Protein AF-A0A1J5DR03-F1 (afdb_monomer_lite)

pLDDT: mean 80.73, std 19.33, range [25.86, 98.75]

Foldseek 3Di:
DDDDDDDDDDDDDDDDDDPPPDDDDDDPPDQLCQQQPNFFQAACLVLVLADPLLNVLLLVQQQPDAQSHDPRRVHGLNVQRVHRGHGLLSSLLSSQLSVCSSVVHDSVVSNVSSVQQSVCSNPFDDDDQPLFDKDADPPALKEKEKEAFLPDPVQLVLLVCVVVLQVQQVRNYMYTYFYAHDPVQPCRLVLQLLLSLVVVVVCNVVLSNLSSVDDDRCPPVNSLVSCVVVVHPSVSSVVSSPDVVSVCRNVSSNVVCVVVVPPDPTWMDMSRGTLPDPSDSVSVSSVVSSSCSSSVHHGPDPPPPPPPCVVVDDDDDDQDDQDPPPLQQVCRSVLSVADPVLNVVLCVLQQVAACLDPPGRHGLSVQRSDPVRHDPLSVVLSSQSSVCSVVVHDSVVSNVVSVVSSCLQPDQADADQVLFDKDAEDPVQAPKEKEWEDWLLDLLRLVLVVLVVVLSVVCNSYMYTYAYAHLDPPDLRLLLQLLLSLCVVVPCNVVSVNVSSVCSVQSHNVSSLVSCVVVPHDSVSSVCSSPDPVSSVRNVRSNVSCVVSVDNDDGWMDMSRRTDDDGSVVVSVVVVVVVD

Radius of gyration: 29.67 Å; chains: 1; bounding box: 90×80×73 Å

Sequence (580 aa):
MTRTTPQALWLLPLLALLTVTGACGASGPGIQAARSKGRVESVDLHLEVLSTEQRAVYDTLTQQAFCPCDGRYEETLATCVEAKDACGLAYVAADTMAFHLSKGRPLGFAADAMIKDLRASQRPHQFDTEARPSLGAEDAAVEVVVFEDFECPACKRTAAWMHDAIDDYDGRVRLVFKQFPLERHENARPAALASVAALRQGKFWELHDAFFAHEEPLDTKAILTIARGLGLDVDRLQRDMADASVEALVDADTQEGKEVDLPGTPTIYVNGVDLGDDLSEDRFRRRVDLELALAGVSTPKDSERVIDLSHARLVAQDGGAPAADSQYPMLTDLLALLDAKEQKRFERIVGAEICPCDGAFDSLDACLKKADGGCLLATRLAKLVMRGIKEGDPDATLVDMMTREVQAAKKVNTFTLDKTPHKGADPASAKLVIVEFADFHCHYCSEASLEMKKVLEDHPEVVLYYKHFPLNPNSDSPGAARGTLAAQQQGKFWEMHDMLFANQAAIGRDDVLLYAQQLGMNMEKFEAALDSSEVKKQVELDRSEGEAAGLQGTPAFFIDGVRFLGNVDELDQALNDRAK

Secondary structure (DSSP, 8-state):
-PPPP-----------------------SHHHHHHHH-EES-----GGGS-HHHHHHHHHHHHHSBP-STT-TTSBHHHHHHSTTEEHHHHHHHHHHHHHHHTT--HHHHHHHHHHHHHHHHS------TTS-EES-TT-SEEEEEEE-TT-HHHHHHHHHHHHHHHTTTTSEEEEEEE---TT-TTHHHHHHHHHHHHTTT-HHHHHHHHHH--S---HHHHHHHHHHTT--HHHHHHHHT-HHHHHHHHHHHHHHHHTT--SSSEEEETTEE--S---HHHHHHHHHHHHHHTTPPPP-SSS-----TT--S----PPPP-S--S-GGGHHHHTTS-HHHHHHHHHHHHHSBP-STT--SBHHHHHTSTT-S-HHHHHHHHHHHHHHHHT--HHHHHHHHHHHHHHHH-B-----TT--EEES-TTT-SEEEEEEE-TT-HHHHHHHHHHHHHHHH-TTEEEEEEE--S-TTSSHHHHHHHHHHHHTTT-HHHHHHHHHHTTT--SHHHHHHHHHHTT--HHHHHHHHH-HHHHHHHHHHHHHHHHTT--SSSEEEETTEEE-S-HHHHHHHHHHH--

Structure (mmCIF, N/CA/C/O backbone):
data_AF-A0A1J5DR03-F1
#
_entry.id   AF-A0A1J5DR03-F1
#
loop_
_atom_site.group_PDB
_atom_site.id
_atom_site.type_symbol
_atom_site.label_atom_id
_atom_site.label_alt_id
_atom_site.label_comp_id
_atom_site.label_asym_id
_atom_site.label_entity_id
_atom_site.label_seq_id
_atom_site.pdbx_PDB_ins_code
_atom_site.Cartn_x
_atom_site.Cartn_y
_atom_site.Cartn_z
_atom_site.occupancy
_atom_site.B_iso_or_equiv
_atom_site.auth_seq_id
_atom_site.auth_comp_id
_atom_site.auth_asym_id
_atom_site.auth_atom_id
_atom_site.pdbx_PDB_model_num
ATOM 1 N N . MET A 1 1 ? 46.006 -47.693 31.643 1.00 35.53 1 MET A N 1
ATOM 2 C CA . MET A 1 1 ? 45.347 -49.007 31.799 1.00 35.53 1 MET A CA 1
ATOM 3 C C . MET A 1 1 ? 43.982 -48.786 32.419 1.00 35.53 1 MET A C 1
ATOM 5 O O . MET A 1 1 ? 43.846 -48.016 33.359 1.00 35.53 1 MET A O 1
ATOM 9 N N . THR A 1 2 ? 42.992 -49.358 31.757 1.00 35.06 2 THR A N 1
ATOM 10 C CA . THR A 1 2 ? 41.557 -49.065 31.753 1.00 35.06 2 THR A CA 1
ATOM 11 C C . THR A 1 2 ? 40.845 -49.430 33.056 1.00 35.06 2 THR A C 1
ATOM 13 O O . THR A 1 2 ? 41.052 -50.519 33.584 1.00 35.06 2 THR A O 1
ATOM 16 N N . ARG A 1 3 ? 39.970 -48.537 33.543 1.00 32.78 3 ARG A N 1
ATOM 17 C CA . ARG A 1 3 ? 39.012 -48.820 34.622 1.00 32.78 3 ARG A CA 1
ATOM 18 C C . ARG A 1 3 ? 37.661 -49.209 34.027 1.00 32.78 3 ARG A C 1
ATOM 20 O O . ARG A 1 3 ? 37.123 -48.510 33.176 1.00 32.78 3 ARG A O 1
ATOM 27 N N . THR A 1 4 ? 37.174 -50.347 34.493 1.00 39.84 4 THR A N 1
ATOM 28 C CA . THR A 1 4 ? 35.888 -50.980 34.212 1.00 39.84 4 THR A CA 1
ATOM 29 C C . THR A 1 4 ? 34.722 -50.272 34.910 1.00 39.84 4 THR A C 1
ATOM 31 O O . THR A 1 4 ? 34.881 -49.710 35.993 1.00 39.84 4 THR A O 1
ATOM 34 N N . THR A 1 5 ? 33.556 -50.347 34.271 1.00 39.06 5 THR A N 1
ATOM 35 C CA . THR A 1 5 ? 32.203 -49.980 34.733 1.00 39.06 5 THR A CA 1
ATOM 36 C C . THR A 1 5 ? 31.760 -50.748 35.993 1.00 39.06 5 THR A C 1
ATOM 38 O O . THR A 1 5 ? 32.350 -51.783 36.318 1.00 39.06 5 THR A O 1
ATOM 41 N N . PRO A 1 6 ? 30.734 -50.252 36.723 1.00 45.16 6 PRO A N 1
ATOM 42 C CA . PRO A 1 6 ? 29.370 -50.781 36.543 1.00 45.16 6 PRO A CA 1
ATOM 43 C C . PRO A 1 6 ? 28.220 -49.749 36.687 1.00 45.16 6 PRO A C 1
ATOM 45 O O . PRO A 1 6 ? 28.419 -48.582 37.007 1.00 45.16 6 PRO A O 1
ATOM 48 N N . GLN A 1 7 ? 27.014 -50.242 36.392 1.00 41.50 7 GLN A N 1
ATOM 49 C CA . GLN A 1 7 ? 25.694 -49.601 36.297 1.00 41.50 7 GLN A CA 1
ATOM 50 C C . GLN A 1 7 ? 25.162 -48.951 37.592 1.00 41.50 7 GLN A C 1
ATOM 52 O O . GLN A 1 7 ? 25.372 -49.486 38.678 1.00 41.50 7 GLN A O 1
ATOM 57 N N . ALA A 1 8 ? 24.324 -47.912 37.445 1.00 32.03 8 ALA A N 1
ATOM 58 C CA . ALA A 1 8 ? 23.218 -47.594 38.362 1.00 32.03 8 ALA A CA 1
ATOM 59 C C . ALA A 1 8 ? 22.127 -46.746 37.665 1.00 32.03 8 ALA A C 1
ATOM 61 O O . ALA A 1 8 ? 22.426 -45.733 37.037 1.00 32.03 8 ALA A O 1
ATOM 62 N N . LEU A 1 9 ? 20.869 -47.190 37.791 1.00 36.81 9 LEU A N 1
ATOM 63 C CA . LEU A 1 9 ? 19.619 -46.503 37.429 1.00 36.81 9 LEU A CA 1
ATOM 64 C C . LEU A 1 9 ? 19.379 -45.260 38.298 1.00 36.81 9 LEU A C 1
ATOM 66 O O . LEU A 1 9 ? 19.546 -45.407 39.500 1.00 36.81 9 LEU A O 1
ATOM 70 N N . TRP A 1 10 ? 18.808 -44.173 37.747 1.00 29.58 10 TRP A N 1
ATOM 71 C CA . TRP A 1 10 ? 17.834 -43.287 38.427 1.00 29.58 10 TRP A CA 1
ATOM 72 C C . TRP A 1 10 ? 16.890 -42.577 37.416 1.00 29.58 10 TRP A C 1
ATOM 74 O O . TRP A 1 10 ? 17.343 -41.853 36.540 1.00 29.58 10 TRP A O 1
ATOM 84 N N . LEU A 1 11 ? 15.585 -42.855 37.573 1.00 30.62 11 LEU A N 1
ATOM 85 C CA . LEU A 1 11 ? 14.349 -42.056 37.387 1.00 30.62 11 LEU A CA 1
ATOM 86 C C . LEU A 1 11 ? 14.220 -40.972 36.282 1.00 30.62 11 LEU A C 1
ATOM 88 O O . LEU A 1 11 ? 14.839 -39.917 36.356 1.00 30.62 11 LEU A O 1
ATOM 92 N N . LEU A 1 12 ? 13.226 -41.152 35.396 1.00 29.12 12 LEU A N 1
ATOM 93 C CA . LEU A 1 12 ? 12.545 -40.083 34.639 1.00 29.12 12 LEU A CA 1
ATOM 94 C C . LEU A 1 12 ? 11.036 -40.103 34.970 1.00 29.12 12 LEU A C 1
ATOM 96 O O . LEU A 1 12 ? 10.454 -41.192 34.986 1.00 29.12 12 LEU A O 1
ATOM 100 N N . PRO A 1 13 ? 10.387 -38.953 35.240 1.00 32.53 13 PRO A N 1
ATOM 101 C CA . PRO A 1 13 ? 8.954 -38.899 35.501 1.00 32.53 13 PRO A CA 1
ATOM 102 C C . PRO A 1 13 ? 8.144 -38.867 34.197 1.00 32.53 13 PRO A C 1
ATOM 104 O O . PRO A 1 13 ? 8.537 -38.254 33.206 1.00 32.53 13 PRO A O 1
ATOM 107 N N . LEU A 1 14 ? 6.984 -39.527 34.240 1.00 35.97 14 LEU A N 1
ATOM 108 C CA . LEU A 1 14 ? 5.928 -39.448 33.237 1.00 35.97 14 LEU A CA 1
ATOM 109 C C . LEU A 1 14 ? 5.386 -38.015 33.121 1.00 35.97 14 LEU A C 1
ATOM 111 O O . LEU A 1 14 ? 4.950 -37.447 34.121 1.00 35.97 14 LEU A O 1
ATOM 115 N N . LEU A 1 15 ? 5.273 -37.506 31.891 1.00 29.61 15 LEU A N 1
ATOM 116 C CA . LEU A 1 15 ? 4.239 -36.538 31.529 1.00 29.61 15 LEU A CA 1
ATOM 117 C C . LEU A 1 15 ? 3.336 -37.175 30.471 1.00 29.61 15 LEU A C 1
ATOM 119 O O . LEU A 1 15 ? 3.781 -37.549 29.388 1.00 29.61 15 LEU A O 1
ATOM 123 N N . ALA A 1 16 ? 2.066 -37.335 30.830 1.00 30.22 16 ALA A N 1
ATOM 124 C CA . ALA A 1 16 ? 1.010 -37.792 29.948 1.00 30.22 16 ALA A CA 1
ATOM 125 C C . ALA A 1 16 ? 0.658 -36.683 28.944 1.00 30.22 16 ALA A C 1
ATOM 127 O O . ALA A 1 16 ? 0.252 -35.593 29.344 1.00 30.22 16 ALA A O 1
ATOM 128 N N . LEU A 1 17 ? 0.782 -36.973 27.647 1.00 28.70 17 LEU A N 1
ATOM 129 C CA . LEU A 1 17 ? 0.140 -36.190 26.595 1.00 28.70 17 LEU A CA 1
ATOM 130 C C . LEU A 1 17 ? -1.342 -36.577 26.538 1.00 28.70 17 LEU A C 1
ATOM 132 O O . LEU A 1 17 ? -1.700 -37.660 26.079 1.00 28.70 17 LEU A O 1
ATOM 136 N N . LEU A 1 18 ? -2.196 -35.677 27.021 1.00 27.81 18 LEU A N 1
ATOM 137 C CA . LEU A 1 18 ? -3.613 -35.634 26.678 1.00 27.81 18 LEU A CA 1
ATOM 138 C C . LEU A 1 18 ? -3.731 -35.242 25.202 1.00 27.81 18 LEU A C 1
ATOM 140 O O . LEU A 1 18 ? -3.455 -34.104 24.827 1.00 27.81 18 LEU A O 1
ATOM 144 N N . THR A 1 19 ? -4.144 -36.184 24.359 1.00 27.50 19 THR A N 1
ATOM 145 C CA . THR A 1 19 ? -4.597 -35.903 22.998 1.00 27.50 19 THR A CA 1
ATOM 146 C C . THR A 1 19 ? -5.971 -35.238 23.061 1.00 27.50 19 THR A C 1
ATOM 148 O O . THR A 1 19 ? -7.003 -35.906 23.112 1.00 27.50 19 THR A O 1
ATOM 151 N N . VAL A 1 20 ? -5.994 -33.904 23.048 1.00 29.34 20 VAL A N 1
ATOM 152 C CA . VAL A 1 20 ? -7.201 -33.149 22.696 1.00 29.34 20 VAL A CA 1
ATOM 153 C C . VAL A 1 20 ? -7.410 -33.334 21.196 1.00 29.34 20 VAL A C 1
ATOM 155 O O . VAL A 1 20 ? -6.796 -32.665 20.372 1.00 29.34 20 VAL A O 1
ATOM 158 N N . THR A 1 21 ? -8.260 -34.293 20.838 1.00 35.50 21 THR A N 1
ATOM 159 C CA . THR A 1 21 ? -8.883 -34.364 19.514 1.00 35.50 21 THR A CA 1
ATOM 160 C C . THR A 1 21 ? -10.006 -33.330 19.477 1.00 35.50 21 THR A C 1
ATOM 162 O O . THR A 1 21 ? -11.186 -33.643 19.575 1.00 35.50 21 THR A O 1
ATOM 165 N N . GLY A 1 22 ? -9.610 -32.059 19.415 1.00 27.34 22 GLY A N 1
ATOM 166 C CA . GLY A 1 22 ? -10.486 -30.973 19.004 1.00 27.34 22 GLY A CA 1
ATOM 167 C C . GLY A 1 22 ? -10.461 -30.928 17.487 1.00 27.34 22 GLY A C 1
ATOM 168 O O . GLY A 1 22 ? -9.424 -30.630 16.900 1.00 27.34 22 GLY A O 1
ATOM 169 N N . ALA A 1 23 ? -11.577 -31.292 16.863 1.00 29.50 23 ALA A N 1
ATOM 170 C CA . ALA A 1 23 ? -11.787 -31.121 15.438 1.00 29.50 23 ALA A CA 1
ATOM 171 C C . ALA A 1 23 ? -11.625 -29.633 15.089 1.00 29.50 23 ALA A C 1
ATOM 173 O O . ALA A 1 23 ? -12.514 -28.830 15.359 1.00 29.50 23 ALA A O 1
ATOM 174 N N . CYS A 1 24 ? -10.479 -29.270 14.506 1.00 26.56 24 CYS A N 1
ATOM 175 C CA . CYS A 1 24 ? -10.424 -28.117 13.620 1.00 26.56 24 CYS A CA 1
ATOM 176 C C . CYS A 1 24 ? -11.414 -28.394 12.492 1.00 26.56 24 CYS A C 1
ATOM 178 O O . CYS A 1 24 ? -11.345 -29.452 11.857 1.00 26.56 24 CYS A O 1
ATOM 180 N N . GLY A 1 25 ? -12.344 -27.459 12.297 1.00 27.45 25 GLY A N 1
ATOM 181 C CA . GLY A 1 25 ? -13.206 -27.412 11.127 1.00 27.45 25 GLY A CA 1
ATOM 182 C C . GLY A 1 25 ? -12.368 -27.626 9.875 1.00 27.45 25 GLY A C 1
ATOM 183 O O . GLY A 1 25 ? -11.222 -27.179 9.793 1.00 27.45 25 GLY A O 1
ATOM 184 N N . ALA A 1 26 ? -12.920 -28.423 8.968 1.00 27.05 26 ALA A N 1
ATOM 185 C CA . ALA A 1 26 ? -12.260 -28.877 7.766 1.00 27.05 26 ALA A CA 1
ATOM 186 C C . ALA A 1 26 ? -11.662 -27.688 7.007 1.00 27.05 26 ALA A C 1
ATOM 188 O O . ALA A 1 26 ? -12.367 -26.925 6.358 1.00 27.05 26 ALA A O 1
ATOM 189 N N . SER A 1 27 ? -10.337 -27.578 7.046 1.00 33.81 27 SER A N 1
ATOM 190 C CA . SER A 1 27 ? -9.614 -27.023 5.918 1.00 33.81 27 SER A CA 1
ATOM 191 C C . SER A 1 27 ? -10.073 -27.816 4.703 1.00 33.81 27 SER A C 1
ATOM 193 O O . SER A 1 27 ? -9.965 -29.043 4.698 1.00 33.81 27 SER A O 1
ATOM 195 N N . GLY A 1 28 ? -10.571 -27.145 3.667 1.00 29.86 28 GLY A N 1
ATOM 196 C CA . GLY A 1 28 ? -10.405 -27.686 2.331 1.00 29.86 28 GLY A CA 1
ATOM 197 C C . GLY A 1 28 ? -8.896 -27.850 2.133 1.00 29.86 28 GLY A C 1
ATOM 198 O O . GLY A 1 28 ? -8.204 -26.840 2.024 1.00 29.86 28 GLY A O 1
ATOM 199 N N . PRO A 1 29 ? -8.331 -29.070 2.086 1.00 31.44 29 PRO A N 1
ATOM 200 C CA . PRO A 1 29 ? -6.886 -29.264 1.940 1.00 31.44 29 PRO A CA 1
ATOM 201 C C . PRO A 1 29 ? -6.385 -28.839 0.545 1.00 31.44 29 PRO A C 1
ATOM 203 O O . PRO A 1 29 ? -5.202 -28.974 0.243 1.00 31.44 29 PRO A O 1
ATOM 206 N N . GLY A 1 30 ? -7.299 -28.382 -0.321 1.00 38.97 30 GLY A N 1
ATOM 207 C CA . GLY A 1 30 ? -7.103 -28.135 -1.741 1.00 38.97 30 GLY A CA 1
ATOM 208 C C . GLY A 1 30 ? -6.370 -26.837 -2.054 1.00 38.97 30 GLY A C 1
ATOM 209 O O . GLY A 1 30 ? -5.343 -26.904 -2.707 1.00 38.97 30 GLY A O 1
ATOM 210 N N . ILE A 1 31 ? -6.834 -25.668 -1.597 1.00 41.12 31 ILE A N 1
ATOM 211 C CA . ILE A 1 31 ? -6.395 -24.374 -2.169 1.00 41.12 31 ILE A CA 1
ATOM 212 C C . ILE A 1 31 ? -4.932 -24.043 -1.826 1.00 41.12 31 ILE A C 1
ATOM 214 O O . ILE A 1 31 ? -4.136 -23.733 -2.713 1.00 41.12 31 ILE A O 1
ATOM 218 N N . GLN A 1 32 ? -4.538 -24.180 -0.555 1.00 41.16 32 GLN A N 1
ATOM 219 C CA . GLN A 1 32 ? -3.177 -23.855 -0.109 1.00 41.16 32 GLN A CA 1
ATOM 220 C C . GLN A 1 32 ? -2.128 -24.839 -0.656 1.00 41.16 32 GLN A C 1
ATOM 222 O O . GLN A 1 32 ? -1.041 -24.430 -1.057 1.00 41.16 32 GLN A O 1
ATOM 227 N N . ALA A 1 33 ? -2.460 -26.134 -0.734 1.00 40.22 33 ALA A N 1
ATOM 228 C CA . ALA A 1 33 ? -1.591 -27.133 -1.353 1.00 40.22 33 ALA A CA 1
ATOM 229 C C . ALA A 1 33 ? -1.591 -27.037 -2.892 1.00 40.22 33 ALA A C 1
ATOM 231 O O . ALA A 1 33 ? -0.572 -27.333 -3.514 1.00 40.22 33 ALA A O 1
ATOM 232 N N . ALA A 1 34 ? -2.694 -26.603 -3.515 1.00 47.56 34 ALA A N 1
ATOM 233 C CA . ALA A 1 34 ? -2.807 -26.455 -4.964 1.00 47.56 34 ALA A CA 1
ATOM 234 C C . ALA A 1 34 ? -2.006 -25.267 -5.502 1.00 47.56 34 ALA A C 1
ATOM 236 O O . ALA A 1 34 ? -1.402 -25.400 -6.558 1.00 47.56 34 ALA A O 1
ATOM 237 N N . ARG A 1 35 ? -1.914 -24.130 -4.797 1.00 60.09 35 ARG A N 1
ATOM 238 C CA . ARG A 1 35 ? -1.162 -22.978 -5.331 1.00 60.09 35 ARG A CA 1
ATOM 239 C C . ARG A 1 35 ? 0.360 -23.126 -5.265 1.00 60.09 35 ARG A C 1
ATOM 241 O O . ARG A 1 35 ? 1.026 -22.589 -6.147 1.00 60.09 35 ARG A O 1
ATOM 248 N N . SER A 1 36 ? 0.918 -23.843 -4.281 1.00 50.38 36 SER A N 1
ATOM 249 C CA . SER A 1 36 ? 2.377 -24.066 -4.185 1.00 50.38 36 SER A CA 1
ATOM 250 C C . SER A 1 36 ? 2.854 -25.359 -4.865 1.00 50.38 36 SER A C 1
ATOM 252 O O . SER A 1 36 ? 3.993 -25.408 -5.330 1.00 50.38 36 SER A O 1
ATOM 254 N N . LYS A 1 37 ? 1.995 -26.392 -4.969 1.00 49.09 37 LYS A N 1
ATOM 255 C CA . LYS A 1 37 ? 2.338 -27.710 -5.555 1.00 49.09 37 LYS A CA 1
ATOM 256 C C . LYS A 1 37 ? 1.590 -28.053 -6.845 1.00 49.09 37 LYS A C 1
ATOM 258 O O . LYS A 1 37 ? 2.020 -28.958 -7.561 1.00 49.09 37 LYS A O 1
ATOM 263 N N . GLY A 1 38 ? 0.467 -27.395 -7.127 1.00 59.31 38 GLY A N 1
ATOM 264 C CA . GLY A 1 38 ? -0.322 -27.602 -8.340 1.00 59.31 38 GLY A CA 1
ATOM 265 C C . GLY A 1 38 ? 0.363 -26.952 -9.532 1.00 59.31 38 GLY A C 1
ATOM 266 O O . GLY A 1 38 ? 0.696 -25.773 -9.494 1.00 59.31 38 GLY A O 1
ATOM 267 N N . ARG A 1 39 ? 0.614 -27.754 -10.566 1.00 65.12 39 ARG A N 1
ATOM 268 C CA . ARG A 1 39 ? 1.254 -27.321 -11.809 1.00 65.12 39 ARG A CA 1
ATOM 269 C C . ARG A 1 39 ? 0.180 -26.796 -12.751 1.00 65.12 39 ARG A C 1
ATOM 271 O O . ARG A 1 39 ? -0.762 -27.529 -13.047 1.00 65.12 39 ARG A O 1
ATOM 278 N N . VAL A 1 40 ? 0.341 -25.566 -13.215 1.00 67.81 40 VAL A N 1
ATOM 279 C CA . VAL A 1 40 ? -0.538 -24.933 -14.201 1.00 67.81 40 VAL A CA 1
ATOM 280 C C . VAL A 1 40 ? 0.204 -24.892 -15.535 1.00 67.81 40 VAL A C 1
ATOM 282 O O . VAL A 1 40 ? 1.384 -24.555 -15.579 1.00 67.81 40 VAL A O 1
ATOM 285 N N . GLU A 1 41 ? -0.461 -25.316 -16.612 1.00 62.31 41 GLU A N 1
ATOM 286 C CA . GLU A 1 41 ? 0.191 -25.518 -17.916 1.00 62.31 41 GLU A CA 1
ATOM 287 C C . GLU A 1 41 ? 0.554 -24.189 -18.601 1.00 62.31 41 GLU A C 1
ATOM 289 O O . GLU A 1 41 ? 1.623 -24.079 -19.201 1.00 62.31 41 GLU A O 1
ATOM 294 N N . SER A 1 42 ? -0.321 -23.182 -18.500 1.00 69.94 42 SER A N 1
ATOM 295 C CA . SER A 1 42 ? -0.063 -21.794 -18.904 1.00 69.94 42 SER A CA 1
ATOM 296 C C . SER A 1 42 ? -1.194 -20.875 -18.443 1.00 69.94 42 SER A C 1
ATOM 298 O O . SER A 1 42 ? -2.361 -21.249 -18.560 1.00 69.94 42 SER A O 1
ATOM 300 N N . VAL A 1 43 ? -0.856 -19.662 -18.008 1.00 79.88 43 VAL A N 1
ATOM 301 C CA . VAL A 1 43 ? -1.801 -18.566 -17.744 1.00 79.88 43 VAL A CA 1
ATOM 302 C C . VAL A 1 43 ? -1.474 -17.415 -18.691 1.00 79.88 43 VAL A C 1
ATOM 304 O O . VAL A 1 43 ? -0.295 -17.152 -18.938 1.00 79.88 43 VAL A O 1
ATOM 307 N N . ASP A 1 44 ? -2.494 -16.745 -19.227 1.00 82.94 44 ASP A N 1
ATOM 308 C CA . ASP A 1 44 ? -2.284 -15.488 -19.941 1.00 82.94 44 ASP A CA 1
ATOM 309 C C . ASP A 1 44 ? -1.974 -14.376 -18.933 1.00 82.94 44 ASP A C 1
ATOM 311 O O . ASP A 1 44 ? -2.775 -14.066 -18.058 1.00 82.94 44 ASP A O 1
ATOM 315 N N . LEU A 1 45 ? -0.772 -13.816 -19.027 1.00 85.00 45 LEU A N 1
ATOM 316 C CA . LEU A 1 45 ? -0.293 -12.751 -18.146 1.00 85.00 45 LEU A CA 1
ATOM 317 C C . LEU A 1 45 ? -0.608 -11.356 -18.709 1.00 85.00 45 LEU A C 1
ATOM 319 O O . LEU A 1 45 ? -0.220 -10.346 -18.108 1.00 85.00 45 LEU A O 1
ATOM 323 N N . HIS A 1 46 ? -1.291 -11.291 -19.856 1.00 84.44 46 HIS A N 1
ATOM 324 C CA . HIS A 1 46 ? -1.644 -10.068 -20.570 1.00 84.44 46 HIS A CA 1
ATOM 325 C C . HIS A 1 46 ? -0.424 -9.204 -20.909 1.00 84.44 46 HIS A C 1
ATOM 327 O O . HIS A 1 46 ? -0.440 -7.978 -20.803 1.00 84.44 46 HIS A O 1
ATOM 333 N N . LEU A 1 47 ? 0.701 -9.834 -21.259 1.00 85.38 47 LEU A N 1
ATOM 334 C CA . LEU A 1 47 ? 1.950 -9.104 -21.502 1.00 85.38 47 LEU A CA 1
ATOM 335 C C . LEU A 1 47 ? 1.931 -8.323 -22.823 1.00 85.38 47 LEU A C 1
ATOM 337 O O . LEU A 1 47 ? 2.815 -7.501 -23.052 1.00 85.38 47 LEU A O 1
ATOM 341 N N . GLU A 1 48 ? 0.957 -8.582 -23.694 1.00 85.50 48 GLU A N 1
ATOM 342 C CA . GLU A 1 48 ? 0.687 -7.843 -24.928 1.00 85.50 48 GLU A CA 1
ATOM 343 C C . GLU A 1 48 ? 0.173 -6.424 -24.681 1.00 85.50 48 GLU A C 1
ATOM 345 O O . GLU A 1 48 ? 0.300 -5.580 -25.567 1.00 85.50 48 GLU A O 1
ATOM 350 N N . VAL A 1 49 ? -0.374 -6.143 -23.490 1.00 81.00 49 VAL A N 1
ATOM 351 C CA . VAL A 1 49 ? -0.795 -4.784 -23.117 1.00 81.00 49 VAL A CA 1
ATOM 352 C C . VAL A 1 49 ? 0.376 -3.911 -22.660 1.00 81.00 49 VAL A C 1
ATOM 354 O O . VAL A 1 49 ? 0.224 -2.696 -22.547 1.00 81.00 49 VAL A O 1
ATOM 357 N N . LEU A 1 50 ? 1.540 -4.515 -22.392 1.00 74.62 50 LEU A N 1
ATOM 358 C CA . LEU A 1 50 ? 2.744 -3.788 -22.008 1.00 74.62 50 LEU A CA 1
ATOM 359 C C . LEU A 1 50 ? 3.369 -3.127 -23.236 1.00 74.62 50 LEU A C 1
ATOM 361 O O . LEU A 1 50 ? 3.566 -3.759 -24.275 1.00 74.62 50 LEU A O 1
ATOM 365 N N . SER A 1 51 ? 3.755 -1.860 -23.092 1.00 80.44 51 SER A N 1
ATOM 366 C CA . SER A 1 51 ? 4.660 -1.218 -24.040 1.00 80.44 51 SER A CA 1
ATOM 367 C C . SER A 1 51 ? 6.000 -1.959 -24.083 1.00 80.44 51 SER A C 1
ATOM 369 O O . SER A 1 51 ? 6.347 -2.713 -23.172 1.00 80.44 51 SER A O 1
ATOM 371 N N . THR A 1 52 ? 6.799 -1.716 -25.120 1.00 77.25 52 THR A N 1
ATOM 372 C CA . THR A 1 52 ? 8.145 -2.295 -25.231 1.00 77.25 52 THR A CA 1
ATOM 373 C C . THR A 1 52 ? 8.998 -1.994 -23.990 1.00 77.25 52 THR A C 1
ATOM 375 O O . THR A 1 52 ? 9.696 -2.876 -23.494 1.00 77.25 52 THR A O 1
ATOM 378 N N . GLU A 1 53 ? 8.905 -0.776 -23.447 1.00 66.00 53 GLU A N 1
ATOM 379 C CA . GLU A 1 53 ? 9.638 -0.345 -22.251 1.00 66.00 53 GLU A CA 1
ATOM 380 C C . GLU A 1 53 ? 9.128 -1.054 -20.992 1.00 66.00 53 GLU A C 1
ATOM 382 O O . GLU A 1 53 ? 9.915 -1.592 -20.215 1.00 66.00 53 GLU A O 1
ATOM 387 N N . GLN A 1 54 ? 7.806 -1.108 -20.803 1.00 72.06 54 GLN A N 1
ATOM 388 C CA . GLN A 1 54 ? 7.195 -1.831 -19.685 1.00 72.06 54 GLN A CA 1
ATOM 389 C C . GLN A 1 54 ? 7.536 -3.322 -19.742 1.00 72.06 54 GLN A C 1
ATOM 391 O O . GLN A 1 54 ? 7.782 -3.938 -18.706 1.00 72.06 54 GLN A O 1
ATOM 396 N N . ARG A 1 55 ? 7.607 -3.892 -20.950 1.00 85.75 55 ARG A N 1
ATOM 397 C CA . ARG A 1 55 ? 7.977 -5.286 -21.160 1.00 85.75 55 ARG A CA 1
ATOM 398 C C . ARG A 1 55 ? 9.438 -5.553 -20.807 1.00 85.75 55 ARG A C 1
ATOM 400 O O . ARG A 1 55 ? 9.709 -6.524 -20.115 1.00 85.75 55 ARG A O 1
ATOM 407 N N . ALA A 1 56 ? 10.363 -4.676 -21.192 1.00 71.31 56 ALA A N 1
ATOM 408 C CA . ALA A 1 56 ? 11.771 -4.804 -20.808 1.00 71.31 56 ALA A CA 1
ATOM 409 C C . ALA A 1 56 ? 11.967 -4.728 -19.281 1.00 71.31 56 ALA A C 1
ATOM 411 O O . ALA A 1 56 ? 12.746 -5.492 -18.700 1.00 71.31 56 ALA A O 1
ATOM 412 N N . VAL A 1 57 ? 11.221 -3.841 -18.614 1.00 69.00 57 VAL A N 1
ATOM 413 C CA . VAL A 1 57 ? 11.204 -3.741 -17.148 1.00 69.00 57 VAL A CA 1
ATOM 414 C C . VAL A 1 57 ? 10.642 -5.014 -16.511 1.00 69.00 57 VAL A C 1
ATOM 416 O O . VAL A 1 57 ? 11.233 -5.547 -15.572 1.00 69.00 57 VAL A O 1
ATOM 419 N N . TYR A 1 58 ? 9.531 -5.522 -17.039 1.00 81.06 58 TYR A N 1
ATOM 420 C CA . TYR A 1 58 ? 8.913 -6.769 -16.602 1.00 81.06 58 TYR A CA 1
ATOM 421 C C . TYR A 1 58 ? 9.869 -7.966 -16.732 1.00 81.06 58 TYR A C 1
ATOM 423 O O . TYR A 1 58 ? 10.050 -8.732 -15.783 1.00 81.06 58 TYR A O 1
ATOM 431 N N . ASP A 1 59 ? 10.529 -8.104 -17.883 1.00 81.12 59 ASP A N 1
ATOM 432 C CA . ASP A 1 59 ? 11.481 -9.184 -18.140 1.00 81.12 59 ASP A CA 1
ATOM 433 C C . ASP A 1 59 ? 12.684 -9.087 -17.177 1.00 81.12 59 ASP A C 1
ATOM 435 O O . ASP A 1 59 ? 13.124 -10.093 -16.626 1.00 81.12 59 ASP A O 1
ATOM 439 N N . THR A 1 60 ? 13.167 -7.873 -16.886 1.00 72.75 60 THR A N 1
ATOM 440 C CA . THR A 1 60 ? 14.249 -7.647 -15.907 1.00 72.75 60 THR A CA 1
ATOM 441 C C . THR A 1 60 ? 13.827 -8.055 -14.494 1.00 72.75 60 THR A C 1
ATOM 443 O O . THR A 1 60 ? 14.549 -8.791 -13.821 1.00 72.75 60 THR A O 1
ATOM 446 N N . LEU A 1 61 ? 12.646 -7.617 -14.045 1.00 70.50 61 LEU A N 1
ATOM 447 C CA . LEU A 1 61 ? 12.114 -7.957 -12.723 1.00 70.50 61 LEU A CA 1
ATOM 448 C C . LEU A 1 61 ? 11.952 -9.461 -12.543 1.00 70.50 61 LEU A C 1
ATOM 450 O O . LEU A 1 61 ? 12.376 -10.022 -11.536 1.00 70.50 61 LEU A O 1
ATOM 454 N N . THR A 1 62 ? 11.350 -10.124 -13.523 1.00 78.31 62 THR A N 1
ATOM 455 C CA . THR A 1 62 ? 11.085 -11.563 -13.452 1.00 78.31 62 THR A CA 1
ATOM 456 C C . THR A 1 62 ? 12.367 -12.394 -13.559 1.00 78.31 62 THR A C 1
ATOM 458 O O . THR A 1 62 ? 12.424 -13.495 -13.012 1.00 78.31 62 THR A O 1
ATOM 461 N N . GLN A 1 63 ? 13.425 -11.879 -14.191 1.00 76.94 63 GLN A N 1
ATOM 462 C CA . GLN A 1 63 ? 14.757 -12.495 -14.171 1.00 76.94 63 GLN A CA 1
ATOM 463 C C . GLN A 1 63 ? 15.492 -12.316 -12.834 1.00 76.94 63 GLN A C 1
ATOM 465 O O . GLN A 1 63 ? 16.350 -13.132 -12.509 1.00 76.94 63 GLN A O 1
ATOM 470 N N . GLN A 1 64 ? 15.176 -11.279 -12.059 1.00 69.31 64 GLN A N 1
ATOM 471 C CA . GLN A 1 64 ? 15.785 -11.030 -10.746 1.00 69.31 64 GLN A CA 1
ATOM 472 C C . GLN A 1 64 ? 14.996 -11.661 -9.593 1.00 69.31 64 GLN A C 1
ATOM 474 O O . GLN A 1 64 ? 15.580 -12.044 -8.581 1.00 69.31 64 GLN A O 1
ATOM 479 N N . ALA A 1 65 ? 13.677 -11.779 -9.735 1.00 65.62 65 ALA A N 1
ATOM 480 C CA . ALA A 1 65 ? 12.813 -12.387 -8.737 1.00 65.62 65 ALA A CA 1
ATOM 481 C C . ALA A 1 65 ? 13.012 -13.910 -8.682 1.00 65.62 65 ALA A C 1
ATOM 483 O O . ALA A 1 65 ? 13.090 -14.577 -9.714 1.00 65.62 65 ALA A O 1
ATOM 484 N N . PHE A 1 66 ? 13.045 -14.470 -7.473 1.00 74.19 66 PHE A N 1
ATOM 485 C CA . PHE A 1 66 ? 13.095 -15.919 -7.264 1.00 74.19 66 PHE A CA 1
ATOM 486 C C . PHE A 1 66 ? 11.757 -16.577 -7.606 1.00 74.19 66 PHE A C 1
ATOM 488 O O . PHE A 1 66 ? 10.692 -16.015 -7.333 1.00 74.19 66 PHE A O 1
ATOM 495 N N . CYS A 1 67 ? 11.793 -17.800 -8.138 1.00 77.88 67 CYS A N 1
ATOM 496 C CA . CYS A 1 67 ? 10.572 -18.576 -8.299 1.00 77.88 67 CYS A CA 1
ATOM 497 C C . CYS A 1 67 ? 9.982 -18.974 -6.927 1.00 77.88 67 CYS A C 1
ATOM 499 O O . CYS A 1 67 ? 10.674 -19.602 -6.121 1.00 77.88 67 CYS A O 1
ATOM 501 N N . PRO A 1 68 ? 8.688 -18.698 -6.664 1.00 76.94 68 PRO A N 1
ATOM 502 C CA . PRO A 1 68 ? 8.040 -19.028 -5.392 1.00 76.94 68 PRO A CA 1
ATOM 503 C C . PRO A 1 68 ? 7.583 -20.495 -5.281 1.00 76.94 68 PRO A C 1
ATOM 505 O O . PRO A 1 68 ? 6.923 -20.853 -4.307 1.00 76.94 68 PRO A O 1
ATOM 508 N N . CYS A 1 69 ? 7.870 -21.344 -6.271 1.00 76.44 69 CYS A N 1
ATOM 509 C CA . CYS A 1 69 ? 7.411 -22.731 -6.283 1.00 76.44 69 CYS A CA 1
ATOM 510 C C . CYS A 1 69 ? 8.271 -23.640 -5.403 1.00 76.44 69 CYS A C 1
ATOM 512 O O . CYS A 1 69 ? 9.502 -23.544 -5.393 1.00 76.44 69 CYS A O 1
ATOM 514 N N . ASP A 1 70 ? 7.617 -24.574 -4.707 1.00 73.94 70 ASP A N 1
ATOM 515 C CA . ASP A 1 70 ? 8.281 -25.508 -3.798 1.00 73.94 70 ASP A CA 1
ATOM 516 C C . ASP A 1 70 ? 9.389 -26.290 -4.534 1.00 73.94 70 ASP A C 1
ATOM 518 O O . ASP A 1 70 ? 9.130 -27.039 -5.477 1.00 73.94 70 ASP A O 1
ATOM 522 N N . GLY A 1 71 ? 10.639 -26.120 -4.089 1.00 68.25 71 GLY A N 1
ATOM 523 C CA . GLY A 1 71 ? 11.806 -26.814 -4.647 1.00 68.25 71 GLY A CA 1
ATOM 524 C C . GLY A 1 71 ? 12.394 -26.220 -5.934 1.00 68.25 71 GLY A C 1
ATOM 525 O O . GLY A 1 71 ? 13.276 -26.850 -6.511 1.00 68.25 71 GLY A O 1
ATOM 526 N N . ARG A 1 72 ? 11.947 -25.034 -6.376 1.00 71.12 72 ARG A N 1
ATOM 527 C CA . ARG A 1 72 ? 12.479 -24.316 -7.558 1.00 71.12 72 ARG A CA 1
ATOM 528 C C . ARG A 1 72 ? 13.056 -22.933 -7.228 1.00 71.12 72 ARG A C 1
ATOM 530 O O . ARG A 1 72 ? 13.224 -22.110 -8.114 1.00 71.12 72 ARG A O 1
ATOM 537 N N . TYR A 1 73 ? 13.393 -22.676 -5.966 1.00 62.34 73 TYR A N 1
ATOM 538 C CA . TYR A 1 73 ? 13.917 -21.382 -5.494 1.00 62.34 73 TYR A CA 1
ATOM 539 C C . TYR A 1 73 ? 15.264 -20.973 -6.123 1.00 6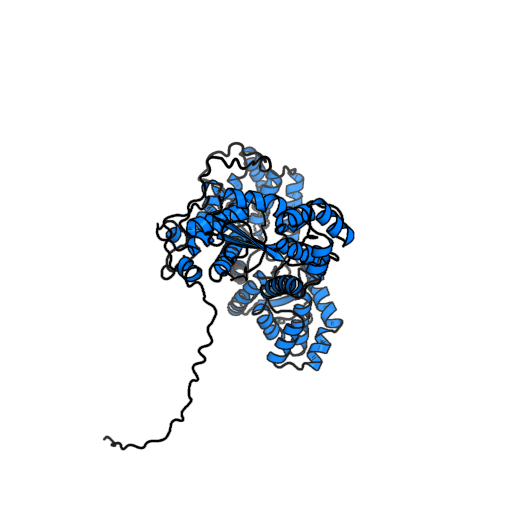2.34 73 TYR A C 1
ATOM 541 O O . TYR A 1 73 ? 15.669 -19.823 -6.000 1.00 62.34 73 TYR A O 1
ATOM 549 N N . GLU A 1 74 ? 15.968 -21.903 -6.775 1.00 60.25 74 GLU A N 1
ATOM 550 C CA . GLU A 1 74 ? 17.201 -21.624 -7.527 1.00 60.25 74 GLU A CA 1
ATOM 551 C C . GLU A 1 74 ? 16.922 -21.045 -8.926 1.00 60.25 74 GLU A C 1
ATOM 553 O O . GLU A 1 74 ? 17.839 -20.568 -9.592 1.00 60.25 74 GLU A O 1
ATOM 558 N N . GLU A 1 75 ? 15.667 -21.085 -9.378 1.00 77.44 75 GLU A N 1
ATOM 559 C CA . GLU A 1 75 ? 15.235 -20.542 -10.661 1.00 77.44 75 GLU A CA 1
ATOM 560 C C . GLU A 1 75 ? 14.691 -19.120 -10.521 1.00 77.44 75 GLU A C 1
ATOM 562 O O . GLU A 1 75 ? 14.175 -18.713 -9.475 1.00 77.44 75 GLU A O 1
ATOM 567 N N . THR A 1 76 ? 14.749 -18.375 -11.622 1.00 75.12 76 THR A N 1
ATOM 568 C CA . THR A 1 76 ? 14.111 -17.061 -11.723 1.00 75.12 76 THR A CA 1
ATOM 569 C C . THR A 1 76 ? 12.612 -17.214 -11.957 1.00 75.12 76 THR A C 1
ATOM 571 O O . THR A 1 76 ? 12.153 -18.215 -12.516 1.00 75.12 76 THR A O 1
ATOM 574 N N . LEU A 1 77 ? 11.830 -16.208 -11.574 1.00 82.12 77 LEU A N 1
ATOM 575 C CA . LEU A 1 77 ? 10.394 -16.167 -11.822 1.00 82.12 77 LEU A CA 1
ATOM 576 C C . LEU A 1 77 ? 10.087 -16.289 -13.322 1.00 82.12 77 LEU A C 1
ATOM 578 O O . LEU A 1 77 ? 9.192 -17.049 -13.679 1.00 82.12 77 LEU A O 1
ATOM 582 N N . ALA A 1 78 ? 10.875 -15.632 -14.181 1.00 83.75 78 ALA A N 1
ATOM 583 C CA . ALA A 1 78 ? 10.788 -15.737 -15.641 1.00 83.75 78 ALA A CA 1
ATOM 584 C C . ALA A 1 78 ? 10.921 -17.192 -16.117 1.00 83.75 78 ALA A C 1
ATOM 586 O O . ALA A 1 78 ? 10.033 -17.710 -16.790 1.00 83.75 78 ALA A O 1
ATOM 587 N N . THR A 1 79 ? 11.985 -17.881 -15.684 1.00 84.69 79 THR A N 1
ATOM 588 C CA . THR A 1 79 ? 12.210 -19.303 -16.007 1.00 84.69 79 THR A CA 1
ATOM 589 C C . THR A 1 79 ? 11.047 -20.165 -15.520 1.00 84.69 79 THR A C 1
ATOM 591 O O . THR A 1 79 ? 10.623 -21.106 -16.192 1.00 84.69 79 THR A O 1
ATOM 594 N N . CYS A 1 80 ? 10.506 -19.825 -14.350 1.00 83.62 80 CYS A N 1
ATOM 595 C CA . CYS A 1 80 ? 9.424 -20.573 -13.742 1.00 83.62 80 CYS A CA 1
ATOM 596 C C . CYS A 1 80 ? 8.122 -20.469 -14.534 1.00 83.62 80 CYS A C 1
ATOM 598 O O . CYS A 1 80 ? 7.519 -21.500 -14.804 1.00 83.62 80 CYS A O 1
ATOM 600 N N . VAL A 1 81 ? 7.698 -19.262 -14.924 1.00 87.62 81 VAL A N 1
ATOM 601 C CA . VAL A 1 81 ? 6.424 -19.053 -15.641 1.00 87.62 81 VAL A CA 1
ATOM 602 C C . VAL A 1 81 ? 6.482 -19.449 -17.117 1.00 87.62 81 VAL A C 1
ATOM 604 O O . VAL A 1 81 ? 5.442 -19.753 -17.702 1.00 87.62 81 VAL A O 1
ATOM 607 N N . GLU A 1 82 ? 7.679 -19.492 -17.711 1.00 85.38 82 GLU A N 1
ATOM 608 C CA . GLU A 1 82 ? 7.912 -20.072 -19.041 1.00 85.38 82 GLU A CA 1
ATOM 609 C C . GLU A 1 82 ? 7.850 -21.604 -19.034 1.00 85.38 82 GLU A C 1
ATOM 611 O O . GLU A 1 82 ? 7.518 -22.231 -20.048 1.00 85.38 82 GLU A O 1
ATOM 616 N N . ALA A 1 83 ? 8.158 -22.229 -17.895 1.00 76.44 83 ALA A N 1
ATOM 617 C CA . ALA A 1 83 ? 7.981 -23.658 -17.739 1.00 76.44 83 ALA A CA 1
ATOM 618 C C . ALA A 1 83 ? 6.480 -23.981 -17.716 1.00 76.44 83 ALA A C 1
ATOM 620 O O . ALA A 1 83 ? 5.722 -23.428 -16.922 1.00 76.44 83 ALA A O 1
ATOM 621 N N . LYS A 1 84 ? 6.046 -24.925 -18.560 1.00 72.19 84 LYS A N 1
ATOM 622 C CA . LYS A 1 84 ? 4.645 -25.395 -18.655 1.00 72.19 84 LYS A CA 1
ATOM 623 C C . LYS A 1 84 ? 4.185 -26.224 -17.445 1.00 72.19 84 LYS A C 1
ATOM 625 O O . LYS A 1 84 ? 3.434 -27.190 -17.577 1.00 72.19 84 LYS A O 1
ATOM 630 N N . ASP A 1 85 ? 4.741 -25.929 -16.281 1.00 77.62 85 ASP A N 1
ATOM 631 C CA . ASP A 1 85 ? 4.498 -26.599 -15.015 1.00 77.62 85 ASP A CA 1
ATOM 632 C C . ASP A 1 85 ? 4.759 -25.692 -13.800 1.00 77.62 85 ASP A C 1
ATOM 634 O O . ASP A 1 85 ? 5.041 -26.192 -12.705 1.00 77.62 85 ASP A O 1
ATOM 638 N N . ALA A 1 86 ? 4.670 -24.369 -13.973 1.00 82.00 86 ALA A N 1
ATOM 639 C CA . ALA A 1 86 ? 4.798 -23.425 -12.869 1.00 82.00 86 ALA A CA 1
ATOM 640 C C . ALA A 1 86 ? 3.665 -23.615 -11.847 1.00 82.00 86 ALA A C 1
ATOM 642 O O . ALA A 1 86 ? 2.548 -24.023 -12.176 1.00 82.00 86 ALA A O 1
ATOM 643 N N . CYS A 1 87 ? 3.952 -23.303 -10.587 1.00 82.44 87 CYS A N 1
ATOM 644 C CA . CYS A 1 87 ? 2.935 -23.249 -9.546 1.00 82.44 87 CYS A CA 1
ATOM 645 C C . CYS A 1 87 ? 2.098 -21.969 -9.661 1.00 82.44 87 CYS A C 1
ATOM 647 O O . CYS A 1 87 ? 2.554 -20.957 -10.198 1.00 82.44 87 CYS A O 1
ATOM 649 N N . GLY A 1 88 ? 0.892 -21.974 -9.092 1.00 85.50 88 GLY A N 1
ATOM 650 C CA . GLY A 1 88 ? 0.006 -20.810 -9.144 1.00 85.50 88 GLY A CA 1
ATOM 651 C C . GLY A 1 88 ? 0.594 -19.541 -8.524 1.00 85.50 88 GLY A C 1
ATOM 652 O O . GLY A 1 88 ? 0.352 -18.451 -9.031 1.00 85.50 88 GLY A O 1
ATOM 653 N N . LEU A 1 89 ? 1.440 -19.664 -7.494 1.00 86.69 89 LEU A N 1
ATOM 654 C CA . LEU A 1 89 ? 2.129 -18.507 -6.904 1.00 86.69 89 LEU A CA 1
ATOM 655 C C . LEU A 1 89 ? 3.073 -17.801 -7.890 1.00 86.69 89 LEU A C 1
ATOM 657 O O . LEU A 1 89 ? 3.206 -16.583 -7.824 1.00 86.69 89 LEU A O 1
ATOM 661 N N . ALA A 1 90 ? 3.706 -18.531 -8.814 1.00 85.06 90 ALA A N 1
ATOM 662 C CA . ALA A 1 90 ? 4.550 -17.911 -9.834 1.00 85.06 90 ALA A CA 1
ATOM 663 C C . ALA A 1 90 ? 3.706 -17.067 -10.800 1.00 85.06 90 ALA A C 1
ATOM 665 O O . ALA A 1 90 ? 4.072 -15.937 -11.113 1.00 85.06 90 ALA A O 1
ATOM 666 N N . TYR A 1 91 ? 2.535 -17.568 -11.198 1.00 90.25 91 TYR A N 1
ATOM 667 C CA . TYR A 1 91 ? 1.615 -16.803 -12.037 1.00 90.25 91 TYR A CA 1
ATOM 668 C C . TYR A 1 91 ? 1.010 -15.601 -11.307 1.00 90.25 91 TYR A C 1
ATOM 670 O O . TYR A 1 91 ? 0.932 -14.544 -11.912 1.00 90.25 91 TYR A O 1
ATOM 678 N N . VAL A 1 92 ? 0.682 -15.702 -10.013 1.00 90.12 92 VAL A N 1
ATOM 679 C CA . VAL A 1 92 ? 0.267 -14.539 -9.198 1.00 90.12 92 VAL A CA 1
ATOM 680 C C . VAL A 1 92 ? 1.341 -13.451 -9.195 1.00 90.12 92 VAL A C 1
ATOM 682 O O . VAL A 1 92 ? 1.046 -12.281 -9.426 1.00 90.12 92 VAL A O 1
ATOM 685 N N . ALA A 1 93 ? 2.597 -13.832 -8.956 1.00 86.50 93 ALA A N 1
ATOM 686 C CA . ALA A 1 93 ? 3.706 -12.887 -8.922 1.00 86.50 93 ALA A CA 1
ATOM 687 C C . ALA A 1 93 ? 3.882 -12.158 -10.263 1.00 86.50 93 ALA A C 1
ATOM 689 O O . ALA A 1 93 ? 3.910 -10.928 -10.330 1.00 86.50 93 ALA A O 1
ATOM 690 N N . ALA A 1 94 ? 3.964 -12.944 -11.334 1.00 90.75 94 ALA A N 1
ATOM 691 C CA . ALA A 1 94 ? 4.100 -12.460 -12.696 1.00 90.75 94 ALA A CA 1
ATOM 692 C C . ALA A 1 94 ? 2.911 -11.575 -13.107 1.00 90.75 94 ALA A C 1
ATOM 694 O O . ALA A 1 94 ? 3.098 -10.469 -13.610 1.00 90.75 94 ALA A O 1
ATOM 695 N N . ASP A 1 95 ? 1.684 -12.011 -12.827 1.00 92.69 95 ASP A N 1
ATOM 696 C CA . ASP A 1 95 ? 0.474 -11.269 -13.161 1.00 92.69 95 ASP A CA 1
ATOM 697 C C . ASP A 1 95 ? 0.484 -9.893 -12.491 1.00 92.69 95 ASP A C 1
ATOM 699 O O . ASP A 1 95 ? 0.334 -8.875 -13.171 1.00 92.69 95 ASP A O 1
ATOM 703 N N . THR A 1 96 ? 0.747 -9.828 -11.188 1.00 89.81 96 THR A N 1
ATOM 704 C CA . THR A 1 96 ? 0.725 -8.569 -10.433 1.00 89.81 96 THR A CA 1
ATOM 705 C C . THR A 1 96 ? 1.816 -7.593 -10.870 1.00 89.81 96 THR A C 1
ATOM 707 O O . THR A 1 96 ? 1.543 -6.395 -10.991 1.00 89.81 96 THR A O 1
ATOM 710 N N . MET A 1 97 ? 3.013 -8.078 -11.220 1.00 86.19 97 MET A N 1
ATOM 711 C CA . MET A 1 97 ? 4.039 -7.230 -11.842 1.00 86.19 97 MET A CA 1
ATOM 712 C C . MET A 1 97 ? 3.549 -6.639 -13.168 1.00 86.19 97 MET A C 1
ATOM 714 O O . MET A 1 97 ? 3.630 -5.426 -13.371 1.00 86.19 97 MET A O 1
ATOM 718 N N . ALA A 1 98 ? 3.002 -7.474 -14.053 1.00 90.06 98 ALA A N 1
ATOM 719 C CA . ALA A 1 98 ? 2.488 -7.029 -15.344 1.00 90.06 98 ALA A CA 1
ATOM 720 C C . ALA A 1 98 ? 1.319 -6.038 -15.194 1.00 90.06 98 ALA A C 1
ATOM 722 O O . ALA A 1 98 ? 1.283 -5.040 -15.913 1.00 90.06 98 ALA A O 1
ATOM 723 N N . PHE A 1 99 ? 0.423 -6.231 -14.216 1.00 89.44 99 PHE A N 1
ATOM 724 C CA . PHE A 1 99 ? -0.665 -5.286 -13.937 1.00 89.44 99 PHE A CA 1
ATOM 725 C C . PHE A 1 99 ? -0.119 -3.892 -13.644 1.00 89.44 99 PHE A C 1
ATOM 727 O O . PHE A 1 99 ? -0.469 -2.905 -14.285 1.00 89.44 99 PHE A O 1
ATOM 734 N N . HIS A 1 100 ? 0.743 -3.794 -12.633 1.00 83.19 100 HIS A N 1
ATOM 735 C CA . HIS A 1 100 ? 1.159 -2.494 -12.137 1.00 83.19 100 HIS A CA 1
ATOM 736 C C . HIS A 1 100 ? 2.064 -1.785 -13.139 1.00 83.19 100 HIS A C 1
ATOM 738 O O . HIS A 1 100 ? 1.937 -0.570 -13.312 1.00 83.19 100 HIS A O 1
ATOM 744 N N . LEU A 1 101 ? 2.896 -2.529 -13.870 1.00 80.06 101 LEU A N 1
ATOM 745 C CA . LEU A 1 101 ? 3.664 -1.964 -14.972 1.00 80.06 101 LEU A CA 1
ATOM 746 C C . LEU A 1 101 ? 2.759 -1.445 -16.090 1.00 80.06 101 LEU A C 1
ATOM 748 O O . LEU A 1 101 ? 3.011 -0.333 -16.550 1.00 80.06 101 LEU A O 1
ATOM 752 N N . SER A 1 102 ? 1.687 -2.154 -16.473 1.00 84.69 102 SER A N 1
ATOM 753 C CA . SER A 1 102 ? 0.745 -1.682 -17.506 1.00 84.69 102 SER A CA 1
ATOM 754 C C . SER A 1 102 ? 0.045 -0.379 -17.104 1.00 84.69 102 SER A C 1
ATOM 756 O O . SER A 1 102 ? -0.175 0.495 -17.942 1.00 84.69 102 SER A O 1
ATOM 758 N N . LYS A 1 103 ? -0.196 -0.177 -15.801 1.00 80.38 103 LYS A N 1
ATOM 759 C CA . LYS A 1 103 ? -0.693 1.088 -15.227 1.00 80.38 103 LYS A CA 1
ATOM 760 C C . LYS A 1 103 ? 0.370 2.189 -15.118 1.00 80.38 103 LYS A C 1
ATOM 762 O O . LYS A 1 103 ? 0.100 3.241 -14.539 1.00 80.38 103 LYS A O 1
ATOM 767 N N . GLY A 1 104 ? 1.579 1.963 -15.630 1.00 72.88 104 GLY A N 1
ATOM 768 C CA . GLY A 1 104 ? 2.689 2.914 -15.569 1.00 72.88 104 GLY A CA 1
ATOM 769 C C . GLY A 1 104 ? 3.251 3.102 -14.159 1.00 72.88 104 GLY A C 1
ATOM 770 O O . GLY A 1 104 ? 3.856 4.138 -13.874 1.00 72.88 104 GLY A O 1
ATOM 771 N N . ARG A 1 105 ? 3.032 2.141 -13.248 1.00 73.88 105 ARG A N 1
ATOM 772 C CA . ARG A 1 105 ? 3.589 2.219 -11.896 1.00 73.88 105 ARG A CA 1
ATOM 773 C C . ARG A 1 105 ? 5.108 2.023 -11.939 1.00 73.88 105 ARG A C 1
ATOM 775 O O . ARG A 1 105 ? 5.600 1.235 -12.747 1.00 73.88 105 ARG A O 1
ATOM 782 N N . PRO A 1 106 ? 5.863 2.714 -11.065 1.00 59.44 106 PRO A N 1
ATOM 783 C CA . PRO A 1 106 ? 7.303 2.520 -10.964 1.00 59.44 106 PRO A CA 1
ATOM 784 C C . PRO A 1 106 ? 7.675 1.079 -10.600 1.00 59.44 106 PRO A C 1
ATOM 786 O O . PRO A 1 106 ? 6.925 0.391 -9.911 1.00 59.44 106 PRO A O 1
ATOM 789 N N . LEU A 1 107 ? 8.888 0.682 -10.985 1.00 59.44 107 LEU A N 1
ATOM 790 C CA . LEU A 1 107 ? 9.492 -0.625 -10.706 1.00 59.44 107 LEU A CA 1
ATOM 791 C C . LEU A 1 107 ? 9.300 -1.089 -9.252 1.00 59.44 107 LEU A C 1
ATOM 793 O O . LEU A 1 107 ? 8.770 -2.171 -9.021 1.00 59.44 107 LEU A O 1
ATOM 797 N N . GLY A 1 108 ? 9.705 -0.256 -8.285 1.00 54.38 108 GLY A N 1
ATOM 798 C CA . GLY A 1 108 ? 9.627 -0.593 -6.859 1.00 54.38 108 GLY A CA 1
ATOM 799 C C . GLY A 1 108 ? 8.194 -0.852 -6.402 1.00 54.38 108 GLY A C 1
ATOM 800 O O . GLY A 1 108 ? 7.928 -1.849 -5.749 1.00 54.38 108 GLY A O 1
ATOM 801 N N . PHE A 1 109 ? 7.240 -0.042 -6.872 1.00 69.19 109 PHE A N 1
ATOM 802 C CA . PHE A 1 109 ? 5.826 -0.251 -6.564 1.00 69.19 109 PHE A CA 1
ATOM 803 C C . PHE A 1 109 ? 5.320 -1.600 -7.096 1.00 69.19 109 PHE A C 1
ATOM 805 O O . PHE A 1 109 ? 4.601 -2.311 -6.400 1.00 69.19 109 PHE A O 1
ATOM 812 N N . ALA A 1 110 ? 5.682 -1.962 -8.332 1.00 69.31 110 ALA A N 1
ATOM 813 C CA . ALA A 1 110 ? 5.275 -3.237 -8.922 1.00 69.31 110 ALA A CA 1
ATOM 814 C C . ALA A 1 110 ? 5.891 -4.440 -8.181 1.00 69.31 110 ALA A C 1
ATOM 816 O O . ALA A 1 110 ? 5.217 -5.455 -7.999 1.00 69.31 110 ALA A O 1
ATOM 817 N N . ALA A 1 111 ? 7.139 -4.318 -7.718 1.00 65.06 111 ALA A N 1
ATOM 818 C CA . ALA A 1 111 ? 7.800 -5.335 -6.903 1.00 65.06 111 ALA A CA 1
ATOM 819 C C . ALA A 1 111 ? 7.151 -5.481 -5.511 1.00 65.06 111 ALA A C 1
ATOM 821 O O . ALA A 1 111 ? 6.866 -6.601 -5.088 1.00 65.06 111 ALA A O 1
ATOM 822 N N . ASP A 1 112 ? 6.834 -4.375 -4.837 1.00 63.25 112 ASP A N 1
ATOM 823 C CA . ASP A 1 112 ? 6.178 -4.388 -3.522 1.00 63.25 112 ASP A CA 1
ATOM 824 C C . ASP A 1 112 ? 4.774 -4.989 -3.604 1.00 63.25 112 ASP A C 1
ATOM 826 O O . ASP A 1 112 ? 4.397 -5.848 -2.800 1.00 63.25 112 ASP A O 1
ATOM 830 N N . ALA A 1 113 ? 4.011 -4.589 -4.624 1.00 75.69 113 ALA A N 1
ATOM 831 C CA . ALA A 1 113 ? 2.693 -5.143 -4.890 1.00 75.69 113 ALA A CA 1
ATOM 832 C C . ALA A 1 113 ? 2.764 -6.651 -5.167 1.00 75.69 113 ALA A C 1
ATOM 834 O O . ALA A 1 113 ? 1.961 -7.406 -4.617 1.00 75.69 113 ALA A O 1
ATOM 835 N N . MET A 1 114 ? 3.760 -7.108 -5.939 1.00 83.25 114 MET A N 1
ATOM 836 C CA . MET A 1 114 ? 4.012 -8.536 -6.149 1.00 83.25 114 MET A CA 1
ATOM 837 C C . MET A 1 114 ? 4.257 -9.258 -4.819 1.00 83.25 114 MET A C 1
ATOM 839 O O . MET A 1 114 ? 3.655 -10.301 -4.575 1.00 83.25 114 MET A O 1
ATOM 843 N N . ILE A 1 115 ? 5.125 -8.730 -3.951 1.00 73.50 115 ILE A N 1
ATOM 844 C CA . ILE A 1 115 ? 5.452 -9.358 -2.662 1.00 73.50 115 ILE A CA 1
ATOM 845 C C . ILE A 1 115 ? 4.218 -9.411 -1.752 1.00 73.50 115 ILE A C 1
ATOM 847 O O . ILE A 1 115 ? 3.966 -10.448 -1.128 1.00 73.50 115 ILE A O 1
ATOM 851 N N . LYS A 1 116 ? 3.438 -8.323 -1.680 1.00 76.31 116 LYS A N 1
ATOM 852 C CA . LYS A 1 116 ? 2.188 -8.264 -0.905 1.00 76.31 116 LYS A CA 1
ATOM 853 C C . LYS A 1 116 ? 1.196 -9.319 -1.396 1.00 76.31 116 LYS A C 1
ATOM 855 O O . LYS A 1 116 ? 0.707 -10.111 -0.590 1.00 76.31 116 LYS A O 1
ATOM 860 N N . ASP A 1 117 ? 0.959 -9.377 -2.704 1.00 84.75 117 ASP A N 1
ATOM 861 C CA . ASP A 1 117 ? 0.003 -10.311 -3.302 1.00 84.75 117 ASP A CA 1
ATOM 862 C C . ASP A 1 117 ? 0.466 -11.772 -3.182 1.00 84.75 117 ASP A C 1
ATOM 864 O O . ASP A 1 117 ? -0.319 -12.660 -2.851 1.00 84.75 117 ASP A O 1
ATOM 868 N N . LEU A 1 118 ? 1.768 -12.033 -3.331 1.00 79.12 118 LEU A N 1
ATOM 869 C CA . LEU A 1 118 ? 2.360 -13.346 -3.074 1.00 79.12 118 LEU A CA 1
ATOM 870 C C . LEU A 1 118 ? 2.109 -13.819 -1.641 1.00 79.12 118 LEU A C 1
ATOM 872 O O . LEU A 1 118 ? 1.677 -14.955 -1.438 1.00 79.12 118 LEU A O 1
ATOM 876 N N . ARG A 1 119 ? 2.367 -12.965 -0.643 1.00 78.81 119 ARG A N 1
ATOM 877 C CA . ARG A 1 119 ? 2.158 -13.299 0.777 1.00 78.81 119 ARG A CA 1
ATOM 878 C C . ARG A 1 119 ? 0.686 -13.574 1.071 1.00 78.81 119 ARG A C 1
ATOM 880 O O . ARG A 1 119 ? 0.379 -14.581 1.709 1.00 78.81 119 ARG A O 1
ATOM 887 N N . ALA A 1 120 ? -0.210 -12.726 0.571 1.00 81.38 120 ALA A N 1
ATOM 888 C CA . ALA A 1 120 ? -1.648 -12.918 0.727 1.00 81.38 120 ALA A CA 1
ATOM 889 C C . ALA A 1 120 ? -2.115 -14.211 0.029 1.00 81.38 120 ALA A C 1
ATOM 891 O O . ALA A 1 120 ? -2.853 -15.010 0.600 1.00 81.38 120 ALA A O 1
ATOM 892 N N . SER A 1 121 ? -1.580 -14.502 -1.157 1.00 86.00 121 SER A N 1
ATOM 893 C CA . SER A 1 121 ? -1.903 -15.704 -1.933 1.00 86.00 121 SER A CA 1
ATOM 894 C C . SER A 1 121 ? -1.331 -17.006 -1.366 1.00 86.00 121 SER A C 1
ATOM 896 O O . SER A 1 121 ? -1.844 -18.077 -1.695 1.00 86.00 121 SER A O 1
ATOM 898 N N . GLN A 1 122 ? -0.309 -16.946 -0.506 1.00 81.75 122 GLN A N 1
ATOM 899 C CA . GLN A 1 122 ? 0.204 -18.099 0.250 1.00 81.75 122 GLN A CA 1
ATOM 900 C C . GLN A 1 122 ? -0.698 -18.484 1.431 1.00 81.75 122 GLN A C 1
ATOM 902 O O . GLN A 1 122 ? -0.683 -19.637 1.883 1.00 81.75 122 GLN A O 1
ATOM 907 N N . ARG A 1 123 ? -1.452 -17.520 1.967 1.00 82.25 123 ARG A N 1
ATOM 908 C CA . ARG A 1 123 ? -2.331 -17.691 3.130 1.00 82.25 123 ARG A CA 1
ATOM 909 C C . ARG A 1 123 ? -3.672 -16.991 2.880 1.00 82.25 123 ARG A C 1
ATOM 911 O O . ARG A 1 123 ? -3.971 -16.023 3.576 1.00 82.25 123 ARG A O 1
ATOM 918 N N . PRO A 1 124 ? -4.464 -17.466 1.900 1.00 88.25 124 PRO A N 1
ATOM 919 C CA . PRO A 1 124 ? -5.779 -16.898 1.651 1.00 88.25 124 PRO A CA 1
ATOM 920 C C . PRO A 1 124 ? -6.651 -17.051 2.898 1.00 88.25 124 PRO A C 1
ATOM 922 O O . PRO A 1 124 ? -6.677 -18.120 3.520 1.00 88.25 124 PRO A O 1
ATOM 925 N N . HIS A 1 125 ? -7.352 -15.982 3.257 1.00 91.12 125 HIS A N 1
ATOM 926 C CA . HIS A 1 125 ? -8.304 -15.995 4.355 1.00 91.12 125 HIS A CA 1
ATOM 927 C C . HIS A 1 125 ? -9.524 -16.850 3.987 1.00 91.12 125 HIS A C 1
ATOM 929 O O . HIS A 1 125 ? -9.910 -16.933 2.823 1.00 91.12 125 HIS A O 1
ATOM 935 N N . GLN A 1 126 ? -10.115 -17.523 4.969 1.00 92.19 126 GLN A N 1
ATOM 936 C CA . GLN A 1 126 ? -11.337 -18.301 4.781 1.00 92.19 126 GLN A CA 1
ATOM 937 C C . GLN A 1 126 ? -12.462 -17.559 5.477 1.00 92.19 126 GLN A C 1
ATOM 939 O O . GLN A 1 126 ? -12.438 -17.462 6.699 1.00 92.19 126 GLN A O 1
ATOM 944 N N . PHE A 1 127 ? -13.403 -17.041 4.696 1.00 94.44 127 PHE A N 1
ATOM 945 C CA . PHE A 1 127 ? -14.531 -16.297 5.233 1.00 94.44 127 PHE A CA 1
ATOM 946 C C . PHE A 1 127 ? -15.706 -17.224 5.536 1.00 94.44 127 PHE A C 1
ATOM 948 O O . PHE A 1 127 ? -15.964 -18.176 4.796 1.00 94.44 127 PHE A O 1
ATOM 955 N N . ASP A 1 128 ? -16.461 -16.919 6.588 1.00 95.44 128 ASP A N 1
ATOM 956 C CA . ASP A 1 128 ? -17.771 -17.532 6.803 1.00 95.44 128 ASP A CA 1
ATOM 957 C C . ASP A 1 128 ? -18.791 -16.954 5.806 1.00 95.44 128 ASP A C 1
ATOM 959 O O . ASP A 1 128 ? -19.259 -15.815 5.935 1.00 95.44 128 ASP A O 1
ATOM 963 N N . THR A 1 129 ? -19.131 -17.747 4.789 1.00 95.25 129 THR A N 1
ATOM 964 C CA . THR A 1 129 ? -20.088 -17.378 3.734 1.00 95.25 129 THR A CA 1
ATOM 965 C C . THR A 1 129 ? -21.460 -18.035 3.906 1.00 95.25 12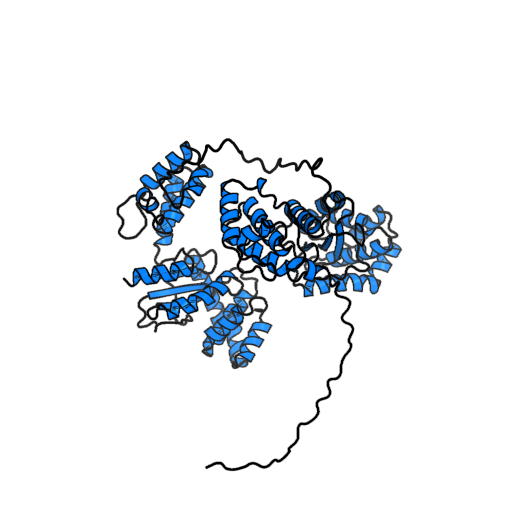9 THR A C 1
ATOM 967 O O . THR A 1 129 ? -22.367 -17.809 3.097 1.00 95.25 129 THR A O 1
ATOM 970 N N . GLU A 1 130 ? -21.671 -18.815 4.972 1.00 93.00 130 GLU A N 1
ATOM 971 C CA . GLU A 1 130 ? -22.933 -19.522 5.203 1.00 93.00 130 GLU A CA 1
ATOM 972 C C . GLU A 1 130 ? -24.064 -18.531 5.505 1.00 93.00 130 GLU A C 1
ATOM 974 O O . GLU A 1 130 ? -23.900 -17.594 6.281 1.00 93.00 130 GLU A O 1
ATOM 979 N N . ALA A 1 131 ? -25.237 -18.722 4.897 1.00 93.19 131 ALA A N 1
ATOM 980 C CA . ALA A 1 131 ? -26.410 -17.855 5.074 1.00 93.19 131 ALA A CA 1
ATOM 981 C C . ALA A 1 131 ? -26.200 -16.363 4.720 1.00 93.19 131 ALA A C 1
ATOM 983 O O . ALA A 1 131 ? -27.065 -15.538 5.031 1.00 93.19 131 ALA A O 1
ATOM 984 N N . ARG A 1 132 ? -25.100 -16.009 4.039 1.00 96.75 132 ARG A N 1
ATOM 985 C CA . ARG A 1 132 ? -24.873 -14.657 3.511 1.00 96.75 132 ARG A CA 1
ATOM 986 C C . ARG A 1 132 ? -25.537 -14.502 2.140 1.00 96.75 132 ARG A C 1
ATOM 988 O O . ARG A 1 132 ? -25.691 -15.486 1.405 1.00 96.75 132 ARG A O 1
ATOM 995 N N . PRO A 1 133 ? -25.942 -13.278 1.770 1.00 96.25 133 PRO A N 1
ATOM 996 C CA . PRO A 1 133 ? -26.392 -13.006 0.417 1.00 96.25 133 PRO A CA 1
ATOM 997 C C . PRO A 1 133 ? -25.305 -13.367 -0.593 1.00 96.25 133 PRO A C 1
ATOM 999 O O . PRO A 1 133 ? -24.147 -12.982 -0.433 1.00 96.25 133 PRO A O 1
ATOM 1002 N N . SER A 1 134 ? -25.680 -14.111 -1.631 1.00 95.06 134 SER A N 1
ATOM 1003 C CA . SER A 1 134 ? -24.754 -14.476 -2.699 1.00 95.06 134 SER A CA 1
ATOM 1004 C C . SER A 1 134 ? -25.414 -14.504 -4.078 1.00 95.06 134 SER A C 1
ATOM 1006 O O . SER A 1 134 ? -26.637 -14.632 -4.191 1.00 95.06 134 SER A O 1
ATOM 1008 N N . LEU A 1 135 ? -24.589 -14.330 -5.111 1.00 90.69 135 LEU A N 1
ATOM 1009 C CA . LEU A 1 135 ? -24.890 -14.559 -6.527 1.00 90.69 135 LEU A CA 1
ATOM 1010 C C . LEU A 1 135 ? -23.935 -15.624 -7.065 1.00 90.69 135 LEU A C 1
ATOM 1012 O O . LEU A 1 135 ? -22.809 -15.738 -6.587 1.00 90.69 135 LEU A O 1
ATOM 1016 N N . GLY A 1 136 ? -24.367 -16.368 -8.081 1.00 87.31 136 GLY A N 1
ATOM 1017 C CA . GLY A 1 136 ? -23.577 -17.445 -8.682 1.00 87.31 136 GLY A CA 1
ATOM 1018 C C . GLY A 1 136 ? -23.752 -18.803 -7.994 1.00 87.31 136 GLY A C 1
ATOM 1019 O O . GLY A 1 136 ? -24.515 -18.952 -7.038 1.00 87.31 136 GLY A O 1
ATOM 1020 N N . ALA A 1 137 ? -23.085 -19.822 -8.538 1.00 88.19 137 ALA A N 1
ATOM 1021 C CA . ALA A 1 137 ? -23.164 -21.192 -8.036 1.00 88.19 137 ALA A CA 1
ATOM 1022 C C . ALA A 1 137 ? -22.394 -21.355 -6.714 1.00 88.19 137 ALA A C 1
ATOM 1024 O O . ALA A 1 137 ? -21.337 -20.759 -6.528 1.00 88.19 137 ALA A O 1
ATOM 1025 N N . GLU A 1 138 ? -22.897 -22.188 -5.801 1.00 87.00 138 GLU A N 1
ATOM 1026 C CA . GLU A 1 138 ? -22.246 -22.439 -4.504 1.00 87.00 138 GLU A CA 1
ATOM 1027 C C . GLU A 1 138 ? -20.863 -23.097 -4.659 1.00 87.00 138 GLU A C 1
ATOM 1029 O O . GLU A 1 138 ? -19.963 -22.835 -3.865 1.00 87.00 138 GLU A O 1
ATOM 1034 N N . ASP A 1 139 ? -20.685 -23.900 -5.712 1.00 85.69 139 ASP A N 1
ATOM 1035 C CA . ASP A 1 139 ? -19.454 -24.602 -6.084 1.00 85.69 139 ASP A CA 1
ATOM 1036 C C . ASP A 1 139 ? -18.668 -23.905 -7.210 1.00 85.69 139 ASP A C 1
ATOM 1038 O O . ASP A 1 139 ? -17.840 -24.535 -7.876 1.00 85.69 139 ASP A O 1
ATOM 1042 N N . ALA A 1 140 ? -18.917 -22.609 -7.435 1.00 91.88 140 ALA A N 1
ATOM 1043 C CA . ALA A 1 140 ? -18.159 -21.802 -8.383 1.00 91.88 140 ALA A CA 1
ATOM 1044 C C . ALA A 1 140 ? -16.646 -21.893 -8.114 1.00 91.88 140 ALA A C 1
ATOM 1046 O O . ALA A 1 140 ? -16.192 -21.921 -6.971 1.00 91.88 140 ALA A O 1
ATOM 1047 N N . ALA A 1 141 ? -15.849 -21.909 -9.183 1.00 89.31 141 ALA A N 1
ATOM 1048 C CA . ALA A 1 141 ? -14.397 -22.058 -9.081 1.00 89.31 141 ALA A CA 1
ATOM 1049 C C . ALA A 1 141 ? -13.708 -20.845 -8.433 1.00 89.31 141 ALA A C 1
ATOM 1051 O O . ALA A 1 141 ? -12.596 -20.972 -7.916 1.00 89.31 141 ALA A O 1
ATOM 1052 N N . VAL A 1 142 ? -14.359 -19.680 -8.475 1.00 95.00 142 VAL A N 1
ATOM 1053 C CA . VAL A 1 142 ? -13.893 -18.450 -7.836 1.00 95.00 142 VAL A CA 1
ATOM 1054 C C . VAL A 1 142 ? -14.973 -17.912 -6.909 1.00 95.00 142 VAL A C 1
ATOM 1056 O O . VAL A 1 142 ? -16.097 -17.671 -7.343 1.00 95.00 142 VAL A O 1
ATOM 1059 N N . GLU A 1 143 ? -14.622 -17.684 -5.647 1.00 97.19 143 GLU A N 1
ATOM 1060 C CA . GLU A 1 143 ? -15.450 -16.979 -4.671 1.00 97.19 143 GLU A CA 1
ATOM 1061 C C . GLU A 1 143 ? -14.921 -15.555 -4.475 1.00 97.19 143 GLU A C 1
ATOM 1063 O O . GLU A 1 143 ? -13.730 -15.337 -4.248 1.00 97.19 143 GLU A O 1
ATOM 1068 N N . VAL A 1 144 ? -15.814 -14.578 -4.562 1.00 98.12 144 VAL A N 1
ATOM 1069 C CA . VAL A 1 144 ? -15.560 -13.164 -4.319 1.00 98.12 144 VAL A CA 1
ATOM 1070 C C . VAL A 1 144 ? -16.327 -12.770 -3.070 1.00 98.12 144 VAL A C 1
ATOM 1072 O O . VAL A 1 144 ? -17.552 -12.833 -3.060 1.00 98.12 144 VAL A O 1
ATOM 1075 N N . VAL A 1 145 ? -15.622 -12.340 -2.031 1.00 98.25 145 VAL A N 1
ATOM 1076 C CA . VAL A 1 145 ? -16.229 -11.790 -0.815 1.00 98.25 145 VAL A CA 1
ATOM 1077 C C . VAL A 1 145 ? -16.039 -10.284 -0.833 1.00 98.25 145 VAL A C 1
ATOM 1079 O O . VAL A 1 145 ? -14.908 -9.808 -0.914 1.00 98.25 145 VAL A O 1
ATOM 1082 N N . VAL A 1 146 ? -17.132 -9.530 -0.743 1.00 98.06 146 VAL A N 1
ATOM 1083 C CA . VAL A 1 146 ? -17.087 -8.070 -0.641 1.00 98.06 146 VAL A CA 1
ATOM 1084 C C . VAL A 1 146 ? -17.660 -7.610 0.695 1.00 98.06 146 VAL A C 1
ATOM 1086 O O . VAL A 1 146 ? -18.775 -7.978 1.061 1.00 98.06 146 VAL A O 1
ATOM 1089 N N . PHE A 1 147 ? -16.895 -6.793 1.419 1.00 98.44 147 PHE A N 1
ATOM 1090 C CA . PHE A 1 147 ? -17.359 -6.090 2.613 1.00 98.44 147 PHE A CA 1
ATOM 1091 C C . PHE A 1 147 ? -17.776 -4.672 2.247 1.00 98.44 147 PHE A C 1
ATOM 1093 O O . PHE A 1 147 ? -16.935 -3.875 1.817 1.00 98.44 147 PHE A O 1
ATOM 1100 N N . GLU A 1 148 ? -19.052 -4.342 2.438 1.00 96.94 148 GLU A N 1
ATOM 1101 C CA . GLU A 1 148 ? -19.594 -3.040 2.046 1.00 96.94 148 GLU A CA 1
ATOM 1102 C C . GLU A 1 148 ? -20.458 -2.377 3.122 1.00 96.94 148 GLU A C 1
ATOM 1104 O O . GLU A 1 148 ? -20.919 -2.981 4.094 1.00 96.94 148 GLU A O 1
ATOM 1109 N N . ASP A 1 149 ? -20.677 -1.085 2.899 1.00 97.25 149 ASP A N 1
ATOM 1110 C CA . ASP A 1 149 ? -21.541 -0.201 3.664 1.00 97.25 149 ASP A CA 1
ATOM 1111 C C . ASP A 1 149 ? -22.435 0.569 2.679 1.00 97.25 149 ASP A C 1
ATOM 1113 O O . ASP A 1 149 ? -21.934 1.213 1.752 1.00 97.25 149 ASP A O 1
ATOM 1117 N N . PHE A 1 150 ? -23.752 0.533 2.890 1.00 97.62 150 PHE A N 1
ATOM 1118 C CA . PHE A 1 150 ? -24.732 1.150 1.989 1.00 97.62 150 PHE A CA 1
ATOM 1119 C C . PHE A 1 150 ? -24.687 2.687 1.932 1.00 97.62 150 PHE A C 1
ATOM 1121 O O . PHE A 1 150 ? -25.174 3.268 0.966 1.00 97.62 150 PHE A O 1
ATOM 1128 N N . GLU A 1 151 ? -24.091 3.362 2.916 1.00 94.06 151 GLU A N 1
ATOM 1129 C CA . GLU A 1 151 ? -23.853 4.812 2.898 1.00 94.06 151 GLU A CA 1
ATOM 1130 C C . GLU A 1 151 ? -22.460 5.176 2.348 1.00 94.06 151 GLU A C 1
ATOM 1132 O O . GLU A 1 151 ? -22.140 6.357 2.194 1.00 94.06 151 GLU A O 1
ATOM 1137 N N . CYS A 1 152 ? -21.612 4.195 2.012 1.00 91.56 152 CYS A N 1
ATOM 1138 C CA . CYS A 1 152 ? -20.272 4.454 1.495 1.00 91.56 152 CYS A CA 1
ATOM 1139 C C . CYS A 1 152 ? -20.275 4.820 -0.004 1.00 91.56 152 CYS A C 1
ATOM 1141 O O . CYS A 1 152 ? -20.601 3.984 -0.855 1.00 91.56 152 CYS A O 1
ATOM 1143 N N . PRO A 1 153 ? -19.781 6.018 -0.390 1.00 89.44 153 PRO A N 1
ATOM 1144 C CA . PRO A 1 153 ? -19.729 6.417 -1.798 1.00 89.44 153 PRO A CA 1
ATOM 1145 C C . PRO A 1 153 ? -18.829 5.533 -2.672 1.00 89.44 153 PRO A C 1
ATOM 1147 O O . PRO A 1 153 ? -19.025 5.473 -3.884 1.00 89.44 153 PRO A O 1
ATOM 1150 N N . ALA A 1 154 ? -17.808 4.894 -2.093 1.00 85.62 154 ALA A N 1
ATOM 1151 C CA . ALA A 1 154 ? -16.931 3.976 -2.818 1.00 85.62 154 ALA A CA 1
ATOM 1152 C C . ALA A 1 154 ? -17.590 2.607 -3.056 1.00 85.62 154 ALA A C 1
ATOM 1154 O O . ALA A 1 154 ? -17.421 2.056 -4.142 1.00 85.62 154 ALA A O 1
ATOM 1155 N N . CYS A 1 155 ? -18.400 2.118 -2.107 1.00 92.44 155 CYS A N 1
ATOM 1156 C CA . CYS A 1 155 ? -19.206 0.903 -2.284 1.00 92.44 155 CYS A CA 1
ATOM 1157 C C . CYS A 1 155 ? -20.192 1.099 -3.435 1.00 92.44 155 CYS A C 1
ATOM 1159 O O . CYS A 1 155 ? -20.177 0.335 -4.390 1.00 92.44 155 CYS A O 1
ATOM 1161 N N . LYS A 1 156 ? -20.900 2.240 -3.467 1.00 89.81 156 LYS A N 1
ATOM 1162 C CA . LYS A 1 156 ? -21.782 2.608 -4.591 1.00 89.81 156 LYS A CA 1
ATOM 1163 C C . LYS A 1 156 ? -21.092 2.543 -5.961 1.00 89.81 156 LYS A C 1
ATOM 1165 O O . LYS A 1 156 ? -21.696 2.093 -6.928 1.00 89.81 156 LYS A O 1
ATOM 1170 N N . ARG A 1 157 ? -19.837 3.004 -6.067 1.00 88.44 157 ARG A N 1
ATOM 1171 C CA . ARG A 1 157 ? -19.072 2.942 -7.329 1.00 88.44 157 ARG A CA 1
ATOM 1172 C C . ARG A 1 157 ? -18.680 1.519 -7.717 1.00 88.44 157 ARG A C 1
ATOM 1174 O O . ARG A 1 157 ? -18.571 1.249 -8.904 1.00 88.44 157 ARG A O 1
ATOM 1181 N N . THR A 1 158 ? -18.448 0.658 -6.733 1.00 88.75 158 THR A N 1
ATOM 1182 C CA . THR A 1 158 ? -18.042 -0.739 -6.934 1.00 88.75 158 THR A CA 1
ATOM 1183 C C . THR A 1 158 ? -19.249 -1.590 -7.318 1.00 88.75 158 THR A C 1
ATOM 1185 O O . THR A 1 158 ? -19.232 -2.261 -8.346 1.00 88.75 158 THR A O 1
ATOM 1188 N N . ALA A 1 159 ? -20.355 -1.454 -6.583 1.00 89.56 159 ALA A N 1
ATOM 1189 C CA . ALA A 1 159 ? -21.631 -2.094 -6.889 1.00 89.56 159 ALA A CA 1
ATOM 1190 C C . ALA A 1 159 ? -22.146 -1.775 -8.307 1.00 89.56 159 ALA A C 1
ATOM 1192 O O . ALA A 1 159 ? -22.793 -2.614 -8.924 1.00 89.56 159 ALA A O 1
ATOM 1193 N N . ALA A 1 160 ? -21.822 -0.594 -8.852 1.00 89.00 160 ALA A N 1
ATOM 1194 C CA . ALA A 1 160 ? -22.273 -0.161 -10.177 1.00 89.00 160 ALA A CA 1
ATOM 1195 C C . ALA A 1 160 ? -21.749 -1.006 -11.351 1.00 89.00 160 ALA A C 1
ATOM 1197 O O . ALA A 1 160 ? -22.367 -0.978 -12.410 1.00 89.00 160 ALA A O 1
ATOM 1198 N N . TRP A 1 161 ? -20.624 -1.709 -11.192 1.00 91.12 161 TRP A N 1
ATOM 1199 C CA . TRP A 1 161 ? -20.063 -2.581 -12.234 1.00 91.12 161 TRP A CA 1
ATOM 1200 C C . TRP A 1 161 ? -19.944 -4.043 -11.791 1.00 91.12 161 TRP A C 1
ATOM 1202 O O . TRP A 1 161 ? -19.813 -4.929 -12.630 1.00 91.12 161 TRP A O 1
ATOM 1212 N N . MET A 1 162 ? -19.982 -4.328 -10.485 1.00 91.50 162 MET A N 1
ATOM 1213 C CA . MET A 1 162 ? -19.646 -5.654 -9.964 1.00 91.50 162 MET A CA 1
ATOM 1214 C C . MET A 1 162 ? -20.644 -6.746 -10.355 1.00 91.50 162 MET A C 1
ATOM 1216 O O . MET A 1 162 ? -20.206 -7.840 -10.695 1.00 91.50 162 MET A O 1
ATOM 1220 N N . HIS A 1 163 ? -21.954 -6.479 -10.354 1.00 88.81 163 HIS A N 1
ATOM 1221 C CA . HIS A 1 163 ? -22.939 -7.483 -10.784 1.00 88.81 163 HIS A CA 1
ATOM 1222 C C . HIS A 1 163 ? -22.763 -7.854 -12.260 1.00 88.81 163 HIS A C 1
ATOM 1224 O O . HIS A 1 163 ? -22.605 -9.034 -12.565 1.00 88.81 163 HIS A O 1
ATOM 1230 N N . ASP A 1 164 ? -22.669 -6.856 -13.143 1.00 87.00 164 ASP A N 1
ATOM 1231 C CA . ASP A 1 164 ? -22.421 -7.069 -14.574 1.00 87.00 164 ASP A CA 1
ATOM 1232 C C . ASP A 1 164 ? -21.101 -7.831 -14.798 1.00 87.00 164 ASP A C 1
ATOM 1234 O O . ASP A 1 164 ? -21.031 -8.770 -15.592 1.00 87.00 164 ASP A O 1
ATOM 1238 N N . ALA A 1 165 ? -20.055 -7.491 -14.035 1.00 88.25 165 ALA A N 1
ATOM 1239 C CA . ALA A 1 165 ? -18.772 -8.175 -14.121 1.00 88.25 165 ALA A CA 1
ATOM 1240 C C . ALA A 1 165 ? -18.821 -9.638 -13.672 1.00 88.25 165 ALA A C 1
ATOM 1242 O O . ALA A 1 165 ? -18.094 -10.451 -14.236 1.00 88.25 165 ALA A O 1
ATOM 1243 N N . ILE A 1 166 ? -19.642 -9.981 -12.677 1.00 90.25 166 ILE A N 1
ATOM 1244 C CA . ILE A 1 166 ? -19.848 -11.363 -12.218 1.00 90.25 166 ILE A CA 1
ATOM 1245 C C . ILE A 1 166 ? -20.659 -12.163 -13.244 1.00 90.25 166 ILE A C 1
ATOM 1247 O O . ILE A 1 166 ? -20.301 -13.307 -13.542 1.00 90.25 166 ILE A O 1
ATOM 1251 N N . ASP A 1 167 ? -21.713 -11.566 -13.802 1.00 88.38 167 ASP A N 1
ATOM 1252 C CA . ASP A 1 167 ? -22.597 -12.210 -14.780 1.00 88.38 167 ASP A CA 1
ATOM 1253 C C . ASP A 1 167 ? -21.842 -12.632 -16.049 1.00 88.38 167 ASP A C 1
ATOM 1255 O O . ASP A 1 167 ? -22.070 -13.730 -16.567 1.00 88.38 167 ASP A O 1
ATOM 1259 N N . ASP A 1 168 ? -20.855 -11.839 -16.476 1.00 88.00 168 ASP A N 1
ATOM 1260 C CA . ASP A 1 168 ? -19.977 -12.148 -17.613 1.00 88.00 168 ASP A CA 1
ATOM 1261 C C . ASP A 1 168 ? -19.198 -13.468 -17.474 1.00 88.00 168 ASP A C 1
ATOM 1263 O O . ASP A 1 168 ? -18.646 -13.963 -18.457 1.00 88.00 168 ASP A O 1
ATOM 1267 N N . TYR A 1 169 ? -19.118 -14.054 -16.276 1.00 89.31 169 TYR A N 1
ATOM 1268 C CA . TYR A 1 169 ? -18.421 -15.318 -16.041 1.00 89.31 169 TYR A CA 1
ATOM 1269 C C . TYR A 1 169 ? -19.317 -16.558 -16.138 1.00 89.31 169 TYR A C 1
ATOM 1271 O O . TYR A 1 169 ? -18.837 -17.661 -15.853 1.00 89.31 169 TYR A O 1
ATOM 1279 N N . ASP A 1 170 ? -20.567 -16.443 -16.593 1.00 86.56 170 ASP A N 1
ATOM 1280 C CA . ASP A 1 170 ? -21.520 -17.553 -16.791 1.00 86.56 170 ASP A CA 1
ATOM 1281 C C . ASP A 1 170 ? -21.641 -18.486 -15.565 1.00 86.56 170 ASP A C 1
ATOM 1283 O O . ASP A 1 170 ? -21.661 -19.714 -15.687 1.00 86.56 170 ASP A O 1
ATOM 1287 N N . GLY A 1 171 ? -21.649 -17.917 -14.356 1.00 87.25 171 GLY A N 1
ATOM 1288 C CA . GLY A 1 171 ? -21.791 -18.673 -13.104 1.00 87.25 171 GLY A CA 1
ATOM 1289 C C . GLY A 1 171 ? -20.524 -19.375 -12.597 1.00 87.25 171 GLY A C 1
ATOM 1290 O O . GLY A 1 171 ? -20.599 -20.099 -11.607 1.00 87.25 171 GLY A O 1
ATOM 1291 N N . ARG A 1 172 ? -19.354 -19.154 -13.218 1.00 90.31 172 ARG A N 1
ATOM 1292 C CA . ARG A 1 172 ? -18.053 -19.641 -12.702 1.00 90.31 172 ARG A CA 1
ATOM 1293 C C . ARG A 1 172 ? -17.523 -18.853 -11.505 1.00 90.31 172 ARG A C 1
ATOM 1295 O O . ARG A 1 172 ? -16.547 -19.288 -10.894 1.00 90.31 172 ARG A O 1
ATOM 1302 N N . VAL A 1 173 ? -18.143 -17.717 -11.198 1.00 94.56 173 VAL A N 1
ATOM 1303 C CA . VAL A 1 173 ? -17.788 -16.851 -10.076 1.00 94.56 173 VAL A CA 1
ATOM 1304 C C . VAL A 1 173 ? -18.989 -16.731 -9.150 1.00 94.56 173 VAL A C 1
ATOM 1306 O O . VAL A 1 173 ? -20.117 -16.547 -9.611 1.00 94.56 173 VAL A O 1
ATOM 1309 N N . ARG A 1 174 ? -18.736 -16.840 -7.849 1.00 95.69 174 ARG A N 1
ATOM 1310 C CA . ARG A 1 174 ? -19.708 -16.604 -6.788 1.00 95.69 174 ARG A CA 1
ATOM 1311 C C . ARG A 1 174 ? -19.380 -15.294 -6.097 1.00 95.69 174 ARG A C 1
ATOM 1313 O O . ARG A 1 174 ? -18.276 -15.150 -5.590 1.00 95.69 174 ARG A O 1
ATOM 1320 N N . LEU A 1 175 ? -20.330 -14.371 -6.037 1.00 96.94 175 LEU A N 1
ATOM 1321 C CA . LEU A 1 175 ? -20.223 -13.163 -5.219 1.00 96.94 175 LEU A CA 1
ATOM 1322 C C . LEU A 1 175 ? -20.910 -13.407 -3.878 1.00 96.94 175 LEU A C 1
ATOM 1324 O O . LEU A 1 175 ? -22.035 -13.897 -3.853 1.00 96.94 175 LEU A O 1
ATOM 1328 N N . VAL A 1 176 ? -20.265 -13.035 -2.779 1.00 98.06 176 VAL A N 1
ATOM 1329 C CA . VAL A 1 176 ? -20.796 -13.072 -1.416 1.00 98.06 176 VAL A CA 1
ATOM 1330 C C . VAL A 1 176 ? -20.696 -11.671 -0.828 1.00 98.06 176 VAL A C 1
ATOM 1332 O O . VAL A 1 176 ? -19.614 -11.087 -0.767 1.00 98.06 176 VAL A O 1
ATOM 1335 N N . PHE A 1 177 ? -21.828 -11.138 -0.377 1.00 98.31 177 PHE A N 1
ATOM 1336 C CA . PHE A 1 177 ? -21.895 -9.832 0.271 1.00 98.31 177 PHE A CA 1
ATOM 1337 C C . PHE A 1 177 ? -21.789 -9.992 1.788 1.00 98.31 177 PHE A C 1
ATOM 1339 O O . PHE A 1 177 ? -22.571 -10.736 2.387 1.00 98.31 177 PHE A O 1
ATOM 1346 N N . LYS A 1 178 ? -20.876 -9.250 2.416 1.00 98.50 178 LYS A N 1
ATOM 1347 C CA . LYS A 1 178 ? -20.721 -9.180 3.872 1.00 98.50 178 LYS A CA 1
ATOM 1348 C C . LYS A 1 178 ? -20.930 -7.759 4.374 1.00 98.50 178 LYS A C 1
ATOM 1350 O O . LYS A 1 178 ? -20.489 -6.779 3.773 1.00 98.50 178 LYS A O 1
ATOM 1355 N N . GLN A 1 179 ? -21.637 -7.655 5.492 1.00 98.38 179 GLN A N 1
ATOM 1356 C CA . GLN A 1 179 ? -22.012 -6.374 6.082 1.00 98.38 179 GLN A CA 1
ATOM 1357 C C . GLN A 1 179 ? -20.835 -5.771 6.850 1.00 98.38 179 GLN A C 1
ATOM 1359 O O . GLN A 1 179 ? -20.313 -6.396 7.771 1.00 98.38 179 GLN A O 1
ATOM 1364 N N . PHE A 1 180 ? -20.454 -4.535 6.531 1.00 98.31 180 PHE A N 1
ATOM 1365 C CA . PHE A 1 180 ? -19.464 -3.792 7.315 1.00 98.31 180 PHE A CA 1
ATOM 1366 C C . PHE A 1 180 ? -19.901 -2.335 7.533 1.00 98.31 180 PHE A C 1
ATOM 1368 O O . PHE A 1 180 ? -19.267 -1.404 7.029 1.00 98.31 180 PHE A O 1
ATOM 1375 N N . PRO A 1 181 ? -21.017 -2.109 8.257 1.00 97.69 181 PRO A N 1
ATOM 1376 C CA . PRO A 1 181 ? -21.525 -0.770 8.518 1.00 97.69 181 PRO A CA 1
ATOM 1377 C C . PRO A 1 181 ? -20.511 0.045 9.329 1.00 97.69 181 PRO A C 1
ATOM 1379 O O . PRO A 1 181 ? -20.192 -0.285 10.473 1.00 97.69 181 PRO A O 1
ATOM 1382 N N . LEU A 1 182 ? -20.008 1.129 8.745 1.00 93.62 182 LEU A N 1
ATOM 1383 C CA . LEU A 1 182 ? -19.005 1.983 9.364 1.00 93.62 182 LEU A CA 1
ATOM 1384 C C . LEU A 1 182 ? -19.643 2.845 10.455 1.00 93.62 182 LEU A C 1
ATOM 1386 O O . LEU A 1 182 ? -20.647 3.514 10.231 1.00 93.62 182 LEU A O 1
ATOM 1390 N N . GLU A 1 183 ? -18.997 2.934 11.617 1.00 92.06 183 GLU A N 1
ATOM 1391 C CA . GLU A 1 183 ? -19.514 3.685 12.777 1.00 92.06 183 GLU A CA 1
ATOM 1392 C C . GLU A 1 183 ? -19.726 5.187 12.498 1.00 92.06 183 GLU A C 1
ATOM 1394 O O . GLU A 1 183 ? -20.522 5.850 13.159 1.00 92.06 183 GLU A O 1
ATOM 1399 N N . ARG A 1 184 ? -19.029 5.729 11.492 1.00 90.75 184 ARG A N 1
ATOM 1400 C CA . ARG A 1 184 ? -19.151 7.125 11.038 1.00 90.75 184 ARG A CA 1
ATOM 1401 C C . ARG A 1 184 ? -20.370 7.394 10.144 1.00 90.75 184 ARG A C 1
ATOM 1403 O O . ARG A 1 184 ? -20.593 8.546 9.779 1.00 90.75 184 ARG A O 1
ATOM 1410 N N . HIS A 1 185 ? -21.100 6.358 9.743 1.00 93.69 185 HIS A N 1
ATOM 1411 C CA . HIS A 1 185 ? -22.290 6.439 8.904 1.00 93.69 185 HIS A CA 1
ATOM 1412 C C . HIS A 1 185 ? -23.531 6.135 9.752 1.00 93.69 185 HIS A C 1
ATOM 1414 O O . HIS A 1 185 ? -23.739 5.009 10.205 1.00 93.69 185 HIS A O 1
ATOM 1420 N N . GLU A 1 186 ? -24.337 7.168 10.010 1.00 95.75 186 GLU A N 1
ATOM 1421 C CA . GLU A 1 186 ? -25.457 7.119 10.961 1.00 95.75 186 GLU A CA 1
ATOM 1422 C C . GLU A 1 186 ? -26.491 6.037 10.613 1.00 95.75 186 GLU A C 1
ATOM 1424 O O . GLU A 1 186 ? -27.027 5.379 11.509 1.00 95.75 186 GLU A O 1
ATOM 1429 N N . ASN A 1 187 ? -26.749 5.812 9.323 1.00 97.44 187 ASN A N 1
ATOM 1430 C CA . ASN A 1 187 ? -27.767 4.882 8.846 1.00 97.44 187 ASN A CA 1
ATOM 1431 C C . ASN A 1 187 ? -27.200 3.579 8.267 1.00 97.44 187 ASN A C 1
ATOM 1433 O O . ASN A 1 187 ? -27.983 2.709 7.875 1.00 97.44 187 ASN A O 1
ATOM 1437 N N . ALA A 1 188 ? -25.879 3.383 8.271 1.00 97.00 188 ALA A N 1
ATOM 1438 C CA . ALA A 1 188 ? -25.257 2.168 7.750 1.00 97.00 188 ALA A CA 1
ATOM 1439 C C . ALA A 1 188 ? -25.749 0.901 8.463 1.00 97.00 188 ALA A C 1
ATOM 1441 O O . ALA A 1 188 ? -26.138 -0.066 7.807 1.00 97.00 188 ALA A O 1
ATOM 1442 N N . ARG A 1 189 ? -25.806 0.899 9.804 1.00 97.94 189 ARG A N 1
ATOM 1443 C CA . ARG A 1 189 ? -26.282 -0.277 10.559 1.00 97.94 189 ARG A CA 1
ATOM 1444 C C . ARG A 1 189 ? -27.777 -0.558 10.330 1.00 97.94 189 ARG A C 1
ATOM 1446 O O . ARG A 1 189 ? -28.109 -1.708 10.044 1.00 97.94 189 ARG A O 1
ATOM 1453 N N . PRO A 1 190 ? -28.694 0.429 10.398 1.00 98.31 190 PRO A N 1
ATOM 1454 C CA . PRO A 1 190 ? -30.084 0.227 9.987 1.00 98.31 190 PRO A CA 1
ATOM 1455 C C . PRO A 1 190 ? -30.246 -0.318 8.559 1.00 98.31 190 PRO A C 1
ATOM 1457 O O . PRO A 1 190 ? -31.063 -1.216 8.351 1.00 98.31 190 PRO A O 1
ATOM 1460 N N . ALA A 1 191 ? -29.467 0.177 7.591 1.00 98.50 191 ALA A N 1
ATOM 1461 C CA . ALA A 1 191 ? -29.492 -0.314 6.213 1.00 98.50 191 ALA A CA 1
ATOM 1462 C C . ALA A 1 191 ? -28.986 -1.765 6.112 1.00 98.50 191 ALA A C 1
ATOM 1464 O O . ALA A 1 191 ? -29.637 -2.597 5.478 1.00 98.50 191 ALA A O 1
ATOM 1465 N N . ALA A 1 192 ? -27.899 -2.105 6.812 1.00 98.62 192 ALA A N 1
ATOM 1466 C CA . ALA A 1 192 ? -27.381 -3.471 6.894 1.00 98.62 192 ALA A CA 1
ATOM 1467 C C . ALA A 1 192 ? -28.442 -4.450 7.426 1.00 98.62 192 ALA A C 1
ATOM 1469 O O . ALA A 1 192 ? -28.761 -5.439 6.761 1.00 98.62 192 ALA A O 1
ATOM 1470 N N . LEU A 1 193 ? -29.078 -4.128 8.559 1.00 98.69 193 LEU A N 1
ATOM 1471 C CA . LEU A 1 193 ? -30.162 -4.934 9.138 1.00 98.69 193 LEU A CA 1
ATOM 1472 C C . LEU A 1 193 ? -31.342 -5.094 8.172 1.00 98.69 193 LEU A C 1
ATOM 1474 O O . LEU A 1 193 ? -31.888 -6.189 8.039 1.00 98.69 193 LEU A O 1
ATOM 1478 N N . ALA A 1 194 ? -31.737 -4.020 7.482 1.00 98.75 194 ALA A N 1
ATOM 1479 C CA . ALA A 1 194 ? -32.820 -4.065 6.504 1.00 98.75 194 ALA A CA 1
ATOM 1480 C C . ALA A 1 194 ? -32.484 -4.965 5.309 1.00 98.75 194 ALA A C 1
ATOM 1482 O O . ALA A 1 194 ? -33.341 -5.729 4.864 1.00 98.75 194 ALA A O 1
ATOM 1483 N N . SER A 1 195 ? -31.244 -4.921 4.817 1.00 98.56 195 SER A N 1
ATOM 1484 C CA . SER A 1 195 ? -30.799 -5.773 3.711 1.00 98.56 195 SER A CA 1
ATOM 1485 C C . SER A 1 195 ? -30.829 -7.260 4.095 1.00 98.56 195 SER A C 1
ATOM 1487 O O . SER A 1 195 ? -31.456 -8.062 3.402 1.00 98.56 195 SER A O 1
ATOM 1489 N N . VAL A 1 196 ? -30.296 -7.634 5.264 1.00 98.31 196 VAL A N 1
ATOM 1490 C CA . VAL A 1 196 ? -30.328 -9.022 5.762 1.00 98.31 196 VAL A CA 1
ATOM 1491 C C . VAL A 1 196 ? -31.763 -9.471 6.076 1.00 98.31 196 VAL A C 1
ATOM 1493 O O . VAL A 1 196 ? -32.142 -10.609 5.795 1.00 98.31 196 VAL A O 1
ATOM 1496 N N . ALA A 1 197 ? -32.623 -8.582 6.575 1.00 98.50 197 ALA A N 1
ATOM 1497 C CA . ALA A 1 197 ? -34.048 -8.874 6.727 1.00 98.50 197 ALA A CA 1
ATOM 1498 C C . ALA A 1 197 ? -34.739 -9.119 5.367 1.00 98.50 197 ALA A C 1
ATOM 1500 O O . ALA A 1 197 ? -35.586 -10.009 5.250 1.00 98.50 197 ALA A O 1
ATOM 1501 N N . ALA A 1 198 ? -34.362 -8.385 4.316 1.00 98.56 198 ALA A N 1
ATOM 1502 C CA . ALA A 1 198 ? -34.877 -8.592 2.963 1.00 98.56 198 ALA A CA 1
ATOM 1503 C C . ALA A 1 198 ? -34.391 -9.907 2.329 1.00 98.56 198 ALA A C 1
ATOM 1505 O O . ALA A 1 198 ? -35.134 -10.505 1.544 1.00 98.56 198 ALA A O 1
ATOM 1506 N N . LEU A 1 199 ? -33.222 -10.427 2.731 1.00 97.75 199 LEU A N 1
ATOM 1507 C CA . LEU A 1 199 ? -32.756 -11.766 2.343 1.00 97.75 199 LEU A CA 1
ATOM 1508 C C . LEU A 1 199 ? -33.772 -12.853 2.731 1.00 97.75 199 LEU A C 1
ATOM 1510 O O . LEU A 1 199 ? -34.081 -13.725 1.923 1.00 97.75 199 LEU A O 1
ATOM 1514 N N . ARG A 1 200 ? -34.404 -12.753 3.912 1.00 97.31 200 ARG A N 1
ATOM 1515 C CA . ARG A 1 200 ? -35.467 -13.686 4.360 1.00 97.31 200 ARG A CA 1
ATOM 1516 C C . ARG A 1 200 ? -36.742 -13.631 3.519 1.00 97.31 200 ARG A C 1
ATOM 1518 O O . ARG A 1 200 ? -37.616 -14.495 3.651 1.00 97.31 200 ARG A O 1
ATOM 1525 N N . GLN A 1 201 ? -36.889 -12.587 2.711 1.00 97.94 201 GLN A N 1
ATOM 1526 C CA . GLN A 1 201 ? -37.989 -12.404 1.770 1.00 97.94 201 GLN A CA 1
ATOM 1527 C C . GLN A 1 201 ? -37.551 -12.652 0.317 1.00 97.94 201 GLN A C 1
ATOM 1529 O O . GLN A 1 201 ? -38.360 -12.469 -0.589 1.00 97.94 201 GLN A O 1
ATOM 1534 N N . GLY A 1 202 ? -36.302 -13.082 0.099 1.00 97.19 202 GLY A N 1
ATOM 1535 C CA . GLY A 1 202 ? -35.742 -13.351 -1.223 1.00 97.19 202 GLY A CA 1
ATOM 1536 C C . GLY A 1 202 ? -35.507 -12.099 -2.065 1.00 97.19 202 GLY A C 1
ATOM 1537 O O . GLY A 1 202 ? -35.483 -12.223 -3.281 1.00 97.19 202 GLY A O 1
ATOM 1538 N N . LYS A 1 203 ? -35.383 -10.917 -1.440 1.00 98.00 203 LYS A N 1
ATOM 1539 C CA . LYS A 1 203 ? -35.220 -9.624 -2.131 1.00 98.00 203 LYS A CA 1
ATOM 1540 C C . LYS A 1 203 ? -34.012 -8.822 -1.645 1.00 98.00 203 LYS A C 1
ATOM 1542 O O . LYS A 1 203 ? -34.090 -7.605 -1.479 1.00 98.00 203 LYS A O 1
ATOM 1547 N N . PHE A 1 204 ? -32.924 -9.517 -1.312 1.00 98.00 204 PHE A N 1
ATOM 1548 C CA . PHE A 1 204 ? -31.693 -8.855 -0.881 1.00 98.00 204 PHE A CA 1
ATOM 1549 C C . PHE A 1 204 ? -31.135 -7.967 -1.997 1.00 98.00 204 PHE A C 1
ATOM 1551 O O . PHE A 1 204 ? -30.942 -6.778 -1.771 1.00 98.00 204 PHE A O 1
ATOM 1558 N N . TRP A 1 205 ? -30.926 -8.531 -3.191 1.00 96.31 205 TRP A N 1
ATOM 1559 C CA . TRP A 1 205 ? -30.242 -7.854 -4.296 1.00 96.31 205 TRP A CA 1
ATOM 1560 C C . TRP A 1 205 ? -31.042 -6.673 -4.845 1.00 96.31 205 TRP A C 1
ATOM 1562 O O . TRP A 1 205 ? -30.494 -5.601 -5.069 1.00 96.31 205 TRP A O 1
ATOM 1572 N N . GLU A 1 206 ? -32.366 -6.797 -4.928 1.00 97.25 206 GLU A N 1
ATOM 1573 C CA . GLU A 1 206 ? -33.224 -5.685 -5.330 1.00 97.25 206 GLU A CA 1
ATOM 1574 C C . GLU A 1 206 ? -33.186 -4.535 -4.316 1.00 97.25 206 GLU A C 1
ATOM 1576 O O . GLU A 1 206 ? -33.235 -3.368 -4.706 1.00 97.25 206 GLU A O 1
ATOM 1581 N N . LEU A 1 207 ? -33.108 -4.843 -3.014 1.00 98.31 207 LEU A N 1
ATOM 1582 C CA . LEU A 1 207 ? -32.984 -3.819 -1.976 1.00 98.31 207 LEU A CA 1
ATOM 1583 C C . LEU A 1 207 ? -31.579 -3.208 -1.949 1.00 98.31 207 LEU A C 1
ATOM 1585 O O . LEU A 1 207 ? -31.463 -1.995 -1.804 1.00 98.31 207 LEU A O 1
ATOM 1589 N N . HIS A 1 208 ? -30.545 -4.026 -2.130 1.00 98.00 208 HIS A N 1
ATOM 1590 C CA . HIS A 1 208 ? -29.149 -3.619 -2.268 1.00 98.00 208 HIS A CA 1
ATOM 1591 C C . HIS A 1 208 ? -28.972 -2.598 -3.399 1.00 98.00 208 HIS A C 1
ATOM 1593 O O . HIS A 1 208 ? -28.494 -1.487 -3.162 1.00 98.00 208 HIS A O 1
ATOM 1599 N N . ASP A 1 209 ? -29.446 -2.927 -4.602 1.00 95.44 209 ASP A N 1
ATOM 1600 C CA . ASP A 1 209 ? -29.324 -2.050 -5.768 1.00 95.44 209 ASP A CA 1
ATOM 1601 C C . ASP A 1 209 ? -30.113 -0.756 -5.560 1.00 95.44 209 ASP A C 1
ATOM 1603 O O . ASP A 1 209 ? -29.642 0.336 -5.884 1.00 95.44 209 ASP A O 1
ATOM 1607 N N . ALA A 1 210 ? -31.299 -0.850 -4.952 1.00 97.12 210 ALA A N 1
ATOM 1608 C CA . ALA A 1 210 ? -32.110 0.319 -4.648 1.00 97.12 210 ALA A CA 1
ATOM 1609 C C . ALA A 1 210 ? -31.493 1.218 -3.562 1.00 97.12 210 ALA A C 1
ATOM 1611 O O . ALA A 1 210 ? -31.659 2.437 -3.631 1.00 97.12 210 ALA A O 1
ATOM 1612 N N . PHE A 1 211 ? -30.780 0.654 -2.582 1.00 98.12 211 PHE A N 1
ATOM 1613 C CA . PHE A 1 211 ? -30.030 1.423 -1.586 1.00 98.12 211 PHE A CA 1
ATOM 1614 C C . PHE A 1 211 ? -28.882 2.190 -2.233 1.00 98.12 211 PHE A C 1
ATOM 1616 O O . PHE A 1 211 ? -28.800 3.402 -2.049 1.00 98.12 211 PHE A O 1
ATOM 1623 N N . PHE A 1 212 ? -28.058 1.541 -3.059 1.00 94.38 212 PHE A N 1
ATOM 1624 C CA . PHE A 1 212 ? -26.970 2.237 -3.747 1.00 94.38 212 PHE A CA 1
ATOM 1625 C C . PHE A 1 212 ? -27.463 3.227 -4.808 1.00 94.38 212 PHE A C 1
ATOM 1627 O O . PHE A 1 212 ? -26.836 4.269 -5.016 1.00 94.38 212 PHE A O 1
ATOM 1634 N N . ALA A 1 213 ? -28.606 2.974 -5.446 1.00 92.00 213 ALA A N 1
ATOM 1635 C CA . ALA A 1 213 ? -29.229 3.921 -6.368 1.00 92.00 213 ALA A CA 1
ATOM 1636 C C . ALA A 1 213 ? -29.826 5.153 -5.661 1.00 92.00 213 ALA A C 1
ATOM 1638 O O . ALA A 1 213 ? -30.023 6.183 -6.308 1.00 92.00 213 ALA A O 1
ATOM 1639 N N . HIS A 1 214 ? -30.094 5.088 -4.353 1.00 92.75 214 HIS A N 1
ATOM 1640 C CA . HIS A 1 214 ? -30.635 6.213 -3.595 1.00 92.75 214 HIS A CA 1
ATOM 1641 C C . HIS A 1 214 ? -29.599 7.345 -3.448 1.00 92.75 214 HIS A C 1
ATOM 1643 O O . HIS A 1 214 ? -28.398 7.101 -3.320 1.00 92.75 214 HIS A O 1
ATOM 1649 N N . GLU A 1 215 ? -30.049 8.601 -3.529 1.00 85.00 215 GLU A N 1
ATOM 1650 C CA . GLU A 1 215 ? -29.174 9.787 -3.458 1.00 85.00 215 GLU A CA 1
ATOM 1651 C C . GLU A 1 215 ? -29.187 10.470 -2.083 1.00 85.00 215 GLU A C 1
ATOM 1653 O O . GLU A 1 215 ? -28.264 11.215 -1.762 1.00 85.00 215 GLU A O 1
ATOM 1658 N N . GLU A 1 216 ? -30.209 10.204 -1.272 1.00 89.94 216 GLU A N 1
ATOM 1659 C CA . GLU A 1 216 ? -30.396 10.794 0.056 1.00 89.94 216 GLU A CA 1
ATOM 1660 C C . GLU A 1 216 ? -29.944 9.817 1.160 1.00 89.94 216 GLU A C 1
ATOM 1662 O O . GLU A 1 216 ? -29.794 8.620 0.895 1.00 89.94 216 GLU A O 1
ATOM 1667 N N . PRO A 1 217 ? -29.732 10.284 2.408 1.00 89.81 217 PRO A N 1
ATOM 1668 C CA . PRO A 1 217 ? -29.397 9.405 3.526 1.00 89.81 217 PRO A CA 1
ATOM 1669 C C . PRO A 1 217 ? -30.424 8.282 3.708 1.00 89.81 217 PRO A C 1
ATOM 1671 O O . PRO A 1 217 ? -31.636 8.512 3.633 1.00 89.81 217 PRO A O 1
ATOM 1674 N N . LEU A 1 218 ? -29.946 7.072 4.004 1.00 95.50 218 LEU A N 1
ATOM 1675 C CA . LEU A 1 218 ? -30.783 5.879 4.171 1.00 95.50 218 LEU A CA 1
ATOM 1676 C C . LEU A 1 218 ? -31.452 5.840 5.551 1.00 95.50 218 LEU A C 1
ATOM 1678 O O . LEU A 1 218 ? -31.394 4.835 6.255 1.00 95.50 218 LEU A O 1
ATOM 1682 N N . ASP A 1 219 ? -32.115 6.927 5.948 1.00 95.94 219 ASP A N 1
ATOM 1683 C CA . ASP A 1 219 ? -32.863 6.954 7.200 1.00 95.94 219 ASP A CA 1
ATOM 1684 C C . ASP A 1 219 ? -33.947 5.856 7.228 1.00 95.94 219 ASP A C 1
ATOM 1686 O O . ASP A 1 219 ? -34.345 5.270 6.212 1.00 95.94 219 ASP A O 1
ATOM 1690 N N . THR A 1 220 ? -34.474 5.563 8.418 1.00 94.69 220 THR A N 1
ATOM 1691 C CA . THR A 1 220 ? -35.480 4.498 8.569 1.00 94.69 220 THR A CA 1
ATOM 1692 C C . THR A 1 220 ? -36.697 4.710 7.658 1.00 94.69 220 THR A C 1
ATOM 1694 O O . THR A 1 220 ? -37.287 3.747 7.170 1.00 94.69 220 THR A O 1
ATOM 1697 N N . LYS A 1 221 ? -37.097 5.956 7.383 1.00 97.00 221 LYS A N 1
ATOM 1698 C CA . LYS A 1 221 ? -38.240 6.238 6.510 1.00 97.00 221 LYS A CA 1
ATOM 1699 C C . LYS A 1 221 ? -37.897 5.942 5.048 1.00 97.00 221 LYS A C 1
ATOM 1701 O O . LYS A 1 221 ? -38.749 5.374 4.353 1.00 97.00 221 LYS A O 1
ATOM 1706 N N . ALA A 1 222 ? -36.705 6.309 4.587 1.00 97.94 222 ALA A N 1
ATOM 1707 C CA . ALA A 1 222 ? -36.200 6.009 3.253 1.00 97.94 222 ALA A CA 1
ATOM 1708 C C . ALA A 1 222 ? -36.130 4.492 3.040 1.00 97.94 222 ALA A C 1
ATOM 1710 O O . ALA A 1 222 ? -36.781 3.989 2.122 1.00 97.94 222 ALA A O 1
ATOM 1711 N N . ILE A 1 223 ? -35.494 3.759 3.962 1.00 98.38 223 ILE A N 1
ATOM 1712 C CA . ILE A 1 223 ? -35.396 2.288 3.946 1.00 98.38 223 ILE A CA 1
ATOM 1713 C C . ILE A 1 223 ? -36.773 1.639 3.749 1.00 98.38 223 ILE A C 1
ATOM 1715 O O . ILE A 1 223 ? -36.981 0.864 2.814 1.00 98.38 223 ILE A O 1
ATOM 1719 N N . LEU A 1 224 ? -37.753 1.987 4.590 1.00 98.00 224 LEU A N 1
ATOM 1720 C CA . LEU A 1 224 ? -39.091 1.384 4.533 1.00 98.00 224 LEU A CA 1
ATOM 1721 C C . LEU A 1 224 ? -39.880 1.810 3.287 1.00 98.00 224 LEU A C 1
ATOM 1723 O O . LEU A 1 224 ? -40.765 1.085 2.828 1.00 98.00 224 LEU A O 1
ATOM 1727 N N . THR A 1 225 ? -39.599 2.996 2.745 1.00 98.31 225 THR A N 1
ATOM 1728 C CA . THR A 1 225 ? -40.226 3.485 1.509 1.00 98.31 225 THR A CA 1
ATOM 1729 C C . THR A 1 225 ? -39.702 2.725 0.299 1.00 98.31 225 THR A C 1
ATOM 1731 O O . THR A 1 225 ? -40.511 2.241 -0.494 1.00 98.31 225 THR A O 1
ATOM 1734 N N . ILE A 1 226 ? -38.381 2.562 0.200 1.00 98.50 226 ILE A N 1
ATOM 1735 C CA . ILE A 1 226 ? -37.723 1.773 -0.845 1.00 98.50 226 ILE A CA 1
ATOM 1736 C C . ILE A 1 226 ? -38.216 0.326 -0.779 1.00 98.50 226 ILE A C 1
ATOM 1738 O O . ILE A 1 226 ? -38.726 -0.197 -1.770 1.00 98.50 226 ILE A O 1
ATOM 1742 N N . ALA A 1 227 ? -38.189 -0.285 0.409 1.00 98.44 227 ALA A N 1
ATOM 1743 C CA . ALA A 1 227 ? -38.645 -1.657 0.602 1.00 98.44 227 ALA A CA 1
ATOM 1744 C C . ALA A 1 227 ? -40.104 -1.864 0.157 1.00 98.44 227 ALA A C 1
ATOM 1746 O O . ALA A 1 227 ? -40.420 -2.828 -0.543 1.00 98.44 227 ALA A O 1
ATOM 1747 N N . ARG A 1 228 ? -41.000 -0.924 0.495 1.00 98.44 228 ARG A N 1
ATOM 1748 C CA . ARG A 1 228 ? -42.394 -0.952 0.027 1.00 98.44 228 ARG A CA 1
ATOM 1749 C C . ARG A 1 228 ? -42.488 -0.874 -1.495 1.00 98.44 228 ARG A C 1
ATOM 1751 O O . ARG A 1 228 ? -43.298 -1.589 -2.079 1.00 98.44 228 ARG A O 1
ATOM 1758 N N . GLY A 1 229 ? -41.687 -0.013 -2.124 1.00 98.19 229 GLY A N 1
ATOM 1759 C CA . GLY A 1 229 ? -41.630 0.137 -3.580 1.00 98.19 229 GLY A CA 1
ATOM 1760 C C . GLY A 1 229 ? -41.204 -1.149 -4.289 1.00 98.19 229 GLY A C 1
ATOM 1761 O O . GLY A 1 229 ? -41.768 -1.494 -5.324 1.00 98.19 229 GLY A O 1
ATOM 1762 N N . LEU A 1 230 ? -40.296 -1.908 -3.676 1.00 98.19 230 LEU A N 1
ATOM 1763 C CA . LEU A 1 230 ? -39.862 -3.224 -4.148 1.00 98.19 230 LEU A CA 1
ATOM 1764 C C . LEU A 1 230 ? -40.856 -4.346 -3.819 1.00 98.19 230 LEU A C 1
ATOM 1766 O O . LEU A 1 230 ? -40.639 -5.496 -4.197 1.00 98.19 230 LEU A O 1
ATOM 1770 N N . GLY A 1 231 ? -41.953 -4.052 -3.115 1.00 97.94 231 GLY A N 1
ATOM 1771 C CA . GLY A 1 231 ? -42.958 -5.036 -2.719 1.00 97.94 231 GLY A CA 1
ATOM 1772 C C . GLY A 1 231 ? -42.471 -6.011 -1.645 1.00 97.94 231 GLY A C 1
ATOM 1773 O O . GLY A 1 231 ? -42.824 -7.190 -1.704 1.00 97.94 231 GLY A O 1
ATOM 1774 N N . LEU A 1 232 ? -41.619 -5.560 -0.721 1.00 98.56 232 LEU A N 1
ATOM 1775 C CA . LEU A 1 232 ? -41.350 -6.257 0.540 1.00 98.56 232 LEU A CA 1
ATOM 1776 C C . LEU A 1 232 ? -42.536 -6.077 1.501 1.00 98.56 232 LEU A C 1
ATOM 1778 O O . LEU A 1 232 ? -43.175 -5.019 1.528 1.00 98.56 232 LEU A O 1
ATOM 1782 N N . ASP A 1 233 ? -42.806 -7.086 2.330 1.00 98.50 233 ASP A N 1
ATOM 1783 C CA . ASP A 1 233 ? -43.680 -6.923 3.493 1.00 98.50 233 ASP A CA 1
ATOM 1784 C C . ASP A 1 233 ? -42.920 -6.096 4.534 1.00 98.50 233 ASP A C 1
ATOM 1786 O O . ASP A 1 233 ? -41.996 -6.584 5.187 1.00 98.50 233 ASP A O 1
ATOM 1790 N N . VAL A 1 234 ? -43.287 -4.818 4.639 1.00 98.25 234 VAL A N 1
ATOM 1791 C CA . VAL A 1 234 ? -42.612 -3.837 5.495 1.00 98.25 234 VAL A CA 1
ATOM 1792 C C . VAL A 1 234 ? -42.815 -4.148 6.978 1.00 98.25 234 VAL A C 1
ATOM 1794 O O . VAL A 1 234 ? -41.883 -3.983 7.762 1.00 98.25 234 VAL A O 1
ATOM 1797 N N . ASP A 1 235 ? -43.984 -4.661 7.369 1.00 98.25 235 ASP A N 1
ATOM 1798 C CA . ASP A 1 235 ? -44.246 -5.023 8.766 1.00 98.25 235 ASP A CA 1
ATOM 1799 C C . ASP A 1 235 ? -43.405 -6.239 9.166 1.00 98.25 235 ASP A C 1
ATOM 1801 O O . ASP A 1 235 ? -42.893 -6.318 10.285 1.00 98.25 235 ASP A O 1
ATOM 1805 N N . ARG A 1 236 ? -43.246 -7.204 8.251 1.00 98.44 236 ARG A N 1
ATOM 1806 C CA . ARG A 1 236 ? -42.312 -8.320 8.429 1.00 98.44 236 ARG A CA 1
ATOM 1807 C C . ARG A 1 236 ? -40.865 -7.836 8.442 1.00 98.44 236 ARG A C 1
ATOM 1809 O O . ARG A 1 236 ? -40.132 -8.256 9.327 1.00 98.44 236 ARG A O 1
ATOM 1816 N N . LEU A 1 237 ? -40.479 -6.946 7.528 1.00 98.44 237 LEU A N 1
ATOM 1817 C CA . LEU A 1 237 ? -39.124 -6.402 7.445 1.00 98.44 237 LEU A CA 1
ATOM 1818 C C . LEU A 1 237 ? -38.715 -5.747 8.767 1.00 98.44 237 LEU A C 1
ATOM 1820 O O . LEU A 1 237 ? -37.671 -6.082 9.305 1.00 98.44 237 LEU A O 1
ATOM 1824 N N . GLN A 1 238 ? -39.563 -4.885 9.337 1.00 98.25 238 GLN A N 1
ATOM 1825 C CA . GLN A 1 238 ? -39.277 -4.230 10.618 1.00 98.25 238 GLN A CA 1
ATOM 1826 C C . GLN A 1 238 ? -39.151 -5.223 11.779 1.00 98.25 238 GLN A C 1
ATOM 1828 O O . GLN A 1 238 ? -38.330 -5.012 12.668 1.00 98.25 238 GLN A O 1
ATOM 1833 N N . ARG A 1 239 ? -39.948 -6.302 11.784 1.00 98.56 239 ARG A N 1
ATOM 1834 C CA . ARG A 1 239 ? -39.805 -7.376 12.780 1.00 98.56 239 ARG A CA 1
ATOM 1835 C C . ARG A 1 239 ? -38.496 -8.141 12.597 1.00 98.56 239 ARG A C 1
ATOM 1837 O O . ARG A 1 239 ? -37.811 -8.372 13.583 1.00 98.56 239 ARG A O 1
ATOM 1844 N N . ASP A 1 240 ? -38.160 -8.501 11.360 1.00 98.44 240 ASP A N 1
ATOM 1845 C CA . ASP A 1 240 ? -36.932 -9.227 11.024 1.00 98.44 240 ASP A CA 1
ATOM 1846 C C . ASP A 1 240 ? -35.679 -8.372 11.312 1.00 98.44 240 ASP A C 1
ATOM 1848 O O . ASP A 1 240 ? -34.697 -8.896 11.816 1.00 98.44 240 ASP A O 1
ATOM 1852 N N . MET A 1 241 ? -35.718 -7.052 11.099 1.00 98.19 241 MET A N 1
ATOM 1853 C CA . MET A 1 241 ? -34.620 -6.133 11.455 1.00 98.19 241 MET A CA 1
ATOM 1854 C C . MET A 1 241 ? -34.302 -6.105 12.958 1.00 98.19 241 MET A C 1
ATOM 1856 O O . MET A 1 241 ? -33.181 -5.776 13.326 1.00 98.19 241 MET A O 1
ATOM 1860 N N . ALA A 1 242 ? -35.283 -6.409 13.812 1.00 97.31 242 ALA A N 1
ATOM 1861 C CA . ALA A 1 242 ? -35.126 -6.479 15.266 1.00 97.31 242 ALA A CA 1
ATOM 1862 C C . ALA A 1 242 ? -34.906 -7.919 15.772 1.00 97.31 242 ALA A C 1
ATOM 1864 O O . ALA A 1 242 ? -34.892 -8.161 16.981 1.00 97.31 242 ALA A O 1
ATOM 1865 N N . ASP A 1 243 ? -34.805 -8.894 14.866 1.00 98.31 243 ASP A N 1
ATOM 1866 C CA . ASP A 1 243 ? -34.559 -10.289 15.208 1.00 98.31 243 ASP A CA 1
ATOM 1867 C C . ASP A 1 243 ? -33.080 -10.482 15.562 1.00 98.31 243 ASP A C 1
ATOM 1869 O O . ASP A 1 243 ? -32.188 -10.158 14.778 1.00 98.31 243 ASP A O 1
ATOM 1873 N N . ALA A 1 244 ? -32.819 -11.076 16.728 1.00 98.06 244 ALA A N 1
ATOM 1874 C CA . ALA A 1 244 ? -31.465 -11.306 17.227 1.00 98.06 244 ALA A CA 1
ATOM 1875 C C . ALA A 1 244 ? -30.582 -12.114 16.260 1.00 98.06 244 ALA A C 1
ATOM 1877 O O . ALA A 1 244 ? -29.367 -11.954 16.257 1.00 98.06 244 ALA A O 1
ATOM 1878 N N . SER A 1 245 ? -31.165 -12.982 15.429 1.00 96.75 245 SER A N 1
ATOM 1879 C CA . SER A 1 245 ? -30.407 -13.736 14.423 1.00 96.75 245 SER A CA 1
ATOM 1880 C C . SER A 1 245 ? -30.079 -12.924 13.166 1.00 96.75 245 SER A C 1
ATOM 1882 O O . SER A 1 245 ? -29.116 -13.255 12.486 1.00 96.75 245 SER A O 1
ATOM 1884 N N . VAL A 1 246 ? -30.819 -11.848 12.866 1.00 98.19 246 VAL A N 1
ATOM 1885 C CA . VAL A 1 246 ? -30.420 -10.864 11.841 1.00 98.19 246 VAL A CA 1
ATOM 1886 C C . VAL A 1 246 ? -29.304 -9.976 12.378 1.00 98.19 246 VAL A C 1
ATOM 1888 O O . VAL A 1 246 ? -28.304 -9.784 11.690 1.00 98.19 246 VAL A O 1
ATOM 1891 N N . GLU A 1 247 ? -29.437 -9.494 13.617 1.00 98.00 247 GLU A N 1
ATOM 1892 C CA . GLU A 1 247 ? -28.376 -8.727 14.280 1.00 98.00 247 GLU A CA 1
ATOM 1893 C C . GLU A 1 247 ? -27.076 -9.532 14.365 1.00 98.00 247 GLU A C 1
ATOM 1895 O O . GLU A 1 247 ? -26.026 -9.025 13.989 1.00 98.00 247 GLU A O 1
ATOM 1900 N N . ALA A 1 248 ? -27.156 -10.809 14.750 1.00 97.94 248 ALA A N 1
ATOM 1901 C CA . ALA A 1 248 ? -25.992 -11.683 14.843 1.00 97.94 248 ALA A CA 1
ATOM 1902 C C . ALA A 1 248 ? -25.264 -11.877 13.504 1.00 97.94 248 ALA A C 1
ATOM 1904 O O . ALA A 1 248 ? -24.043 -11.974 13.511 1.00 97.94 248 ALA A O 1
ATOM 1905 N N . LEU A 1 249 ? -25.972 -11.919 12.367 1.00 97.62 249 LEU A N 1
ATOM 1906 C CA . LEU A 1 249 ? -25.328 -12.009 11.049 1.00 97.62 249 LEU A CA 1
ATOM 1907 C C . LEU A 1 249 ? -24.562 -10.724 10.708 1.00 97.62 249 LEU A C 1
ATOM 1909 O O . LEU A 1 249 ? -23.413 -10.796 10.280 1.00 97.62 249 LEU A O 1
ATOM 1913 N N . VAL A 1 250 ? -25.173 -9.555 10.940 1.00 98.44 250 VAL A N 1
ATOM 1914 C CA . VAL A 1 250 ? -24.518 -8.254 10.714 1.00 98.44 250 VAL A CA 1
ATOM 1915 C C . VAL A 1 250 ? -23.308 -8.086 11.633 1.00 98.44 250 VAL A C 1
ATOM 1917 O O . VAL A 1 250 ? -22.240 -7.671 11.183 1.00 98.44 250 VAL A O 1
ATOM 1920 N N . ASP A 1 251 ? -23.461 -8.420 12.914 1.00 98.25 251 ASP A N 1
ATOM 1921 C CA . ASP A 1 251 ? -22.394 -8.298 13.902 1.00 98.25 251 ASP A CA 1
ATOM 1922 C C . ASP A 1 251 ? -21.266 -9.310 13.626 1.00 98.25 251 ASP A C 1
ATOM 1924 O O . ASP A 1 251 ? -20.101 -8.956 13.782 1.00 98.25 251 ASP A O 1
ATOM 1928 N N . ALA A 1 252 ? -21.580 -10.527 13.159 1.00 98.12 252 ALA A N 1
ATOM 1929 C CA . ALA A 1 252 ? -20.579 -11.521 12.761 1.00 98.12 252 ALA A CA 1
ATOM 1930 C C . ALA A 1 252 ? -19.757 -11.057 11.553 1.00 98.12 252 ALA A C 1
ATOM 1932 O O . ALA A 1 252 ? -18.533 -11.126 11.600 1.00 98.12 252 ALA A O 1
ATOM 1933 N N . ASP A 1 253 ? -20.399 -10.531 10.505 1.00 98.44 253 ASP A N 1
ATOM 1934 C CA . ASP A 1 253 ? -19.682 -9.979 9.349 1.00 98.44 253 ASP A CA 1
ATOM 1935 C C . ASP A 1 253 ? -18.821 -8.767 9.750 1.00 98.44 253 ASP A C 1
ATOM 1937 O O . ASP A 1 253 ? -17.661 -8.661 9.352 1.00 98.44 253 ASP A O 1
ATOM 1941 N N . THR A 1 254 ? -19.355 -7.885 10.602 1.00 97.44 254 THR A N 1
ATOM 1942 C CA . THR A 1 254 ? -18.617 -6.720 11.117 1.00 97.44 254 THR A CA 1
ATOM 1943 C C . THR A 1 254 ? -17.407 -7.151 11.945 1.00 97.44 254 THR A C 1
ATOM 1945 O O . THR A 1 254 ? -16.338 -6.553 11.852 1.00 97.44 254 THR A O 1
ATOM 1948 N N . GLN A 1 255 ? -17.568 -8.177 12.778 1.00 97.62 255 GLN A N 1
ATOM 1949 C CA . GLN A 1 255 ? -16.505 -8.696 13.626 1.00 97.62 255 GLN A CA 1
ATOM 1950 C C . GLN A 1 255 ? -15.419 -9.390 12.798 1.00 97.62 255 GLN A C 1
ATOM 1952 O O . GLN A 1 255 ? -14.244 -9.111 13.006 1.00 97.62 255 GLN A O 1
ATOM 1957 N N . GLU A 1 256 ? -15.794 -10.213 11.820 1.00 96.81 256 GLU A N 1
ATOM 1958 C CA . GLU A 1 256 ? -14.842 -10.868 10.917 1.00 96.81 256 GLU A CA 1
ATOM 1959 C C . GLU A 1 256 ? -14.049 -9.840 10.097 1.00 96.81 256 GLU A C 1
ATOM 1961 O O . GLU A 1 256 ? -12.834 -9.955 9.970 1.00 96.81 256 GLU A O 1
ATOM 1966 N N . GLY A 1 257 ? -14.699 -8.765 9.634 1.00 93.50 257 GLY A N 1
ATOM 1967 C CA . GLY A 1 257 ? -14.004 -7.646 8.996 1.00 93.50 257 GLY A CA 1
ATOM 1968 C C . GLY A 1 257 ? -13.016 -6.927 9.932 1.00 93.50 257 GLY A C 1
ATOM 1969 O O . GLY A 1 257 ? -11.936 -6.515 9.518 1.00 93.50 257 GLY A O 1
ATOM 1970 N N . LYS A 1 258 ? -13.336 -6.802 11.225 1.00 91.88 258 LYS A N 1
ATOM 1971 C CA . LYS A 1 258 ? -12.396 -6.251 12.217 1.00 91.88 258 LYS A CA 1
ATOM 1972 C C . LYS A 1 258 ? -11.225 -7.203 12.477 1.00 91.88 258 LYS A C 1
ATOM 1974 O O . LYS A 1 258 ? -10.113 -6.738 12.662 1.00 91.88 258 LYS A O 1
ATOM 1979 N N . GLU A 1 259 ? -11.455 -8.514 12.468 1.00 91.56 259 GLU A N 1
ATOM 1980 C CA . GLU A 1 259 ? -10.419 -9.538 12.682 1.00 91.56 259 GLU A CA 1
ATOM 1981 C C . GLU A 1 259 ? -9.395 -9.622 11.548 1.00 91.56 259 GLU A C 1
ATOM 1983 O O . GLU A 1 259 ? -8.264 -10.051 11.779 1.00 91.56 259 GLU A O 1
ATOM 1988 N N . VAL A 1 260 ? -9.778 -9.212 10.337 1.00 85.12 260 VAL A N 1
ATOM 1989 C CA . VAL A 1 260 ? -8.869 -9.097 9.186 1.00 85.12 260 VAL A CA 1
ATOM 1990 C C . VAL A 1 260 ? -8.361 -7.670 8.963 1.00 85.12 260 VAL A C 1
ATOM 1992 O O . VAL A 1 260 ? -7.804 -7.391 7.903 1.00 85.12 260 VAL A O 1
ATOM 1995 N N . ASP A 1 261 ? -8.551 -6.783 9.947 1.00 86.06 261 ASP A N 1
ATOM 1996 C CA . ASP A 1 261 ? -8.103 -5.387 9.941 1.00 86.06 261 ASP A CA 1
ATOM 1997 C C . ASP A 1 261 ? -8.512 -4.627 8.667 1.00 86.06 261 ASP A C 1
ATOM 1999 O O . ASP A 1 261 ? -7.690 -3.960 8.030 1.00 86.06 261 ASP A O 1
ATOM 2003 N N . LEU A 1 262 ? -9.790 -4.733 8.268 1.00 86.56 262 LEU A N 1
ATOM 2004 C CA . LEU A 1 262 ? -10.277 -4.072 7.055 1.00 86.56 262 LEU A CA 1
ATOM 2005 C C . LEU A 1 262 ? -9.927 -2.571 7.058 1.00 86.56 262 LEU A C 1
ATOM 2007 O O . LEU A 1 262 ? -10.340 -1.844 7.968 1.00 86.56 262 LEU A O 1
ATOM 2011 N N . PRO A 1 263 ? -9.249 -2.060 6.010 1.00 75.00 263 PRO A N 1
ATOM 2012 C CA . PRO A 1 263 ? -8.850 -0.653 5.939 1.00 75.00 263 PRO A CA 1
ATOM 2013 C C . PRO A 1 263 ? -10.049 0.286 5.728 1.00 75.00 263 PRO A C 1
ATOM 2015 O O . PRO A 1 263 ? -9.948 1.502 5.910 1.00 75.00 263 PRO A O 1
ATOM 2018 N N . GLY A 1 264 ? -11.192 -0.268 5.321 1.00 87.56 264 GLY A N 1
ATOM 2019 C CA . GLY A 1 264 ? -12.432 0.445 5.062 1.00 87.56 264 GLY A CA 1
ATOM 2020 C C . GLY A 1 264 ? -13.343 -0.336 4.119 1.00 87.56 264 GLY A C 1
ATOM 2021 O O . GLY A 1 264 ? -13.155 -1.528 3.883 1.00 87.56 264 GLY A O 1
ATOM 2022 N N . THR A 1 265 ? -14.339 0.355 3.568 1.00 91.56 265 THR A N 1
ATOM 2023 C CA . THR A 1 265 ? -15.269 -0.214 2.588 1.00 91.56 265 THR A CA 1
ATOM 2024 C C . THR A 1 265 ? -15.231 0.568 1.270 1.00 91.56 265 THR A C 1
ATOM 2026 O O . THR A 1 265 ? -15.127 1.802 1.295 1.00 91.56 265 THR A O 1
ATOM 2029 N N . PRO A 1 266 ? -15.351 -0.103 0.111 1.00 96.06 266 PRO A N 1
ATOM 2030 C CA . PRO A 1 266 ? -15.423 -1.552 -0.036 1.00 96.06 266 PRO A CA 1
ATOM 2031 C C . PRO A 1 266 ? -14.041 -2.188 0.139 1.00 96.06 266 PRO A C 1
ATOM 2033 O O . PRO A 1 266 ? -13.029 -1.559 -0.156 1.00 96.06 266 PRO A O 1
ATOM 2036 N N . THR A 1 267 ? -14.012 -3.436 0.597 1.00 95.69 267 THR A N 1
ATOM 2037 C CA . THR A 1 267 ? -12.831 -4.303 0.478 1.00 95.69 267 THR A CA 1
ATOM 2038 C C . THR A 1 267 ? -13.263 -5.598 -0.197 1.00 95.69 267 THR A C 1
ATOM 2040 O O . THR A 1 267 ? -14.281 -6.181 0.182 1.00 95.69 267 THR A O 1
ATOM 2043 N N . ILE A 1 268 ? -12.512 -6.021 -1.216 1.00 96.81 268 ILE A N 1
ATOM 2044 C CA . ILE A 1 268 ? -12.833 -7.168 -2.070 1.00 96.81 268 ILE A CA 1
ATOM 2045 C C . ILE A 1 268 ? -11.771 -8.242 -1.865 1.00 96.81 268 ILE A C 1
ATOM 2047 O O . ILE A 1 268 ? -10.582 -7.979 -2.031 1.00 96.81 268 ILE A O 1
ATOM 2051 N N . TYR A 1 269 ? -12.204 -9.465 -1.582 1.00 97.12 269 TYR A N 1
ATOM 2052 C CA . TYR A 1 269 ? -11.356 -10.649 -1.569 1.00 97.12 269 TYR A CA 1
ATOM 2053 C C . TYR A 1 269 ? -11.743 -11.568 -2.718 1.00 97.12 269 TYR A C 1
ATOM 2055 O O . TYR A 1 269 ? -12.920 -11.869 -2.895 1.00 97.12 269 TYR A O 1
ATOM 2063 N N . VAL A 1 270 ? -10.758 -12.069 -3.461 1.00 96.56 270 VAL A N 1
ATOM 2064 C CA . VAL A 1 270 ? -10.950 -13.099 -4.490 1.00 96.56 270 VAL A CA 1
ATOM 2065 C C . VAL A 1 270 ? -10.238 -14.368 -4.036 1.00 96.56 270 VAL A C 1
ATOM 2067 O O . VAL A 1 270 ? -9.023 -14.370 -3.830 1.00 96.56 270 VAL A O 1
ATOM 2070 N N . ASN A 1 271 ? -10.992 -15.449 -3.832 1.00 95.19 271 ASN A N 1
ATOM 2071 C CA . ASN A 1 271 ? -10.518 -16.701 -3.238 1.00 95.19 271 ASN A CA 1
ATOM 2072 C C . ASN A 1 271 ? -9.726 -16.467 -1.938 1.00 95.19 271 ASN A C 1
ATOM 2074 O O . ASN A 1 271 ? -8.640 -17.021 -1.743 1.00 95.19 271 ASN A O 1
ATOM 2078 N N . GLY A 1 272 ? -10.244 -15.590 -1.073 1.00 93.56 272 GLY A N 1
ATOM 2079 C CA . GLY A 1 272 ? -9.624 -15.262 0.212 1.00 93.56 272 GLY A CA 1
ATOM 2080 C C . GLY A 1 272 ? -8.409 -14.334 0.140 1.00 93.56 272 GLY A C 1
ATOM 2081 O O . GLY A 1 272 ? -7.770 -14.100 1.165 1.00 93.56 272 GLY A O 1
ATOM 2082 N N . VAL A 1 273 ? -8.058 -13.812 -1.038 1.00 93.50 273 VAL A N 1
ATOM 2083 C CA . VAL A 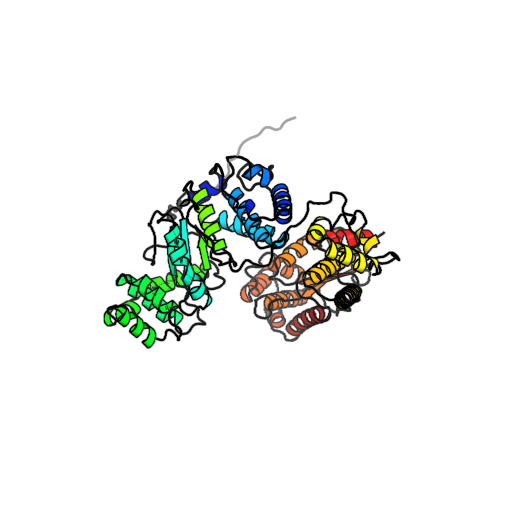1 273 ? -6.941 -12.874 -1.217 1.00 93.50 273 VAL A CA 1
ATOM 2084 C C . VAL A 1 273 ? -7.467 -11.465 -1.432 1.00 93.50 273 VAL A C 1
ATOM 2086 O O . VAL A 1 273 ? -8.258 -11.246 -2.344 1.00 93.50 273 VAL A O 1
ATOM 2089 N N . ASP A 1 274 ? -7.003 -10.530 -0.605 1.00 91.81 274 ASP A N 1
ATOM 2090 C CA . ASP A 1 274 ? -7.319 -9.105 -0.722 1.00 91.81 274 ASP A CA 1
ATOM 2091 C C . ASP A 1 274 ? -6.883 -8.566 -2.096 1.00 91.81 274 ASP A C 1
ATOM 2093 O O . ASP A 1 274 ? -5.723 -8.712 -2.495 1.00 91.81 274 ASP A O 1
ATOM 2097 N N . LEU A 1 275 ? -7.820 -7.952 -2.822 1.00 90.31 275 LEU A N 1
ATOM 2098 C CA . LEU A 1 275 ? -7.577 -7.336 -4.126 1.00 90.31 275 LEU A CA 1
ATOM 2099 C C . LEU A 1 275 ? -6.657 -6.104 -4.018 1.00 90.31 275 LEU A C 1
ATOM 2101 O O . LEU A 1 275 ? -5.981 -5.752 -4.992 1.00 90.31 275 LEU A O 1
ATOM 2105 N N . GLY A 1 276 ? -6.587 -5.493 -2.831 1.00 84.81 276 GLY A N 1
ATOM 2106 C CA . GLY A 1 276 ? -5.803 -4.304 -2.526 1.00 84.81 276 GLY A CA 1
ATOM 2107 C C . GLY A 1 276 ? -6.511 -3.000 -2.900 1.00 84.81 276 GLY A C 1
ATOM 2108 O O . GLY A 1 276 ? -7.722 -2.948 -3.079 1.00 84.81 276 GLY A O 1
ATOM 2109 N N . ASP A 1 277 ? -5.735 -1.923 -3.026 1.00 75.88 277 ASP A N 1
ATOM 2110 C CA . ASP A 1 277 ? -6.287 -0.561 -3.116 1.00 75.88 277 ASP A CA 1
ATOM 2111 C C . ASP A 1 277 ? -6.839 -0.199 -4.511 1.00 75.88 277 ASP A C 1
ATOM 2113 O O . ASP A 1 277 ? -7.603 0.759 -4.659 1.00 75.88 277 ASP A O 1
ATOM 2117 N N . ASP A 1 278 ? -6.440 -0.932 -5.556 1.00 80.62 278 ASP A N 1
ATOM 2118 C CA . ASP A 1 278 ? -6.957 -0.742 -6.916 1.00 80.62 278 ASP A CA 1
ATOM 2119 C C . ASP A 1 278 ? -8.241 -1.557 -7.110 1.00 80.62 278 ASP A C 1
ATOM 2121 O O . ASP A 1 278 ? -8.223 -2.692 -7.581 1.00 80.62 278 ASP A O 1
ATOM 2125 N N . LEU A 1 279 ? -9.367 -0.946 -6.741 1.00 85.94 279 LEU A N 1
ATOM 2126 C CA . LEU A 1 279 ? -10.709 -1.522 -6.865 1.00 85.94 279 LEU A CA 1
ATOM 2127 C C . LEU A 1 279 ? -11.349 -1.229 -8.234 1.00 85.94 279 LEU A C 1
ATOM 2129 O O . LEU A 1 279 ? -12.560 -1.029 -8.333 1.00 85.94 279 LEU A O 1
ATOM 2133 N N . SER A 1 280 ? -10.545 -1.119 -9.295 1.00 85.44 280 SER A N 1
ATOM 2134 C CA . SER A 1 280 ? -11.070 -0.997 -10.657 1.00 85.44 280 SER A CA 1
ATOM 2135 C C . SER A 1 280 ? -11.627 -2.330 -11.164 1.00 85.44 280 SER A C 1
ATOM 2137 O O . SER A 1 280 ? -11.107 -3.400 -10.848 1.00 85.44 280 SER A O 1
ATOM 2139 N N . GLU A 1 281 ? -12.655 -2.258 -12.013 1.00 88.44 281 GLU A N 1
ATOM 2140 C CA . GLU A 1 281 ? -13.230 -3.429 -12.687 1.00 88.44 281 GLU A CA 1
ATOM 2141 C C . GLU A 1 281 ? -12.160 -4.242 -13.438 1.00 88.44 281 GLU A C 1
ATOM 2143 O O . GLU A 1 281 ? -12.159 -5.468 -13.395 1.00 88.44 281 GLU A O 1
ATOM 2148 N N . ASP A 1 282 ? -11.202 -3.562 -14.073 1.00 84.69 282 ASP A N 1
ATOM 2149 C CA . ASP A 1 282 ? -10.078 -4.185 -14.778 1.00 84.69 282 ASP A CA 1
ATOM 2150 C C . ASP A 1 282 ? -9.185 -5.014 -13.839 1.00 84.69 282 ASP A C 1
ATOM 2152 O O . ASP A 1 282 ? -8.874 -6.168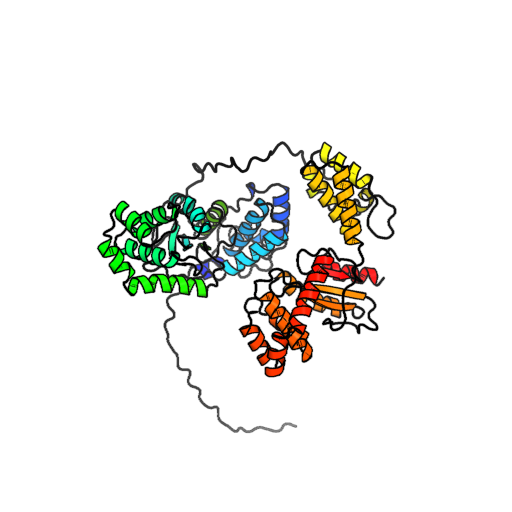 -14.140 1.00 84.69 282 ASP A O 1
ATOM 2156 N N . ARG A 1 283 ? -8.825 -4.480 -12.660 1.00 88.62 283 ARG A N 1
ATOM 2157 C CA . ARG A 1 283 ? -8.052 -5.238 -11.661 1.00 88.62 283 ARG A CA 1
ATOM 2158 C C . ARG A 1 283 ? -8.840 -6.436 -11.143 1.00 88.62 283 ARG A C 1
ATOM 2160 O O . ARG A 1 283 ? -8.281 -7.529 -11.030 1.00 88.62 283 ARG A O 1
ATOM 2167 N N . PHE A 1 284 ? -10.121 -6.232 -10.847 1.00 93.56 284 PHE A N 1
ATOM 2168 C CA . PHE A 1 284 ? -11.017 -7.290 -10.395 1.00 93.56 284 PHE A CA 1
ATOM 2169 C C . PHE A 1 284 ? -11.093 -8.430 -11.415 1.00 93.56 284 PHE A C 1
ATOM 2171 O O . PHE A 1 284 ? -10.809 -9.579 -11.074 1.00 93.56 284 PHE A O 1
ATOM 2178 N N . ARG A 1 285 ? -11.408 -8.114 -12.676 1.00 91.50 285 ARG A N 1
ATOM 2179 C CA . ARG A 1 285 ? -11.527 -9.111 -13.746 1.00 91.50 285 ARG A CA 1
ATOM 2180 C C . ARG A 1 285 ? -10.221 -9.854 -13.962 1.00 91.50 285 ARG A C 1
ATOM 2182 O O . ARG A 1 285 ? -10.233 -11.076 -13.947 1.00 91.50 285 ARG A O 1
ATOM 2189 N N . ARG A 1 286 ? -9.093 -9.143 -14.020 1.00 89.69 286 ARG A N 1
ATOM 2190 C CA . ARG A 1 286 ? -7.777 -9.771 -14.183 1.00 89.69 286 ARG A CA 1
ATOM 2191 C C . ARG A 1 286 ? -7.447 -10.738 -13.050 1.00 89.69 286 ARG A C 1
ATOM 2193 O O . ARG A 1 286 ? -6.912 -11.816 -13.296 1.00 89.69 286 ARG A O 1
ATOM 2200 N N . ARG A 1 287 ? -7.819 -10.401 -11.808 1.00 92.19 287 ARG A N 1
ATOM 2201 C CA . ARG A 1 287 ? -7.667 -11.327 -10.682 1.00 92.19 287 ARG A CA 1
ATOM 2202 C C . ARG A 1 287 ? -8.585 -12.544 -10.817 1.00 92.19 287 ARG A C 1
ATOM 2204 O O . ARG A 1 287 ? -8.136 -13.656 -10.567 1.00 92.19 287 ARG A O 1
ATOM 2211 N N . VAL A 1 288 ? -9.840 -12.360 -11.213 1.00 93.06 288 VAL A N 1
ATOM 2212 C CA . VAL A 1 288 ? -10.783 -13.469 -11.431 1.00 93.06 288 VAL A CA 1
ATOM 2213 C C . VAL A 1 288 ? -10.317 -14.393 -12.562 1.00 93.06 288 VAL A C 1
ATOM 2215 O O . VAL A 1 288 ? -10.303 -15.609 -12.375 1.00 93.06 288 VAL A O 1
ATOM 2218 N N . ASP A 1 289 ? -9.892 -13.841 -13.698 1.00 90.06 289 ASP A N 1
ATOM 2219 C CA . ASP A 1 289 ? -9.375 -14.591 -14.847 1.00 90.06 289 ASP A CA 1
ATOM 2220 C C . ASP A 1 289 ? -8.149 -15.429 -14.457 1.00 90.06 289 ASP A C 1
ATOM 2222 O O . ASP A 1 289 ? -8.086 -16.624 -14.767 1.00 90.06 289 ASP A O 1
ATOM 2226 N N . LEU A 1 290 ? -7.219 -14.837 -13.697 1.00 89.19 290 LEU A N 1
ATOM 2227 C CA . LEU A 1 290 ? -6.080 -15.547 -13.119 1.00 89.19 290 LEU A CA 1
ATOM 2228 C C . LEU A 1 290 ? -6.547 -16.722 -12.249 1.00 89.19 290 LEU A C 1
ATOM 2230 O O . LEU A 1 290 ? -6.091 -17.845 -12.440 1.00 89.19 290 LEU A O 1
ATOM 2234 N N . GLU A 1 291 ? -7.467 -16.500 -11.313 1.00 90.81 291 GLU A N 1
ATOM 2235 C CA . GLU A 1 291 ? -7.950 -17.544 -10.400 1.00 90.81 291 GLU A CA 1
ATOM 2236 C C . GLU A 1 291 ? -8.690 -18.680 -11.125 1.00 90.81 291 GLU A C 1
ATOM 2238 O O . GLU A 1 291 ? -8.495 -19.852 -10.792 1.00 90.81 291 GLU A O 1
ATOM 2243 N N . LEU A 1 292 ? -9.467 -18.364 -12.164 1.00 88.50 292 LEU A N 1
ATOM 2244 C CA . LEU A 1 292 ? -10.090 -19.360 -13.040 1.00 88.50 292 LEU A CA 1
ATOM 2245 C C . LEU A 1 292 ? -9.034 -20.190 -13.777 1.00 88.50 292 LEU A C 1
ATOM 2247 O O . LEU A 1 292 ? -9.116 -21.423 -13.785 1.00 88.50 292 LEU A O 1
ATOM 2251 N N . ALA A 1 293 ? -8.011 -19.540 -14.335 1.00 86.06 293 ALA A N 1
ATOM 2252 C CA . ALA A 1 293 ? -6.917 -20.222 -15.018 1.00 86.06 293 ALA A CA 1
ATOM 2253 C C . ALA A 1 293 ? -6.136 -21.141 -14.062 1.00 86.06 293 ALA A C 1
ATOM 2255 O O . ALA A 1 293 ? -5.842 -22.287 -14.410 1.00 86.06 293 ALA A O 1
ATOM 2256 N N . LEU A 1 294 ? -5.872 -20.688 -12.831 1.00 85.50 294 LEU A N 1
ATOM 2257 C CA . LEU A 1 294 ? -5.243 -21.497 -11.782 1.00 85.50 294 LEU A CA 1
ATOM 2258 C C . LEU A 1 294 ? -6.101 -22.704 -11.371 1.00 85.50 294 LEU A C 1
ATOM 2260 O O . LEU A 1 294 ? -5.553 -23.752 -11.023 1.00 85.50 294 LEU A O 1
ATOM 2264 N N . ALA A 1 295 ? -7.428 -22.583 -11.441 1.00 85.31 295 ALA A N 1
ATOM 2265 C CA . ALA A 1 295 ? -8.371 -23.677 -11.217 1.00 85.31 295 ALA A CA 1
ATOM 2266 C C . ALA A 1 295 ? -8.544 -24.605 -12.440 1.00 85.31 295 ALA A C 1
ATOM 2268 O O . ALA A 1 295 ? -9.273 -25.595 -12.361 1.00 85.31 295 ALA A O 1
ATOM 2269 N N . GLY A 1 296 ? -7.891 -24.313 -13.573 1.00 82.75 296 GLY A N 1
ATOM 2270 C CA . GLY A 1 296 ? -8.050 -25.063 -14.822 1.00 82.75 296 GLY A CA 1
ATOM 2271 C C . GLY A 1 296 ? -9.412 -24.852 -15.492 1.00 82.75 296 GLY A C 1
ATOM 2272 O O . GLY A 1 296 ? -9.844 -25.679 -16.298 1.00 82.75 296 GLY A O 1
ATOM 2273 N N . VAL A 1 297 ? -10.101 -23.763 -15.153 1.00 83.25 297 VAL A N 1
ATOM 2274 C CA . VAL A 1 297 ? -11.400 -23.389 -15.708 1.00 83.25 297 VAL A CA 1
ATOM 2275 C C . VAL A 1 297 ? -11.178 -22.324 -16.775 1.00 83.25 297 VAL A C 1
ATOM 2277 O O . VAL A 1 297 ? -10.639 -21.257 -16.507 1.00 83.25 297 VAL A O 1
ATOM 2280 N N . SER A 1 298 ? -11.598 -22.601 -18.010 1.00 74.12 298 SER A N 1
ATOM 2281 C CA . SER A 1 298 ? -11.506 -21.612 -19.085 1.00 74.12 298 SER A CA 1
ATOM 2282 C C . SER A 1 298 ? -12.424 -20.426 -18.805 1.00 74.12 298 SER A C 1
ATOM 2284 O O . SER A 1 298 ? -13.575 -20.632 -18.410 1.00 74.12 298 SER A O 1
ATOM 2286 N N . THR A 1 299 ? -11.969 -19.217 -19.109 1.00 70.81 299 THR A N 1
ATOM 2287 C CA . THR A 1 299 ? -12.808 -18.015 -19.184 1.00 70.81 299 THR A CA 1
ATOM 2288 C C . THR A 1 299 ? -13.772 -18.124 -20.379 1.00 70.81 299 THR A C 1
ATOM 2290 O O . THR A 1 299 ? -13.523 -18.892 -21.321 1.00 70.81 299 THR A O 1
ATOM 2293 N N . PRO A 1 300 ? -14.935 -17.447 -20.367 1.00 64.19 300 PRO A N 1
ATOM 2294 C CA . PRO A 1 300 ? -15.752 -17.363 -21.570 1.00 64.19 300 PRO A CA 1
ATOM 2295 C C . PRO A 1 300 ? -14.965 -16.536 -22.586 1.00 64.19 300 PRO A C 1
ATOM 2297 O O . PRO A 1 300 ? -14.640 -15.380 -22.316 1.00 64.19 300 PRO A O 1
ATOM 2300 N N . LYS A 1 301 ? -14.598 -17.178 -23.706 1.00 48.19 301 LYS A N 1
ATOM 2301 C CA . LYS A 1 301 ? -13.732 -16.628 -24.761 1.00 48.19 301 LYS A CA 1
ATOM 2302 C C . LYS A 1 301 ? -14.054 -15.163 -25.062 1.00 48.19 301 LYS A C 1
ATOM 2304 O O . LYS A 1 301 ? -15.212 -14.828 -25.295 1.00 48.19 301 LYS A O 1
ATOM 2309 N N . ASP A 1 302 ? -12.998 -14.366 -25.196 1.00 43.78 302 ASP A N 1
ATOM 2310 C CA . ASP A 1 302 ? -12.933 -12.924 -25.498 1.00 43.78 302 ASP A CA 1
ATOM 2311 C C . ASP A 1 302 ? -13.637 -12.443 -26.785 1.00 43.78 302 ASP A C 1
ATOM 2313 O O . ASP A 1 302 ? -13.373 -11.347 -27.271 1.00 43.78 302 ASP A O 1
ATOM 2317 N N . SER A 1 303 ? -14.529 -13.224 -27.398 1.00 34.81 303 SER A N 1
ATOM 2318 C CA . SER A 1 303 ? -15.127 -12.869 -28.689 1.00 34.81 303 SER A CA 1
ATOM 2319 C C . SER A 1 303 ? -16.217 -11.793 -28.634 1.00 34.81 303 SER A C 1
ATOM 2321 O O . SER A 1 303 ? -16.687 -11.397 -29.697 1.00 34.81 303 SER A O 1
ATOM 2323 N N . GLU A 1 304 ? -16.607 -11.292 -27.457 1.00 33.81 304 GLU A N 1
ATOM 2324 C CA . GLU A 1 304 ? -17.627 -10.228 -27.339 1.00 33.81 304 GLU A CA 1
ATOM 2325 C C . GLU A 1 304 ? -17.287 -9.093 -26.355 1.00 33.81 304 GLU A C 1
ATOM 2327 O O . GLU A 1 304 ? -17.979 -8.074 -26.351 1.00 33.81 304 GLU A O 1
ATOM 2332 N N . ARG A 1 305 ? -16.193 -9.181 -25.583 1.00 40.81 305 ARG A N 1
ATOM 2333 C CA . ARG A 1 305 ? -15.790 -8.114 -24.650 1.00 40.81 305 ARG A CA 1
ATOM 2334 C C . ARG A 1 305 ? -15.040 -7.000 -25.385 1.00 40.81 305 ARG A C 1
ATOM 2336 O O . ARG A 1 305 ? -13.816 -6.911 -25.378 1.00 40.81 305 ARG A O 1
ATOM 2343 N N . VAL A 1 306 ? -15.802 -6.120 -26.035 1.00 27.53 306 VAL A N 1
ATOM 2344 C CA . VAL A 1 306 ? -15.325 -4.780 -26.395 1.00 27.53 306 VAL A CA 1
ATOM 2345 C C . VAL A 1 306 ? -15.152 -4.007 -25.091 1.00 27.53 306 VAL A C 1
ATOM 2347 O O . VAL A 1 306 ? -16.105 -3.432 -24.575 1.00 27.53 306 VAL A O 1
ATOM 2350 N N . ILE A 1 307 ? -13.934 -3.991 -24.551 1.00 30.03 307 ILE A N 1
ATOM 2351 C CA . ILE A 1 307 ? -13.555 -2.989 -23.555 1.00 30.03 307 ILE A CA 1
ATOM 2352 C C . ILE A 1 307 ? -13.645 -1.638 -24.269 1.00 30.03 307 ILE A C 1
ATOM 2354 O O . ILE A 1 307 ? -12.843 -1.339 -25.161 1.00 30.03 307 ILE A O 1
ATOM 2358 N N . ASP A 1 308 ? -14.648 -0.831 -23.926 1.00 27.42 308 ASP A N 1
ATOM 2359 C CA . ASP A 1 308 ? -14.718 0.554 -24.377 1.00 27.42 308 ASP A CA 1
ATOM 2360 C C . ASP A 1 308 ? -13.607 1.366 -23.694 1.00 27.42 308 ASP A C 1
ATOM 2362 O O . ASP A 1 308 ? -13.770 1.979 -22.643 1.00 27.42 308 ASP A O 1
ATOM 2366 N N . LEU A 1 309 ? -12.440 1.365 -24.334 1.00 32.41 309 LEU A N 1
ATOM 2367 C CA . LEU A 1 309 ? -11.262 2.151 -23.978 1.00 32.41 309 LEU A CA 1
ATOM 2368 C C . LEU A 1 309 ? -11.403 3.636 -24.373 1.00 32.41 309 LEU A C 1
ATOM 2370 O O . LEU A 1 309 ? -10.396 4.327 -24.551 1.00 32.41 309 LEU A O 1
ATOM 2374 N N . SER A 1 310 ? -12.620 4.174 -24.518 1.00 28.52 310 SER A N 1
ATOM 2375 C CA . SER A 1 310 ? -12.849 5.585 -24.873 1.00 28.52 310 SER A CA 1
ATOM 2376 C C . SER A 1 310 ? -12.262 6.589 -23.870 1.00 28.52 310 SER A C 1
ATOM 2378 O O . SER A 1 310 ? -12.019 7.736 -24.250 1.00 28.52 310 SER A O 1
ATOM 2380 N N . HIS A 1 311 ? -11.909 6.160 -22.651 1.00 28.09 311 HIS A N 1
ATOM 2381 C CA . HIS A 1 311 ? -11.161 6.970 -21.676 1.00 28.09 311 HIS A CA 1
ATOM 2382 C C . HIS A 1 311 ? -9.634 6.742 -21.678 1.00 28.09 311 HIS A C 1
ATOM 2384 O O . HIS A 1 311 ? -8.912 7.495 -21.030 1.00 28.09 311 HIS A O 1
ATOM 2390 N N . ALA A 1 312 ? -9.110 5.788 -22.458 1.00 26.50 312 ALA A N 1
ATOM 2391 C CA . ALA A 1 312 ? -7.669 5.548 -22.630 1.00 26.50 312 ALA A CA 1
ATOM 2392 C C . ALA A 1 312 ? -7.071 6.274 -23.854 1.00 26.50 312 ALA A C 1
ATOM 2394 O O . ALA A 1 312 ? -5.946 6.003 -24.276 1.00 26.50 312 ALA A O 1
ATOM 2395 N N . ARG A 1 313 ? -7.803 7.224 -24.452 1.00 27.36 313 ARG A N 1
ATOM 2396 C CA . ARG A 1 313 ? -7.298 8.048 -25.557 1.00 27.36 313 ARG A CA 1
ATOM 2397 C C . ARG A 1 313 ? -6.582 9.298 -25.046 1.00 27.36 313 ARG A C 1
ATOM 2399 O O . ARG A 1 313 ? -7.124 10.398 -25.072 1.00 27.36 313 ARG A O 1
ATOM 2406 N N . LEU A 1 314 ? -5.302 9.136 -24.728 1.00 25.86 314 LEU A N 1
ATOM 2407 C CA . LEU A 1 314 ? -4.296 10.162 -25.006 1.00 25.86 314 LEU A CA 1
ATOM 2408 C C . LEU A 1 314 ? -3.245 9.565 -25.949 1.00 25.86 314 LEU A C 1
ATOM 2410 O O . LEU A 1 314 ? -2.278 8.947 -25.538 1.00 25.86 314 LEU A O 1
ATOM 2414 N N . VAL A 1 315 ? -3.535 9.736 -27.242 1.00 27.45 315 VAL A N 1
ATOM 2415 C CA . VAL A 1 315 ? -2.615 9.789 -28.390 1.00 27.45 315 VAL A CA 1
ATOM 2416 C C . VAL A 1 315 ? -1.435 8.802 -28.362 1.00 27.45 315 VAL A C 1
ATOM 2418 O O . VAL A 1 315 ? -0.304 9.167 -28.063 1.00 27.45 315 VAL A O 1
ATOM 2421 N N . ALA A 1 316 ? -1.679 7.578 -28.830 1.00 29.64 316 ALA A N 1
ATOM 2422 C CA . ALA A 1 316 ? -0.648 6.810 -29.517 1.00 29.64 316 ALA A CA 1
ATOM 2423 C C . ALA A 1 316 ? -0.564 7.308 -30.972 1.00 29.64 316 ALA A C 1
ATOM 2425 O O . ALA A 1 316 ? -1.511 7.136 -31.743 1.00 29.64 316 ALA A O 1
ATOM 2426 N N . GLN A 1 317 ? 0.549 7.944 -31.340 1.00 29.39 317 GLN A N 1
ATOM 2427 C CA . GLN A 1 317 ? 1.003 8.023 -32.728 1.00 29.39 317 GLN A CA 1
ATOM 2428 C C . GLN A 1 317 ? 2.505 7.723 -32.784 1.00 29.39 317 GLN A C 1
ATOM 2430 O O . GLN A 1 317 ? 3.309 8.440 -32.198 1.00 29.39 317 GLN A O 1
ATOM 2435 N N . ASP A 1 318 ? 2.812 6.627 -33.480 1.00 31.98 318 ASP A N 1
ATOM 2436 C CA . ASP A 1 318 ? 4.049 6.246 -34.167 1.00 31.98 318 ASP A CA 1
ATOM 2437 C C . ASP A 1 318 ? 5.386 6.634 -33.506 1.00 31.98 318 ASP A C 1
ATOM 2439 O O . ASP A 1 318 ? 6.071 7.571 -33.918 1.00 31.98 318 ASP A O 1
ATOM 2443 N N . GLY A 1 319 ? 5.807 5.825 -32.528 1.00 29.86 319 GLY A N 1
ATOM 2444 C CA . GLY A 1 319 ? 7.194 5.763 -32.066 1.00 29.86 319 GLY A CA 1
ATOM 2445 C C . GLY A 1 319 ? 8.060 4.976 -33.053 1.00 29.86 319 GLY A C 1
ATOM 2446 O O . GLY A 1 319 ? 7.815 3.800 -33.319 1.00 29.86 319 GLY A O 1
ATOM 2447 N N . GLY A 1 320 ? 9.058 5.645 -33.633 1.00 30.39 320 GLY A N 1
ATOM 2448 C CA . GLY A 1 320 ? 10.074 5.030 -34.482 1.00 30.39 320 GLY A CA 1
ATOM 2449 C C . GLY A 1 320 ? 10.959 4.035 -33.721 1.00 30.39 320 GLY A C 1
ATOM 2450 O O . GLY A 1 320 ? 11.096 4.103 -32.505 1.00 30.39 320 GLY A O 1
ATOM 2451 N N . ALA A 1 321 ? 11.560 3.109 -34.468 1.00 28.50 321 ALA A N 1
ATOM 2452 C CA . ALA A 1 321 ? 12.423 2.042 -33.963 1.00 28.50 321 ALA A CA 1
ATOM 2453 C C . ALA A 1 321 ? 13.571 2.541 -33.048 1.00 28.50 321 ALA A C 1
ATOM 2455 O O . ALA A 1 321 ? 14.097 3.634 -33.275 1.00 28.50 321 ALA A O 1
ATOM 2456 N N . PRO A 1 322 ? 14.016 1.728 -32.067 1.00 31.52 322 PRO A N 1
ATOM 2457 C CA . PRO A 1 322 ? 15.059 2.111 -31.118 1.00 31.52 322 PRO A CA 1
ATOM 2458 C C . PRO A 1 322 ? 16.418 2.299 -31.805 1.00 31.52 322 PRO A C 1
ATOM 2460 O O . PRO A 1 322 ? 16.877 1.448 -32.572 1.00 31.52 322 PRO A O 1
ATOM 2463 N N . ALA A 1 323 ? 17.085 3.414 -31.503 1.00 34.81 323 ALA A N 1
ATOM 2464 C CA . ALA A 1 323 ? 18.472 3.646 -31.881 1.00 34.81 323 ALA A CA 1
ATOM 2465 C C . ALA A 1 323 ? 19.393 2.966 -30.857 1.00 34.81 323 ALA A C 1
ATOM 2467 O O . ALA A 1 323 ? 19.505 3.411 -29.719 1.00 34.81 323 ALA A O 1
ATOM 2468 N N . ALA A 1 324 ? 20.082 1.905 -31.278 1.00 36.53 324 ALA A N 1
ATOM 2469 C CA . ALA A 1 324 ? 21.043 1.141 -30.477 1.00 36.53 324 ALA A CA 1
ATOM 2470 C C . ALA A 1 324 ? 22.369 1.885 -30.166 1.00 36.53 324 ALA A C 1
ATOM 2472 O O . ALA A 1 324 ? 23.357 1.250 -29.825 1.00 36.53 324 ALA A O 1
ATOM 2473 N N . ASP A 1 325 ? 22.384 3.217 -30.263 1.00 48.34 325 ASP A N 1
ATOM 2474 C CA . ASP A 1 325 ? 23.531 4.102 -30.006 1.00 48.34 325 ASP A CA 1
ATOM 2475 C C . ASP A 1 325 ? 23.045 5.372 -29.274 1.00 48.34 325 ASP A C 1
ATOM 2477 O O . ASP A 1 325 ? 23.288 6.505 -29.698 1.00 48.34 325 ASP A O 1
ATOM 2481 N N . SER A 1 326 ? 22.270 5.214 -28.194 1.00 56.41 326 SER A N 1
ATOM 2482 C CA . SER A 1 326 ? 21.863 6.372 -27.390 1.00 56.41 326 SER A CA 1
ATOM 2483 C C . SER A 1 326 ? 23.083 6.971 -26.701 1.00 56.41 326 SER A C 1
ATOM 2485 O O . SER A 1 326 ? 23.783 6.314 -25.932 1.00 56.41 326 SER A O 1
ATOM 2487 N N . GLN A 1 327 ? 23.313 8.258 -26.949 1.00 72.31 327 GLN A N 1
ATOM 2488 C CA . GLN A 1 327 ? 24.409 9.004 -26.343 1.00 72.31 327 GLN A CA 1
ATOM 2489 C C . GLN A 1 327 ? 24.300 9.107 -24.809 1.00 72.31 327 GLN A C 1
ATOM 2491 O O . GLN A 1 327 ? 25.288 9.446 -24.172 1.00 72.31 327 GLN A O 1
ATOM 2496 N N . TYR A 1 328 ? 23.144 8.807 -24.204 1.00 75.12 328 TYR A N 1
ATOM 2497 C CA . TYR A 1 328 ? 22.932 8.850 -22.753 1.00 75.12 328 TYR A CA 1
ATOM 2498 C C . TYR A 1 328 ? 22.601 7.447 -22.219 1.00 75.12 328 TYR A C 1
ATOM 2500 O O . TYR A 1 328 ? 21.425 7.071 -22.206 1.00 75.12 328 TYR A O 1
ATOM 2508 N N . PRO A 1 329 ? 23.599 6.665 -21.763 1.00 66.94 329 PRO A N 1
ATOM 2509 C CA . PRO A 1 329 ? 23.427 5.243 -21.454 1.00 66.94 329 PRO A CA 1
ATOM 2510 C C . PRO A 1 329 ? 22.301 4.968 -20.450 1.00 66.94 329 PRO A C 1
ATOM 2512 O O . PRO A 1 329 ? 21.434 4.138 -20.712 1.00 66.94 329 PRO A O 1
ATOM 2515 N N . MET A 1 330 ? 22.250 5.746 -19.363 1.00 64.56 330 MET A N 1
ATOM 2516 C CA . MET A 1 330 ? 21.269 5.599 -18.277 1.00 64.56 330 MET A CA 1
ATOM 2517 C C . MET A 1 330 ? 19.888 6.205 -18.563 1.00 64.56 330 MET A C 1
ATOM 2519 O O . MET A 1 330 ? 18.978 6.088 -17.742 1.00 64.56 330 MET A O 1
ATOM 2523 N N . LEU A 1 331 ? 19.728 6.892 -19.696 1.00 64.62 331 LEU A N 1
ATOM 2524 C CA . LEU A 1 331 ? 18.472 7.533 -20.096 1.00 64.62 331 LEU A CA 1
ATOM 2525 C C . LEU A 1 331 ? 17.934 6.984 -21.417 1.00 64.62 331 LEU A C 1
ATOM 2527 O O . LEU A 1 331 ? 16.927 7.491 -21.896 1.00 64.62 331 LEU A O 1
ATOM 2531 N N . THR A 1 332 ? 18.585 5.972 -21.995 1.00 67.12 332 THR A N 1
ATOM 2532 C CA . THR A 1 332 ? 18.259 5.400 -23.310 1.00 67.12 332 THR A CA 1
ATOM 2533 C C . THR A 1 332 ? 16.772 5.093 -23.452 1.00 67.12 332 THR A C 1
ATOM 2535 O O . THR A 1 332 ? 16.127 5.614 -24.361 1.00 67.12 332 THR A O 1
ATOM 2538 N N . ASP A 1 333 ? 16.207 4.352 -22.499 1.00 62.12 333 ASP A N 1
ATOM 2539 C CA . ASP A 1 333 ? 14.798 3.947 -22.544 1.00 62.12 333 ASP A CA 1
ATOM 2540 C C . ASP A 1 333 ? 13.851 5.127 -22.309 1.00 62.12 333 ASP A C 1
ATOM 2542 O O . ASP A 1 333 ? 12.802 5.235 -22.935 1.00 62.12 333 ASP A O 1
ATOM 2546 N N . LEU A 1 334 ? 14.240 6.075 -21.453 1.00 56.38 334 LEU A N 1
ATOM 2547 C CA . LEU A 1 334 ? 13.439 7.271 -21.199 1.00 56.38 334 LEU A CA 1
ATOM 2548 C C . LEU A 1 334 ? 13.448 8.223 -22.403 1.00 56.38 334 LEU A C 1
ATOM 2550 O O . LEU A 1 334 ? 12.461 8.907 -22.658 1.00 56.38 334 LEU A O 1
ATOM 2554 N N . LEU A 1 335 ? 14.557 8.309 -23.137 1.00 68.12 335 LEU A N 1
ATOM 2555 C CA . LEU A 1 335 ? 14.690 9.187 -24.301 1.00 68.12 335 LEU A CA 1
ATOM 2556 C C . LEU A 1 335 ? 13.898 8.672 -25.490 1.00 68.12 335 LEU A C 1
ATOM 2558 O O . LEU A 1 335 ? 13.400 9.482 -26.271 1.00 68.12 335 LEU A O 1
ATOM 2562 N N . ALA A 1 336 ? 13.714 7.355 -25.581 1.00 70.50 336 ALA A N 1
ATOM 2563 C CA . ALA A 1 336 ? 12.810 6.741 -26.543 1.00 70.50 336 ALA A CA 1
ATOM 2564 C C . ALA A 1 336 ? 11.345 7.200 -26.365 1.00 70.50 336 ALA A C 1
ATOM 2566 O O . ALA A 1 336 ? 10.580 7.162 -27.325 1.00 70.50 336 ALA A O 1
ATOM 2567 N N . LEU A 1 337 ? 10.969 7.724 -25.186 1.00 60.53 337 LEU A N 1
ATOM 2568 C CA . LEU A 1 337 ? 9.634 8.286 -24.910 1.00 60.53 337 LEU A CA 1
ATOM 2569 C C . LEU A 1 337 ? 9.403 9.680 -25.529 1.00 60.53 337 LEU A C 1
ATOM 2571 O O . LEU A 1 337 ? 8.266 10.174 -25.555 1.00 60.53 337 LEU A O 1
ATOM 2575 N N . LEU A 1 338 ? 10.475 10.337 -25.983 1.00 71.12 338 LEU A N 1
ATOM 2576 C CA . LEU A 1 338 ? 10.451 11.639 -26.643 1.00 71.12 338 LEU A CA 1
ATOM 2577 C C . LEU A 1 338 ? 10.522 11.459 -28.165 1.00 71.12 338 LEU A C 1
ATOM 2579 O O . LEU A 1 338 ? 11.326 10.672 -28.663 1.00 71.12 338 LEU A O 1
ATOM 2583 N N . ASP A 1 339 ? 9.732 12.221 -28.922 1.00 84.06 339 ASP A N 1
ATOM 2584 C CA . ASP A 1 339 ? 9.853 12.260 -30.382 1.00 84.06 339 ASP A CA 1
ATOM 2585 C C . ASP A 1 339 ? 11.167 12.940 -30.835 1.00 84.06 339 ASP A C 1
ATOM 2587 O O . ASP A 1 339 ? 11.878 13.576 -30.057 1.00 84.06 339 ASP A O 1
ATOM 2591 N N . ALA A 1 340 ? 11.515 12.859 -32.122 1.00 83.31 340 ALA A N 1
ATOM 2592 C CA . ALA A 1 340 ? 12.780 13.411 -32.625 1.00 83.31 340 ALA A CA 1
ATOM 2593 C C . ALA A 1 340 ? 12.938 14.938 -32.426 1.00 83.31 340 ALA A C 1
ATOM 2595 O O . ALA A 1 340 ? 14.058 15.460 -32.412 1.00 83.31 340 ALA A O 1
ATOM 2596 N N . LYS A 1 341 ? 11.835 15.688 -32.317 1.00 85.94 341 LYS A N 1
ATOM 2597 C CA . LYS A 1 341 ? 11.837 17.130 -32.037 1.00 85.94 341 LYS A CA 1
ATOM 2598 C C . LYS A 1 341 ? 11.997 17.381 -30.536 1.00 85.94 341 LYS A C 1
ATOM 2600 O O . LYS A 1 341 ? 12.729 18.295 -30.158 1.00 85.94 341 LYS A O 1
ATOM 2605 N N . GLU A 1 342 ? 11.351 16.575 -29.705 1.00 88.00 342 GLU A N 1
ATOM 2606 C CA . GLU A 1 342 ? 11.456 16.572 -28.248 1.00 88.00 342 GLU A CA 1
ATOM 2607 C C . GLU A 1 342 ? 12.854 16.142 -27.778 1.00 88.00 342 GLU A C 1
ATOM 2609 O O . GLU A 1 342 ? 13.426 16.811 -26.924 1.00 88.00 342 GLU A O 1
ATOM 2614 N N . GLN A 1 343 ? 13.465 15.126 -28.390 1.00 84.94 343 GLN A N 1
ATOM 2615 C CA . GLN A 1 343 ? 14.844 14.704 -28.110 1.00 84.94 343 GLN A CA 1
ATOM 2616 C C . GLN A 1 343 ? 15.845 15.820 -28.426 1.00 84.94 343 GLN A C 1
ATOM 2618 O O . GLN A 1 343 ? 16.650 16.191 -27.578 1.00 84.94 343 GLN A O 1
ATOM 2623 N N . LYS A 1 344 ? 15.736 16.463 -29.598 1.00 86.62 344 LYS A N 1
ATOM 2624 C CA . LYS A 1 344 ? 16.573 17.633 -29.935 1.00 86.62 344 LYS A CA 1
ATOM 2625 C C . LYS A 1 344 ? 16.371 18.796 -28.967 1.00 86.62 344 LYS A C 1
ATOM 2627 O O . LYS A 1 344 ? 17.295 19.566 -28.706 1.00 86.62 344 LYS A O 1
ATOM 2632 N N . ARG A 1 345 ? 15.146 18.963 -28.468 1.00 90.19 345 ARG A N 1
ATOM 2633 C CA . ARG A 1 345 ? 14.818 19.974 -27.462 1.00 90.19 345 ARG A CA 1
ATOM 2634 C C . ARG A 1 345 ? 15.452 19.629 -26.114 1.00 90.19 345 ARG A C 1
ATOM 2636 O O . ARG A 1 345 ? 16.032 20.519 -25.502 1.00 90.19 345 ARG A O 1
ATOM 2643 N N . PHE A 1 346 ? 15.390 18.367 -25.700 1.00 89.94 346 PHE A N 1
ATOM 2644 C CA . PHE A 1 346 ? 16.050 17.846 -24.508 1.00 89.94 346 PHE A CA 1
ATOM 2645 C C . PHE A 1 346 ? 17.557 18.084 -24.578 1.00 89.94 346 PHE A C 1
ATOM 2647 O O . PHE A 1 346 ? 18.084 18.781 -23.718 1.00 89.94 346 PHE A O 1
ATOM 2654 N N . GLU A 1 347 ? 18.213 17.620 -25.644 1.00 88.25 347 GLU A N 1
ATOM 2655 C CA . GLU A 1 347 ? 19.653 17.791 -25.886 1.00 88.25 347 GLU A CA 1
ATOM 2656 C C . GLU A 1 347 ? 20.077 19.260 -25.826 1.00 88.25 347 GLU A C 1
ATOM 2658 O O . GLU A 1 347 ? 21.088 19.601 -25.216 1.00 88.25 347 GLU A O 1
ATOM 2663 N N . ARG A 1 348 ? 19.282 20.158 -26.424 1.00 88.44 348 ARG A N 1
ATOM 2664 C CA . ARG A 1 348 ? 19.536 21.600 -26.370 1.00 88.44 348 ARG A CA 1
ATOM 2665 C C . ARG A 1 348 ? 19.457 22.143 -24.944 1.00 88.44 348 ARG A C 1
ATOM 2667 O O . ARG A 1 348 ? 20.300 22.956 -24.582 1.00 88.44 348 ARG A O 1
ATOM 2674 N N . ILE A 1 349 ? 18.446 21.740 -24.172 1.00 83.62 349 ILE A N 1
ATOM 2675 C CA . ILE A 1 349 ? 18.255 22.207 -22.792 1.00 83.62 349 ILE A CA 1
ATOM 2676 C C . ILE A 1 349 ? 19.385 21.667 -21.911 1.00 83.62 349 ILE A C 1
ATOM 2678 O O . ILE A 1 349 ? 20.117 22.455 -21.327 1.00 83.62 349 ILE A O 1
ATOM 2682 N N . VAL A 1 350 ? 19.617 20.351 -21.878 1.00 85.44 350 VAL A N 1
ATOM 2683 C CA . VAL A 1 350 ? 20.678 19.773 -21.031 1.00 85.44 350 VAL A CA 1
ATOM 2684 C C . VAL A 1 350 ? 22.088 20.152 -21.500 1.00 85.44 350 VAL A C 1
ATOM 2686 O O . VAL A 1 350 ? 23.010 20.218 -20.693 1.00 85.44 350 VAL A O 1
ATOM 2689 N N . GLY A 1 351 ? 22.278 20.448 -22.787 1.00 83.19 351 GLY A N 1
ATOM 2690 C CA . GLY A 1 351 ? 23.548 20.936 -23.328 1.00 83.19 351 GLY A CA 1
ATOM 2691 C C . GLY A 1 351 ? 23.860 22.392 -22.983 1.00 83.19 351 GLY A C 1
ATOM 2692 O O . GLY A 1 351 ? 25.032 22.764 -22.961 1.00 83.19 351 GLY A O 1
ATOM 2693 N N . ALA A 1 352 ? 22.838 23.208 -22.711 1.00 77.88 352 ALA A N 1
ATOM 2694 C CA . ALA A 1 352 ? 22.994 24.608 -22.319 1.00 77.88 352 ALA A CA 1
ATOM 2695 C C . ALA A 1 352 ? 23.218 24.790 -20.808 1.00 77.88 352 ALA A C 1
ATOM 2697 O O . ALA A 1 352 ? 23.743 25.824 -20.395 1.00 77.88 352 ALA A O 1
ATOM 2698 N N . GLU A 1 353 ? 22.852 23.793 -20.001 1.00 80.81 353 GLU A N 1
ATOM 2699 C CA . GLU A 1 353 ? 22.975 23.838 -18.546 1.00 80.81 353 GLU A CA 1
ATOM 2700 C C . GLU A 1 353 ? 24.311 23.275 -18.054 1.00 80.81 353 GLU A C 1
ATOM 2702 O O . GLU A 1 353 ? 24.889 22.361 -18.645 1.00 80.81 353 GLU A O 1
ATOM 2707 N N . ILE A 1 354 ? 24.803 23.817 -16.940 1.00 73.75 354 ILE A N 1
ATOM 2708 C CA . ILE A 1 354 ? 26.045 23.365 -16.304 1.00 73.75 354 ILE A CA 1
ATOM 2709 C C . ILE A 1 354 ? 25.761 22.110 -15.476 1.00 73.75 354 ILE A C 1
ATOM 2711 O O . ILE A 1 354 ? 24.741 22.010 -14.790 1.00 73.75 354 ILE A O 1
ATOM 2715 N N . CYS A 1 355 ? 26.686 21.154 -15.514 1.00 76.88 355 CYS A N 1
ATOM 2716 C CA . CYS A 1 355 ? 26.644 19.971 -14.672 1.00 76.88 355 CYS A CA 1
ATOM 2717 C C . CYS A 1 355 ? 26.558 20.357 -13.180 1.00 76.88 355 CYS A C 1
ATOM 2719 O O . CYS A 1 355 ? 27.385 21.128 -12.691 1.00 76.88 355 CYS A O 1
ATOM 2721 N N . PRO A 1 356 ? 25.600 19.808 -12.413 1.00 69.88 356 PRO A N 1
ATOM 2722 C CA . PRO A 1 356 ? 25.427 20.188 -11.017 1.00 69.88 356 PRO A CA 1
ATOM 2723 C C . PRO A 1 356 ? 26.402 19.476 -10.065 1.00 69.88 356 PRO A C 1
ATOM 2725 O O . PRO A 1 356 ? 26.446 19.834 -8.889 1.00 69.88 356 PRO A O 1
ATOM 2728 N N . CYS A 1 357 ? 27.162 18.477 -10.523 1.00 67.81 357 CYS A N 1
ATOM 2729 C CA . CYS A 1 357 ? 28.087 17.722 -9.675 1.00 67.81 357 CYS A CA 1
ATOM 2730 C C . CYS A 1 357 ? 29.295 18.593 -9.266 1.00 67.81 357 CYS A C 1
ATOM 2732 O O . CYS A 1 357 ? 29.757 19.436 -10.037 1.00 67.81 357 CYS A O 1
ATOM 2734 N N . ASP A 1 358 ? 29.823 18.402 -8.056 1.00 55.91 358 ASP A N 1
ATOM 2735 C CA . ASP A 1 358 ? 30.936 19.218 -7.562 1.00 55.91 358 ASP A CA 1
ATOM 2736 C C . ASP A 1 358 ? 32.234 18.933 -8.341 1.00 55.91 358 ASP A C 1
ATOM 2738 O O . ASP A 1 358 ? 32.605 17.785 -8.576 1.00 55.91 358 ASP A O 1
ATOM 2742 N N . GLY A 1 359 ? 32.918 19.997 -8.778 1.00 52.31 359 GLY A N 1
ATOM 2743 C CA . GLY A 1 359 ? 34.198 19.913 -9.496 1.00 52.31 359 GLY A CA 1
ATOM 2744 C C . GLY A 1 359 ? 34.117 19.700 -11.016 1.00 52.31 359 GLY A C 1
ATOM 2745 O O . GLY A 1 359 ? 35.164 19.669 -11.662 1.00 52.31 359 GLY A O 1
ATOM 2746 N N . ALA A 1 360 ? 32.921 19.601 -11.608 1.00 53.81 360 ALA A N 1
ATOM 2747 C CA . ALA A 1 360 ? 32.742 19.493 -13.058 1.00 53.81 360 ALA A CA 1
ATOM 2748 C C . ALA A 1 360 ? 32.379 20.856 -13.679 1.00 53.81 360 ALA A C 1
ATOM 2750 O O . ALA A 1 360 ? 31.358 21.442 -13.334 1.00 53.81 360 ALA A O 1
ATOM 2751 N N . PHE A 1 361 ? 33.191 21.352 -14.619 1.00 49.84 361 PHE A N 1
ATOM 2752 C CA . PHE A 1 361 ? 32.878 22.548 -15.428 1.00 49.84 361 PHE A CA 1
ATOM 2753 C C . PHE A 1 361 ? 32.210 22.201 -16.771 1.00 49.84 361 PHE A C 1
ATOM 2755 O O . PHE A 1 361 ? 32.082 23.059 -17.643 1.00 49.84 361 PHE A O 1
ATOM 2762 N N . ASP A 1 362 ? 31.808 20.942 -16.944 1.00 68.69 362 ASP A N 1
ATOM 2763 C CA . ASP A 1 362 ? 31.174 20.445 -18.162 1.00 68.69 362 ASP A CA 1
ATOM 2764 C C . ASP A 1 362 ? 29.665 20.754 -18.189 1.00 68.69 362 ASP A C 1
ATOM 2766 O O . ASP A 1 362 ? 29.060 21.103 -17.170 1.00 68.69 362 ASP A O 1
ATOM 2770 N N . SER A 1 363 ? 29.031 20.606 -19.354 1.00 76.06 363 SER A N 1
ATOM 2771 C CA . SER A 1 363 ? 27.570 20.692 -19.474 1.00 76.06 363 SER A CA 1
ATOM 2772 C C . SER A 1 363 ? 26.874 19.509 -18.790 1.00 76.06 363 SER A C 1
ATOM 2774 O O . SER A 1 363 ? 27.458 18.435 -18.603 1.00 76.06 363 SER A O 1
ATOM 2776 N N . LEU A 1 364 ? 25.600 19.676 -18.431 1.00 80.50 364 LEU A N 1
ATOM 2777 C CA . LEU A 1 364 ? 24.760 18.590 -17.928 1.00 80.50 364 LEU A CA 1
ATOM 2778 C C . LEU A 1 364 ? 24.671 17.452 -18.962 1.00 80.50 364 LEU A C 1
ATOM 2780 O O . LEU A 1 364 ? 24.772 16.290 -18.586 1.00 80.50 364 LEU A O 1
ATOM 2784 N N . ASP A 1 365 ? 24.608 17.779 -20.254 1.00 84.75 365 ASP A N 1
ATOM 2785 C CA . ASP A 1 365 ? 24.761 16.833 -21.370 1.00 84.75 365 ASP A CA 1
ATOM 2786 C C . ASP A 1 365 ? 26.011 15.945 -21.239 1.00 84.75 365 ASP A C 1
ATOM 2788 O O . ASP A 1 365 ? 25.914 14.719 -21.251 1.00 84.75 365 ASP A O 1
ATOM 2792 N N . ALA A 1 366 ? 27.186 16.553 -21.074 1.00 80.62 366 ALA A N 1
ATOM 2793 C CA . ALA A 1 366 ? 28.444 15.823 -20.948 1.00 80.62 366 ALA A CA 1
ATOM 2794 C C . ALA A 1 366 ? 28.495 14.959 -19.677 1.00 80.62 366 ALA A C 1
ATOM 2796 O O . ALA A 1 366 ? 29.114 13.896 -19.677 1.00 80.62 366 ALA A O 1
ATOM 2797 N N . CYS A 1 367 ? 27.818 15.382 -18.605 1.00 79.44 367 CYS A N 1
ATOM 2798 C CA . CYS A 1 367 ? 27.678 14.580 -17.394 1.00 79.44 367 CYS A CA 1
ATOM 2799 C C . CYS A 1 367 ? 26.832 13.321 -17.626 1.00 79.44 367 CYS A C 1
ATOM 2801 O O . CYS A 1 367 ? 27.263 12.225 -17.279 1.00 79.44 367 CYS A O 1
ATOM 2803 N N . LEU A 1 368 ? 25.671 13.471 -18.267 1.00 81.75 368 LEU A N 1
ATOM 2804 C CA . LEU A 1 368 ? 24.731 12.378 -18.550 1.00 81.75 368 LEU A CA 1
ATOM 2805 C C . LEU A 1 368 ? 25.284 11.343 -19.542 1.00 81.75 368 LEU A C 1
ATOM 2807 O O . LEU A 1 368 ? 24.797 10.216 -19.601 1.00 81.75 368 LEU A O 1
ATOM 2811 N N . LYS A 1 369 ? 26.292 11.729 -20.330 1.00 85.06 369 LYS A N 1
ATOM 2812 C CA . LYS A 1 369 ? 27.011 10.871 -21.286 1.00 85.06 369 LYS A CA 1
ATOM 2813 C C . LYS A 1 369 ? 28.035 9.939 -20.633 1.00 85.06 369 LYS A C 1
ATOM 2815 O O . LYS A 1 369 ? 28.590 9.078 -21.316 1.00 85.06 369 LYS A O 1
ATOM 2820 N N . LYS A 1 370 ? 28.338 10.107 -19.341 1.00 76.62 370 LYS A N 1
ATOM 2821 C CA . LYS A 1 370 ? 29.247 9.201 -18.625 1.00 76.62 370 LYS A CA 1
ATOM 2822 C C . LYS A 1 370 ? 28.644 7.796 -18.541 1.00 76.62 370 LYS A C 1
ATOM 2824 O O . LYS A 1 370 ? 27.429 7.629 -18.559 1.00 76.62 370 LYS A O 1
ATOM 2829 N N . ALA A 1 371 ? 29.504 6.781 -18.450 1.00 63.31 371 ALA A N 1
ATOM 2830 C CA . ALA A 1 371 ? 29.083 5.377 -18.442 1.00 63.31 371 ALA A CA 1
ATOM 2831 C C . ALA A 1 371 ? 28.191 5.010 -17.238 1.00 63.31 371 ALA A C 1
ATOM 2833 O O . ALA A 1 371 ? 27.395 4.085 -17.336 1.00 63.31 371 ALA A O 1
ATOM 2834 N N . ASP A 1 372 ? 28.300 5.754 -16.137 1.00 61.41 372 ASP A N 1
ATOM 2835 C CA . ASP A 1 372 ? 27.455 5.665 -14.940 1.00 61.41 372 ASP A CA 1
ATOM 2836 C C . ASP A 1 372 ? 26.204 6.571 -15.001 1.00 61.41 372 ASP A C 1
ATOM 2838 O O . ASP A 1 372 ? 25.412 6.597 -14.066 1.00 61.41 372 ASP A O 1
ATOM 2842 N N . GLY A 1 373 ? 26.007 7.323 -16.092 1.00 59.16 373 GLY A N 1
ATOM 2843 C CA . GLY A 1 373 ? 24.937 8.316 -16.235 1.00 59.16 373 GLY A CA 1
ATOM 2844 C C . GLY A 1 373 ? 25.187 9.643 -15.513 1.00 59.16 373 GLY A C 1
ATOM 2845 O O . GLY A 1 373 ? 24.291 10.488 -15.483 1.00 59.16 373 GLY A O 1
ATOM 2846 N N . GLY A 1 374 ? 26.381 9.857 -14.952 1.00 72.00 374 GLY A N 1
ATOM 2847 C CA . GLY A 1 374 ? 26.693 11.033 -14.142 1.00 72.00 374 GLY A CA 1
ATOM 2848 C C . GLY A 1 374 ? 26.182 10.924 -12.700 1.00 72.00 374 GLY A C 1
ATOM 2849 O O . GLY A 1 374 ? 25.858 9.846 -12.217 1.00 72.00 374 GLY A O 1
ATOM 2850 N N . CYS A 1 375 ? 26.125 12.046 -11.967 1.00 70.44 375 CYS A N 1
ATOM 2851 C CA . CYS A 1 375 ? 25.635 12.020 -10.580 1.00 70.44 375 CYS A CA 1
ATOM 2852 C C . CYS A 1 375 ? 24.098 11.929 -10.505 1.00 70.44 375 CYS A C 1
ATOM 2854 O O . CYS A 1 375 ? 23.398 12.420 -11.390 1.00 70.44 375 CYS A O 1
ATOM 2856 N N . LEU A 1 376 ? 23.555 11.400 -9.398 1.00 67.56 376 LEU A N 1
ATOM 2857 C CA . LEU A 1 376 ? 22.103 11.249 -9.175 1.00 67.56 376 LEU A CA 1
ATOM 2858 C C . LEU A 1 376 ? 21.302 12.536 -9.439 1.00 67.56 376 LEU A C 1
ATOM 2860 O O . LEU A 1 376 ? 20.204 12.496 -9.997 1.00 67.56 376 LEU A O 1
ATOM 2864 N N . LEU A 1 377 ? 21.870 13.694 -9.088 1.00 72.88 377 LEU A N 1
ATOM 2865 C CA . LEU A 1 377 ? 21.258 14.992 -9.361 1.00 72.88 377 LEU A CA 1
ATOM 2866 C C . LEU A 1 377 ? 21.177 15.283 -10.867 1.00 72.88 377 LEU A C 1
ATOM 2868 O O . LEU A 1 377 ? 20.140 15.746 -11.328 1.00 72.88 377 LEU A O 1
ATOM 2872 N N . ALA A 1 378 ? 22.212 14.966 -11.650 1.00 75.69 378 ALA A N 1
ATOM 2873 C CA . ALA A 1 378 ? 22.189 15.124 -13.104 1.00 75.69 378 ALA A CA 1
ATOM 2874 C C . ALA A 1 378 ? 21.079 14.268 -13.738 1.00 75.69 378 ALA A C 1
ATOM 2876 O O . ALA A 1 378 ? 20.252 14.787 -14.491 1.00 75.69 378 ALA A O 1
ATOM 2877 N N . THR A 1 379 ? 20.987 12.994 -13.352 1.00 73.88 379 THR A N 1
ATOM 2878 C CA . THR A 1 379 ? 19.938 12.070 -13.813 1.00 73.88 379 THR A CA 1
ATOM 2879 C C . THR A 1 379 ? 18.537 12.553 -13.431 1.00 73.88 379 THR A C 1
ATOM 2881 O O . THR A 1 379 ? 17.605 12.482 -14.234 1.00 73.88 379 THR A O 1
ATOM 2884 N N . ARG A 1 380 ? 18.366 13.097 -12.221 1.00 73.38 380 ARG A N 1
ATOM 2885 C CA . ARG A 1 380 ? 17.093 13.667 -11.752 1.00 73.38 380 ARG A CA 1
ATOM 2886 C C . ARG A 1 380 ? 16.681 14.905 -12.550 1.00 73.38 380 ARG A C 1
ATOM 2888 O O . ARG A 1 380 ? 15.520 15.007 -12.941 1.00 73.38 380 ARG A O 1
ATOM 2895 N N . LEU A 1 381 ? 17.618 15.812 -12.826 1.00 77.62 381 LEU A N 1
ATOM 2896 C CA . LEU A 1 381 ? 17.364 16.982 -13.670 1.00 77.62 381 LEU A CA 1
ATOM 2897 C C . LEU A 1 381 ? 16.977 16.568 -15.089 1.00 77.62 381 LEU A C 1
ATOM 2899 O O . LEU A 1 381 ? 16.027 17.116 -15.639 1.00 77.62 381 LEU A O 1
ATOM 2903 N N . ALA A 1 382 ? 17.651 15.567 -15.656 1.00 83.19 382 ALA A N 1
ATOM 2904 C CA . ALA A 1 382 ? 17.310 15.045 -16.971 1.00 83.19 382 ALA A CA 1
ATOM 2905 C C . ALA A 1 382 ? 15.868 14.524 -17.017 1.00 83.19 382 ALA A C 1
ATOM 2907 O O . ALA A 1 382 ? 15.088 14.953 -17.864 1.00 83.19 382 ALA A O 1
ATOM 2908 N N . LYS A 1 383 ? 15.472 13.685 -16.052 1.00 77.88 383 LYS A N 1
ATOM 2909 C CA . LYS A 1 383 ? 14.095 13.172 -15.939 1.00 77.88 383 LYS A CA 1
ATOM 2910 C C . LYS A 1 383 ? 13.064 14.296 -15.803 1.00 77.88 383 LYS A C 1
ATOM 2912 O O . LYS A 1 383 ? 12.009 14.237 -16.431 1.00 77.88 383 LYS A O 1
ATOM 2917 N N . LEU A 1 384 ? 13.379 15.334 -15.024 1.00 75.00 384 LEU A N 1
ATOM 2918 C CA . LEU A 1 384 ? 12.530 16.517 -14.883 1.00 75.00 384 LEU A CA 1
ATOM 2919 C C . LEU A 1 384 ? 12.332 17.228 -16.227 1.00 75.00 384 LEU A C 1
ATOM 2921 O O . LEU A 1 384 ? 11.196 17.539 -16.582 1.00 75.00 384 LEU A O 1
ATOM 2925 N N . VAL A 1 385 ? 13.413 17.454 -16.979 1.00 81.44 385 VAL A N 1
ATOM 2926 C CA . VAL A 1 385 ? 13.357 18.101 -18.300 1.00 81.44 385 VAL A CA 1
ATOM 2927 C C . VAL A 1 385 ? 12.550 17.261 -19.281 1.00 81.44 385 VAL A C 1
ATOM 2929 O O . VAL A 1 385 ? 11.716 17.803 -19.997 1.00 81.44 385 VAL A O 1
ATOM 2932 N N . MET A 1 386 ? 12.755 15.944 -19.303 1.00 79.12 386 MET A N 1
ATOM 2933 C CA . MET A 1 386 ? 12.040 15.037 -20.208 1.00 79.12 386 MET A CA 1
ATOM 2934 C C . MET A 1 386 ? 10.536 15.049 -19.940 1.00 79.12 386 MET A C 1
ATOM 2936 O O . MET A 1 386 ? 9.752 15.184 -20.879 1.00 79.12 386 MET A O 1
ATOM 2940 N N . ARG A 1 387 ? 10.134 14.990 -18.662 1.00 76.75 387 ARG A N 1
ATOM 2941 C CA . ARG A 1 387 ? 8.725 15.099 -18.268 1.00 76.75 387 ARG A CA 1
ATOM 2942 C C . ARG A 1 387 ? 8.126 16.432 -18.712 1.00 76.75 387 ARG A C 1
ATOM 2944 O O . ARG A 1 387 ? 7.115 16.434 -19.403 1.00 76.75 387 ARG A O 1
ATOM 2951 N N . GLY A 1 388 ? 8.768 17.549 -18.381 1.00 70.12 388 GLY A N 1
ATOM 2952 C CA . GLY A 1 388 ? 8.215 18.859 -18.715 1.00 70.12 388 GLY A CA 1
ATOM 2953 C C . GLY A 1 388 ? 8.221 19.157 -20.225 1.00 70.12 388 GLY A C 1
ATOM 2954 O O . GLY A 1 388 ? 7.327 19.832 -20.733 1.00 70.12 388 GLY A O 1
ATOM 2955 N N . ILE A 1 389 ? 9.152 18.580 -21.001 1.00 79.56 389 ILE A N 1
ATOM 2956 C CA . ILE A 1 389 ? 9.069 18.595 -22.472 1.00 79.56 389 ILE A CA 1
ATOM 2957 C C . ILE A 1 389 ? 7.792 17.901 -22.945 1.00 79.56 389 ILE A C 1
ATOM 2959 O O . ILE A 1 389 ? 7.100 18.469 -23.792 1.00 79.56 389 ILE A O 1
ATOM 2963 N N . LYS A 1 390 ? 7.478 16.727 -22.384 1.00 76.44 390 LYS A N 1
ATOM 2964 C CA . LYS A 1 390 ? 6.282 15.946 -22.723 1.00 76.44 390 LYS A CA 1
ATOM 2965 C C . LYS A 1 390 ? 4.986 16.650 -22.318 1.00 76.44 390 LYS A C 1
ATOM 2967 O O . LYS A 1 390 ? 3.995 16.584 -23.036 1.00 76.44 390 LYS A O 1
ATOM 2972 N N . GLU A 1 391 ? 5.014 17.359 -21.194 1.00 77.56 391 GLU A N 1
ATOM 2973 C CA . GLU A 1 391 ? 3.900 18.167 -20.680 1.00 77.56 391 GLU A CA 1
ATOM 2974 C C . GLU A 1 391 ? 3.732 19.499 -21.443 1.00 77.56 391 GLU A C 1
ATOM 2976 O O . GLU A 1 391 ? 2.734 20.197 -21.273 1.00 77.56 391 GLU A O 1
ATOM 2981 N N . GLY A 1 392 ? 4.665 19.834 -22.344 1.00 85.75 392 GLY A N 1
ATOM 2982 C CA . GLY A 1 392 ? 4.602 21.032 -23.182 1.00 85.75 392 GLY A CA 1
ATOM 2983 C C . GLY A 1 392 ? 5.083 22.313 -22.494 1.00 85.75 392 GLY A C 1
ATOM 2984 O O . GLY A 1 392 ? 4.873 23.405 -23.030 1.00 85.75 392 GLY A O 1
ATOM 2985 N N . ASP A 1 393 ? 5.761 22.207 -21.351 1.00 85.00 393 ASP A N 1
ATOM 2986 C CA . ASP A 1 393 ? 6.280 23.351 -20.600 1.00 85.00 393 ASP A CA 1
ATOM 2987 C C . ASP A 1 393 ? 7.300 24.143 -21.421 1.00 85.00 393 ASP A C 1
ATOM 2989 O O . ASP A 1 393 ? 8.126 23.525 -22.090 1.00 85.00 393 ASP A O 1
ATOM 2993 N N . PRO A 1 394 ? 7.326 25.489 -21.371 1.00 88.88 394 PRO A N 1
ATOM 2994 C CA . PRO A 1 394 ? 8.346 26.307 -22.034 1.00 88.88 394 PRO A CA 1
ATOM 2995 C C . PRO A 1 394 ? 9.773 26.052 -21.516 1.00 88.88 394 PRO A C 1
ATOM 2997 O O . PRO A 1 394 ? 9.966 25.830 -20.326 1.00 88.88 394 PRO A O 1
ATOM 3000 N N . ASP A 1 395 ? 10.796 26.195 -22.376 1.00 84.50 395 ASP A N 1
ATOM 3001 C CA . ASP A 1 395 ? 12.213 25.981 -21.997 1.00 84.50 395 ASP A CA 1
ATOM 3002 C C . ASP A 1 395 ? 12.617 26.801 -20.757 1.00 84.50 395 ASP A C 1
ATOM 3004 O O . ASP A 1 395 ? 13.293 26.291 -19.872 1.00 84.50 395 ASP A O 1
ATOM 3008 N N . ALA A 1 396 ? 12.156 28.054 -20.658 1.00 70.94 396 ALA A N 1
ATOM 3009 C CA . ALA A 1 396 ? 12.446 28.921 -19.515 1.00 70.94 396 ALA A CA 1
ATOM 3010 C C . ALA A 1 396 ? 11.898 28.364 -18.188 1.00 70.94 396 ALA A C 1
ATOM 3012 O O . ALA A 1 396 ? 12.557 28.490 -17.160 1.00 70.94 396 ALA A O 1
ATOM 3013 N N . THR A 1 397 ? 10.727 27.721 -18.214 1.00 79.44 397 THR A N 1
ATOM 3014 C CA . THR A 1 397 ? 10.139 27.059 -17.041 1.00 79.44 397 THR A CA 1
ATOM 3015 C C . THR A 1 397 ? 10.971 25.847 -16.635 1.00 79.44 397 THR A C 1
ATOM 3017 O O . THR A 1 397 ? 11.247 25.663 -15.453 1.00 79.44 397 THR A O 1
ATOM 3020 N N . LEU A 1 398 ? 11.430 25.055 -17.607 1.00 76.06 398 LEU A N 1
ATOM 3021 C CA . LEU A 1 398 ? 12.260 23.874 -17.355 1.00 76.06 398 LEU A CA 1
ATOM 3022 C C . LEU A 1 398 ? 13.605 24.249 -16.734 1.00 76.06 398 LEU A C 1
ATOM 3024 O O . LEU A 1 398 ? 13.996 23.661 -15.730 1.00 76.06 398 LEU A O 1
ATOM 3028 N N . VAL A 1 399 ? 14.269 25.275 -17.268 1.00 74.12 399 VAL A N 1
ATOM 3029 C CA . VAL A 1 399 ? 15.532 25.799 -16.723 1.00 74.12 399 VAL A CA 1
ATOM 3030 C C . VAL A 1 399 ? 15.346 26.333 -15.300 1.00 74.12 399 VAL A C 1
ATOM 3032 O O . VAL A 1 399 ? 16.160 26.074 -14.413 1.00 74.12 399 VAL A O 1
ATOM 3035 N N . ASP A 1 400 ? 14.249 27.041 -15.042 1.00 70.25 400 ASP A N 1
ATOM 3036 C CA . ASP A 1 400 ? 13.911 27.562 -13.717 1.00 70.25 400 ASP A CA 1
ATOM 3037 C C . ASP A 1 400 ? 13.596 26.430 -12.713 1.00 70.25 400 ASP A C 1
ATOM 3039 O O . ASP A 1 400 ? 14.057 26.450 -11.569 1.00 70.25 400 ASP A O 1
ATOM 3043 N N . MET A 1 401 ? 12.898 25.375 -13.145 1.00 71.44 401 MET A N 1
ATOM 3044 C CA . MET A 1 401 ? 12.684 24.162 -12.345 1.00 71.44 401 MET A CA 1
ATOM 3045 C C . MET A 1 401 ? 13.992 23.421 -12.052 1.00 71.44 401 MET A C 1
ATOM 3047 O O . MET A 1 401 ? 14.226 23.040 -10.907 1.00 71.44 401 MET A O 1
ATOM 3051 N N . MET A 1 402 ? 14.863 23.255 -13.049 1.00 78.56 402 MET A N 1
ATOM 3052 C CA . MET A 1 402 ? 16.182 22.652 -12.856 1.00 78.56 402 MET A CA 1
ATOM 3053 C C . MET A 1 402 ? 17.021 23.461 -11.872 1.00 78.56 402 MET A C 1
ATOM 3055 O O . MET A 1 402 ? 17.614 22.899 -10.955 1.00 78.56 402 MET A O 1
ATOM 3059 N N . THR A 1 403 ? 17.028 24.786 -12.023 1.00 73.12 403 THR A N 1
ATOM 3060 C CA . THR A 1 403 ? 17.733 25.695 -11.117 1.00 73.12 403 THR A CA 1
ATOM 3061 C C . THR A 1 403 ? 17.223 25.515 -9.693 1.00 73.12 403 THR A C 1
ATOM 3063 O O . THR A 1 403 ? 18.026 25.348 -8.778 1.00 73.12 403 THR A O 1
ATOM 3066 N N . ARG A 1 404 ? 15.900 25.472 -9.488 1.00 75.12 404 ARG A N 1
ATOM 3067 C CA . ARG A 1 404 ? 15.313 25.202 -8.169 1.00 75.12 404 ARG A CA 1
ATOM 3068 C C . ARG A 1 404 ? 15.732 23.852 -7.600 1.00 75.12 404 ARG A C 1
ATOM 3070 O O . ARG A 1 404 ? 16.103 23.808 -6.433 1.00 75.12 404 ARG A O 1
ATOM 3077 N N . GLU A 1 405 ? 15.713 22.784 -8.393 1.00 74.56 405 GLU A N 1
ATOM 3078 C CA . GLU A 1 405 ? 16.138 21.453 -7.939 1.00 74.56 405 GLU A CA 1
ATOM 3079 C C . GLU A 1 405 ? 17.624 21.426 -7.564 1.00 74.56 405 GLU A C 1
ATOM 3081 O O . GLU A 1 405 ? 17.977 20.876 -6.525 1.00 74.56 405 GLU A O 1
ATOM 3086 N N . VAL A 1 406 ? 18.500 22.068 -8.346 1.00 72.38 406 VAL A N 1
ATOM 3087 C CA . VAL A 1 406 ? 19.929 22.184 -8.008 1.00 72.38 406 VAL A CA 1
ATOM 3088 C C . VAL A 1 406 ? 20.120 22.969 -6.718 1.00 72.38 406 VAL A C 1
ATOM 3090 O O . VAL A 1 406 ? 20.864 22.534 -5.842 1.00 72.38 406 VAL A O 1
ATOM 3093 N N . GLN A 1 407 ? 19.445 24.111 -6.576 1.00 75.06 407 GLN A N 1
ATOM 3094 C CA . GLN A 1 407 ? 19.537 24.922 -5.364 1.00 75.06 407 GLN A CA 1
ATOM 3095 C C . GLN A 1 407 ? 18.995 24.170 -4.146 1.00 75.06 407 GLN A C 1
ATOM 3097 O O . GLN A 1 407 ? 19.601 24.230 -3.082 1.00 75.06 407 GLN A O 1
ATOM 3102 N N . ALA A 1 408 ? 17.900 23.422 -4.297 1.00 68.12 408 ALA A N 1
ATOM 3103 C CA . ALA A 1 408 ? 17.338 22.598 -3.234 1.00 68.12 408 ALA A CA 1
ATOM 3104 C C . ALA A 1 408 ? 18.271 21.441 -2.849 1.00 68.12 408 ALA A C 1
ATOM 3106 O O . ALA A 1 408 ? 18.479 21.197 -1.664 1.00 68.12 408 ALA A O 1
ATOM 3107 N N . ALA A 1 409 ? 18.874 20.765 -3.829 1.00 67.81 409 ALA A N 1
ATOM 3108 C CA . ALA A 1 409 ? 19.793 19.656 -3.596 1.00 67.81 409 ALA A CA 1
ATOM 3109 C C . ALA A 1 409 ? 21.126 20.110 -2.984 1.00 67.81 409 ALA A C 1
ATOM 3111 O O . ALA A 1 409 ? 21.699 19.379 -2.187 1.00 67.81 409 ALA A O 1
ATOM 3112 N N . LYS A 1 410 ? 21.606 21.317 -3.313 1.00 71.88 410 LYS A N 1
ATOM 3113 C CA . LYS A 1 410 ? 22.821 21.908 -2.721 1.00 71.88 410 LYS A CA 1
ATOM 3114 C C . 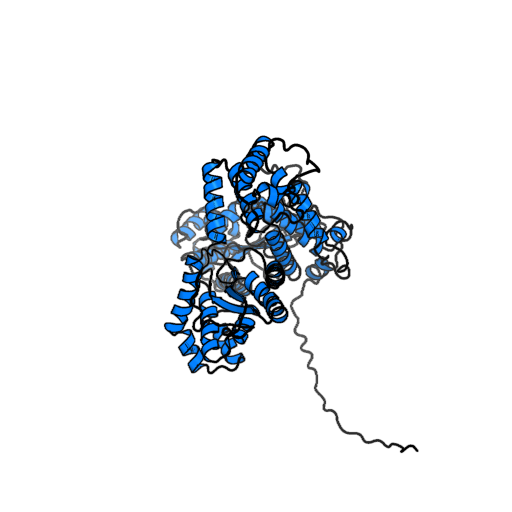LYS A 1 410 ? 22.559 22.690 -1.436 1.00 71.88 410 LYS A C 1
ATOM 3116 O O . LYS A 1 410 ? 23.508 23.135 -0.791 1.00 71.88 410 LYS A O 1
ATOM 3121 N N . LYS A 1 411 ? 21.293 22.888 -1.059 1.00 80.69 411 LYS A N 1
ATOM 3122 C CA . LYS A 1 411 ? 20.932 23.598 0.166 1.00 80.69 411 LYS A CA 1
ATOM 3123 C C . LYS A 1 411 ? 21.482 22.823 1.359 1.00 80.69 411 LYS A C 1
ATOM 3125 O O . LYS A 1 411 ? 21.061 21.701 1.629 1.00 80.69 411 LYS A O 1
ATOM 3130 N N . VAL A 1 412 ? 22.385 23.461 2.094 1.00 83.25 412 VAL A N 1
ATOM 3131 C CA . VAL A 1 412 ? 22.814 22.980 3.405 1.00 83.25 412 VAL A CA 1
ATOM 3132 C C . VAL A 1 412 ? 21.717 23.339 4.400 1.00 83.25 412 VAL A C 1
ATOM 3134 O O . VAL A 1 412 ? 21.433 24.514 4.640 1.00 83.25 412 VAL A O 1
ATOM 3137 N N . ASN A 1 413 ? 21.063 22.322 4.940 1.00 88.19 413 ASN A N 1
ATOM 3138 C CA . ASN A 1 413 ? 20.049 22.448 5.971 1.00 88.19 413 ASN A CA 1
ATOM 3139 C C . ASN A 1 413 ? 20.712 22.293 7.336 1.00 88.19 413 ASN A C 1
ATOM 3141 O O . ASN A 1 413 ? 21.572 21.440 7.544 1.00 88.19 413 ASN A O 1
ATOM 3145 N N . THR A 1 414 ? 20.304 23.139 8.270 1.00 86.25 414 THR A N 1
ATOM 3146 C CA . THR A 1 414 ? 20.732 23.062 9.663 1.00 86.25 414 THR A CA 1
ATOM 3147 C C . THR A 1 414 ? 19.590 22.509 10.490 1.00 86.25 414 THR A C 1
ATOM 3149 O O . THR A 1 414 ? 18.470 23.008 10.392 1.00 86.25 414 THR A O 1
ATOM 3152 N N . PHE A 1 415 ? 19.895 21.519 11.317 1.00 91.94 415 PHE A N 1
ATOM 3153 C CA . PHE A 1 415 ? 18.926 20.814 12.141 1.00 91.94 415 PHE A CA 1
ATOM 3154 C C . PHE A 1 415 ? 19.270 20.978 13.620 1.00 91.94 415 PHE A C 1
ATOM 3156 O O . PHE A 1 415 ? 20.447 21.056 13.983 1.00 91.94 415 PHE A O 1
ATOM 3163 N N . THR A 1 416 ? 18.261 21.013 14.484 1.00 92.50 416 THR A N 1
ATOM 3164 C CA . THR A 1 416 ? 18.467 21.019 15.934 1.00 92.50 416 THR A CA 1
ATOM 3165 C C . THR A 1 416 ? 18.839 19.611 16.380 1.00 92.50 416 THR A C 1
ATOM 3167 O O . THR A 1 416 ? 17.988 18.727 16.374 1.00 92.50 416 THR A O 1
ATOM 3170 N N . LEU A 1 417 ? 20.104 19.399 16.756 1.00 91.62 417 LEU A N 1
ATOM 3171 C CA . LEU A 1 417 ? 20.622 18.082 17.162 1.00 91.62 417 LEU A CA 1
ATOM 3172 C C . LEU A 1 417 ? 20.766 17.917 18.685 1.00 91.62 417 LEU A C 1
ATOM 3174 O O . LEU A 1 417 ? 21.051 16.819 19.165 1.00 91.62 417 LEU A O 1
ATOM 3178 N N . ASP A 1 418 ? 20.549 18.985 19.463 1.00 82.25 418 ASP A N 1
ATOM 3179 C CA . ASP A 1 418 ? 20.555 18.908 20.929 1.00 82.25 418 ASP A CA 1
ATOM 3180 C C . ASP A 1 418 ? 19.498 17.904 21.399 1.00 82.25 418 ASP A C 1
ATOM 3182 O O . ASP A 1 418 ? 18.344 17.965 20.977 1.00 82.25 418 ASP A O 1
ATOM 3186 N N . LYS A 1 419 ? 19.913 16.948 22.239 1.00 84.06 419 LYS A N 1
ATOM 3187 C CA . LYS A 1 419 ? 19.084 15.833 22.736 1.00 84.06 419 LYS A CA 1
ATOM 3188 C C . LYS A 1 419 ? 18.465 14.945 21.646 1.00 84.06 419 LYS A C 1
ATOM 3190 O O . LYS A 1 419 ? 17.653 14.088 21.983 1.00 84.06 419 LYS A O 1
ATOM 3195 N N . THR A 1 420 ? 18.844 15.089 20.378 1.00 94.75 420 THR A N 1
ATOM 3196 C CA . THR A 1 420 ? 18.366 14.196 19.317 1.00 94.75 420 THR A CA 1
ATOM 3197 C C . THR A 1 420 ? 19.020 12.816 19.496 1.00 94.75 420 THR A C 1
ATOM 3199 O O . THR A 1 420 ? 20.238 12.746 19.721 1.00 94.75 420 THR A O 1
ATOM 3202 N N . PRO A 1 421 ? 18.246 11.717 19.458 1.00 97.00 421 PRO A N 1
ATOM 3203 C CA . PRO A 1 421 ? 18.797 10.370 19.528 1.00 97.00 421 PRO A CA 1
ATOM 3204 C C . PRO A 1 421 ? 19.837 10.143 18.432 1.00 97.00 421 PRO A C 1
ATOM 3206 O O . PRO A 1 421 ? 19.618 10.512 17.279 1.00 97.00 421 PRO A O 1
ATOM 3209 N N . HIS A 1 422 ? 20.963 9.526 18.790 1.00 96.19 422 HIS A N 1
ATOM 3210 C CA . HIS A 1 422 ? 22.026 9.224 17.839 1.00 96.19 422 HIS A CA 1
ATOM 3211 C C . HIS A 1 422 ? 22.702 7.876 18.109 1.00 96.19 422 HIS A C 1
ATOM 3213 O O . HIS A 1 422 ? 22.601 7.320 19.209 1.00 96.19 422 HIS A O 1
ATOM 3219 N N . LYS A 1 423 ? 23.361 7.342 17.077 1.00 95.38 423 LYS A N 1
ATOM 3220 C CA . LYS A 1 423 ? 24.103 6.071 17.073 1.00 95.38 423 LYS A CA 1
ATOM 3221 C C . LYS A 1 423 ? 25.326 6.185 16.159 1.00 95.38 423 LYS A C 1
ATOM 3223 O O . LYS A 1 423 ? 25.324 6.989 15.232 1.00 95.38 423 LYS A O 1
ATOM 3228 N N . GLY A 1 424 ? 26.348 5.369 16.408 1.00 93.88 424 GLY A N 1
ATOM 3229 C CA . GLY A 1 424 ? 27.606 5.385 15.655 1.00 93.88 424 GLY A CA 1
ATOM 3230 C C . GLY A 1 424 ? 28.712 6.126 16.405 1.00 93.88 424 GLY A C 1
ATOM 3231 O O . GLY A 1 424 ? 28.856 5.954 17.619 1.00 93.88 424 GLY A O 1
ATOM 3232 N N . ALA A 1 425 ? 29.498 6.923 15.683 1.00 91.19 425 ALA A N 1
ATOM 3233 C CA . ALA A 1 425 ? 30.598 7.713 16.224 1.00 91.19 425 ALA A CA 1
ATOM 3234 C C . ALA A 1 425 ? 30.145 8.678 17.335 1.00 91.19 425 ALA A C 1
ATOM 3236 O O . ALA A 1 425 ? 29.007 9.147 17.352 1.00 91.19 425 ALA A O 1
ATOM 3237 N N . ASP A 1 426 ? 31.067 9.031 18.237 1.00 88.94 426 ASP A N 1
ATOM 3238 C CA . ASP A 1 426 ? 30.835 10.109 19.204 1.00 88.94 426 ASP A CA 1
ATOM 3239 C C . ASP A 1 426 ? 30.615 11.428 18.436 1.00 88.94 426 ASP A C 1
ATOM 3241 O O . ASP A 1 426 ? 31.525 11.837 17.701 1.00 88.94 426 ASP A O 1
ATOM 3245 N N . PRO A 1 427 ? 29.467 12.118 18.616 1.00 88.06 427 PRO A N 1
ATOM 3246 C CA . PRO A 1 427 ? 29.179 13.408 17.993 1.00 88.06 427 PRO A CA 1
ATOM 3247 C C . PRO A 1 427 ? 30.303 14.444 18.045 1.00 88.06 427 PRO A C 1
ATOM 3249 O O . PRO A 1 427 ? 30.434 15.246 17.125 1.00 88.06 427 PRO A O 1
ATOM 3252 N N . ALA A 1 428 ? 31.113 14.453 19.108 1.00 83.31 428 ALA A N 1
ATOM 3253 C CA . ALA A 1 428 ? 32.213 15.402 19.270 1.00 83.31 428 ALA A CA 1
ATOM 3254 C C . ALA A 1 428 ? 33.421 15.097 18.364 1.00 83.31 428 ALA A C 1
ATOM 3256 O O . ALA A 1 428 ? 34.294 15.949 18.194 1.00 83.31 428 ALA A O 1
ATOM 3257 N N . SER A 1 429 ? 33.492 13.885 17.810 1.00 81.50 429 SER A N 1
ATOM 3258 C CA . SER A 1 429 ? 34.612 13.386 17.001 1.00 81.50 429 SER A CA 1
ATOM 3259 C C . SER A 1 429 ? 34.206 12.832 15.632 1.00 81.50 429 SER A C 1
ATOM 3261 O O . SER A 1 429 ? 35.085 12.491 14.836 1.00 81.50 429 SER A O 1
ATOM 3263 N N . ALA A 1 430 ? 32.902 12.745 15.358 1.00 86.44 430 ALA A N 1
ATOM 3264 C CA . ALA A 1 430 ? 32.366 12.254 14.099 1.00 86.44 430 ALA A CA 1
ATOM 3265 C C . ALA A 1 430 ? 32.873 13.101 12.925 1.00 86.44 430 ALA A C 1
ATOM 3267 O O . ALA A 1 430 ? 32.891 14.333 12.988 1.00 86.44 430 ALA A O 1
ATOM 3268 N N . LYS A 1 431 ? 33.297 12.433 11.849 1.00 84.56 431 LYS A N 1
ATOM 3269 C CA . LYS A 1 431 ? 33.768 13.113 10.631 1.00 84.56 431 LYS A CA 1
ATOM 3270 C C . LYS A 1 431 ? 32.629 13.425 9.673 1.00 84.56 431 LYS A C 1
ATOM 3272 O O . LYS A 1 431 ? 32.760 14.350 8.879 1.00 84.56 431 LYS A O 1
ATOM 3277 N N . LEU A 1 432 ? 31.561 12.636 9.745 1.00 86.81 432 LEU A N 1
ATOM 3278 C CA . LEU A 1 432 ? 30.384 12.742 8.897 1.00 86.81 432 LEU A CA 1
ATOM 3279 C C . LEU A 1 432 ? 29.137 12.648 9.772 1.00 86.81 432 LEU A C 1
ATOM 3281 O O . LEU A 1 432 ? 29.026 11.754 10.618 1.00 86.81 432 LEU A O 1
ATOM 3285 N N . VAL A 1 433 ? 28.207 13.575 9.562 1.00 89.12 433 VAL A N 1
ATOM 3286 C CA . VAL A 1 433 ? 26.928 13.610 10.274 1.00 89.12 433 VAL A CA 1
ATOM 3287 C C . VAL A 1 433 ? 25.815 13.237 9.309 1.00 89.12 433 VAL A C 1
ATOM 3289 O O . VAL A 1 433 ? 25.592 13.935 8.320 1.00 89.12 433 VAL A O 1
ATOM 3292 N N . ILE A 1 434 ? 25.086 12.169 9.623 1.00 95.31 434 ILE A N 1
ATOM 3293 C CA . ILE A 1 434 ? 23.862 11.792 8.920 1.00 95.31 434 ILE A CA 1
ATOM 3294 C C . ILE A 1 434 ? 22.666 12.162 9.791 1.00 95.31 434 ILE A C 1
ATOM 3296 O O . ILE A 1 434 ? 22.635 11.839 10.975 1.00 95.31 434 ILE A O 1
ATOM 3300 N N . VAL A 1 435 ? 21.676 12.833 9.210 1.00 97.38 435 VAL A N 1
ATOM 3301 C CA . VAL A 1 435 ? 20.359 13.035 9.824 1.00 97.38 435 VAL A CA 1
ATOM 3302 C C . VAL A 1 435 ? 19.336 12.252 9.016 1.00 97.38 435 VAL A C 1
ATOM 3304 O O . VAL A 1 435 ? 19.160 12.516 7.827 1.00 97.38 435 VAL A O 1
ATOM 3307 N N . GLU A 1 436 ? 18.674 11.302 9.663 1.00 97.69 436 GLU A N 1
ATOM 3308 C CA . GLU A 1 436 ? 17.566 10.534 9.107 1.00 97.69 436 GLU A CA 1
ATOM 3309 C C . GLU A 1 436 ? 16.240 11.078 9.634 1.00 97.69 436 GLU A C 1
ATOM 3311 O O . GLU A 1 436 ? 16.066 11.261 10.837 1.00 97.69 436 GLU A O 1
ATOM 3316 N N . PHE A 1 437 ? 15.293 11.303 8.728 1.00 97.88 437 PHE A N 1
ATOM 3317 C CA . PHE A 1 437 ? 13.891 11.537 9.049 1.00 97.88 437 PHE A CA 1
ATOM 3318 C C . PHE A 1 437 ? 13.081 10.290 8.715 1.00 97.88 437 PHE A C 1
ATOM 3320 O O . PHE A 1 437 ? 13.067 9.857 7.559 1.00 97.88 437 PHE A O 1
ATOM 3327 N N . ALA A 1 438 ? 12.383 9.744 9.709 1.00 96.81 438 ALA A N 1
ATOM 3328 C CA . ALA A 1 438 ? 11.675 8.476 9.572 1.00 96.81 438 ALA A CA 1
ATOM 3329 C C . ALA A 1 438 ? 10.311 8.453 10.282 1.00 96.81 438 ALA A C 1
ATOM 3331 O O . ALA A 1 438 ? 10.021 9.247 11.185 1.00 96.81 438 ALA A O 1
ATOM 3332 N N . ASP A 1 439 ? 9.466 7.521 9.838 1.00 96.25 439 ASP A N 1
ATOM 3333 C CA . ASP A 1 439 ? 8.112 7.272 10.333 1.00 96.25 439 ASP A CA 1
ATOM 3334 C C . ASP A 1 439 ? 7.962 5.785 10.691 1.00 96.25 439 ASP A C 1
ATOM 3336 O O . ASP A 1 439 ? 8.294 4.922 9.883 1.00 96.25 439 ASP A O 1
ATOM 3340 N N . PHE A 1 440 ? 7.422 5.480 11.874 1.00 94.44 440 PHE A N 1
ATOM 3341 C CA . PHE A 1 440 ? 7.213 4.104 12.333 1.00 94.44 440 PHE A CA 1
ATOM 3342 C C . PHE A 1 440 ? 6.130 3.335 11.561 1.00 94.44 440 PHE A C 1
ATOM 3344 O O . PHE A 1 440 ? 6.174 2.108 11.560 1.00 94.44 440 PHE A O 1
ATOM 3351 N N . HIS A 1 441 ? 5.222 4.004 10.841 1.00 88.19 441 HIS A N 1
ATOM 3352 C CA . HIS A 1 441 ? 4.319 3.336 9.888 1.00 88.19 441 HIS A CA 1
ATOM 3353 C C . HIS A 1 441 ? 4.935 3.133 8.496 1.00 88.19 441 HIS A C 1
ATOM 3355 O O . HIS A 1 441 ? 4.366 2.424 7.669 1.00 88.19 441 HIS A O 1
ATOM 3361 N N . CYS A 1 442 ? 6.077 3.756 8.193 1.00 84.56 442 CYS A N 1
ATOM 3362 C CA . CYS A 1 442 ? 6.676 3.648 6.869 1.00 84.56 442 CYS A CA 1
ATOM 3363 C C . CYS A 1 442 ? 7.441 2.328 6.735 1.00 84.56 442 CYS A C 1
ATOM 3365 O O . CYS A 1 442 ? 8.408 2.076 7.456 1.00 84.56 442 CYS A O 1
ATOM 3367 N N . HIS A 1 443 ? 7.027 1.492 5.782 1.00 78.06 443 HIS A N 1
ATOM 3368 C CA . HIS A 1 443 ? 7.701 0.231 5.482 1.00 78.06 443 HIS A CA 1
ATOM 3369 C C . HIS A 1 443 ? 9.171 0.447 5.083 1.00 78.06 443 HIS A C 1
ATOM 3371 O O . HIS A 1 443 ? 10.057 -0.170 5.671 1.00 78.06 443 HIS A O 1
ATOM 3377 N N . TYR A 1 444 ? 9.442 1.403 4.187 1.00 79.88 444 TYR A N 1
ATOM 3378 C CA . TYR A 1 444 ? 10.805 1.726 3.748 1.00 79.88 444 TYR A CA 1
ATOM 3379 C C . TYR A 1 444 ? 11.696 2.239 4.890 1.00 79.88 444 TYR A C 1
ATOM 3381 O O . TYR A 1 444 ? 12.904 2.036 4.861 1.00 79.88 444 TYR A O 1
ATOM 3389 N N . CYS A 1 445 ? 11.129 2.882 5.920 1.00 86.44 445 CYS A N 1
ATOM 3390 C CA . CYS A 1 445 ? 11.892 3.258 7.115 1.00 86.44 445 CYS A CA 1
ATOM 3391 C C . CYS A 1 445 ? 12.329 2.035 7.924 1.00 86.44 445 CYS A C 1
ATOM 3393 O O . CYS A 1 445 ? 13.430 2.031 8.467 1.00 86.44 445 CYS A O 1
ATOM 3395 N N . SER A 1 446 ? 11.502 0.988 7.986 1.00 84.19 446 SER A N 1
ATOM 3396 C CA . SER A 1 446 ? 11.892 -0.261 8.643 1.00 84.19 446 SER A CA 1
ATOM 3397 C C . SER A 1 446 ? 13.024 -0.960 7.896 1.00 84.19 446 SER A C 1
ATOM 3399 O O . SER A 1 446 ? 13.937 -1.479 8.534 1.00 84.19 446 SER A O 1
ATOM 3401 N N . GLU A 1 447 ? 12.979 -0.986 6.563 1.00 81.62 447 GLU A N 1
ATOM 3402 C CA . GLU A 1 447 ? 14.051 -1.563 5.740 1.00 81.62 447 GLU A CA 1
ATOM 3403 C C . GLU A 1 447 ? 15.342 -0.760 5.885 1.00 81.62 447 GLU A C 1
ATOM 3405 O O . GLU A 1 447 ? 16.382 -1.310 6.254 1.00 81.62 447 GLU A O 1
ATOM 3410 N N . ALA A 1 448 ? 15.247 0.563 5.740 1.00 83.56 448 ALA A N 1
ATOM 3411 C CA . ALA A 1 448 ? 16.376 1.458 5.924 1.00 83.56 448 ALA A CA 1
ATOM 3412 C C . ALA A 1 448 ? 16.984 1.340 7.329 1.00 83.56 448 ALA A C 1
ATOM 3414 O O . ALA A 1 448 ? 18.203 1.324 7.471 1.00 83.56 448 ALA A O 1
ATOM 3415 N N . SER A 1 449 ? 16.167 1.163 8.373 1.00 88.94 449 SER A N 1
ATOM 3416 C CA . SER A 1 449 ? 16.663 0.915 9.729 1.00 88.94 449 SER A CA 1
ATOM 3417 C C . SER A 1 449 ? 17.499 -0.367 9.837 1.00 88.94 449 SER A C 1
ATOM 3419 O O . SER A 1 449 ? 18.386 -0.424 10.696 1.00 88.94 449 SER A O 1
ATOM 3421 N N . LEU A 1 450 ? 17.213 -1.407 9.048 1.00 87.06 450 LEU A N 1
ATOM 3422 C CA . LEU A 1 450 ? 18.007 -2.638 9.028 1.00 87.06 450 LEU A CA 1
ATOM 3423 C C . LEU A 1 450 ? 19.318 -2.425 8.270 1.00 87.06 450 LEU A C 1
ATOM 3425 O O . LEU A 1 450 ? 20.374 -2.823 8.760 1.00 87.06 450 LEU A O 1
ATOM 3429 N N . GLU A 1 451 ? 19.263 -1.756 7.123 1.00 88.25 451 GLU A N 1
ATOM 3430 C CA . GLU A 1 451 ? 20.424 -1.480 6.270 1.00 88.25 451 GLU A CA 1
ATOM 3431 C C . GLU A 1 451 ? 21.402 -0.503 6.939 1.00 88.25 451 GLU A C 1
ATOM 3433 O O . GLU A 1 451 ? 22.609 -0.749 6.975 1.00 88.25 451 GLU A O 1
ATOM 3438 N N . MET A 1 452 ? 20.891 0.537 7.602 1.00 92.62 452 MET A N 1
ATOM 3439 C CA . MET A 1 452 ? 21.701 1.517 8.331 1.00 92.62 452 MET A CA 1
ATOM 3440 C C . MET A 1 452 ? 22.512 0.901 9.473 1.00 92.62 452 MET A C 1
ATOM 3442 O O . MET A 1 452 ? 23.546 1.455 9.849 1.00 92.62 452 MET A O 1
ATOM 3446 N N . LYS A 1 453 ? 22.102 -0.253 10.026 1.00 90.06 453 LYS A N 1
ATOM 3447 C CA . LYS A 1 453 ? 22.930 -0.979 11.007 1.00 90.06 453 LYS A CA 1
ATOM 3448 C C . LYS A 1 453 ? 24.261 -1.384 10.385 1.00 90.06 453 LYS A C 1
ATOM 3450 O O . LYS A 1 453 ? 25.293 -1.159 11.006 1.00 90.06 453 LYS A O 1
ATOM 3455 N N . LYS A 1 454 ? 24.227 -1.903 9.157 1.00 88.44 454 LYS A N 1
ATOM 3456 C CA . LYS A 1 454 ? 25.424 -2.287 8.412 1.00 88.44 454 LYS A CA 1
ATOM 3457 C C . LYS A 1 454 ? 26.251 -1.065 8.011 1.00 88.44 454 LYS A C 1
ATOM 3459 O O . LYS A 1 454 ? 27.448 -1.056 8.262 1.00 88.44 454 LYS A O 1
ATOM 3464 N N . VAL A 1 455 ? 25.613 -0.006 7.505 1.00 90.06 455 VAL A N 1
ATOM 3465 C CA . VAL A 1 455 ? 26.313 1.244 7.145 1.00 90.06 455 VAL A CA 1
ATOM 3466 C C . VAL A 1 455 ? 27.105 1.800 8.334 1.00 90.06 455 VAL A C 1
ATOM 3468 O O . VAL A 1 455 ? 28.260 2.178 8.190 1.00 90.06 455 VAL A O 1
ATOM 3471 N N . LEU A 1 456 ? 26.521 1.816 9.536 1.00 92.56 456 LEU A N 1
ATOM 3472 C CA . LEU A 1 456 ? 27.210 2.303 10.739 1.00 92.56 456 LEU A CA 1
ATOM 3473 C C . LEU A 1 456 ? 28.321 1.368 11.240 1.00 92.56 456 LEU A C 1
ATOM 3475 O O . LEU A 1 456 ? 29.227 1.827 11.935 1.00 92.56 456 LEU A O 1
ATOM 3479 N N . GLU A 1 457 ? 28.248 0.073 10.930 1.00 91.38 457 GLU A N 1
ATOM 3480 C CA . GLU A 1 457 ? 29.320 -0.888 11.212 1.00 91.38 457 GLU A CA 1
ATOM 3481 C C . GLU A 1 457 ? 30.502 -0.703 10.251 1.00 91.38 457 GLU A C 1
ATOM 3483 O O . GLU A 1 457 ? 31.654 -0.702 10.695 1.00 91.38 457 GLU A O 1
ATOM 3488 N N . ASP A 1 458 ? 30.214 -0.497 8.965 1.00 91.31 458 ASP A N 1
ATOM 3489 C CA . ASP A 1 458 ? 31.211 -0.314 7.908 1.00 91.31 458 ASP A CA 1
ATOM 3490 C C . ASP A 1 458 ? 31.854 1.093 7.955 1.00 91.31 458 ASP A C 1
ATOM 3492 O O . ASP A 1 458 ? 33.026 1.250 7.600 1.00 91.31 458 ASP A O 1
ATOM 3496 N N . HIS A 1 459 ? 31.143 2.091 8.499 1.00 90.50 459 HIS A N 1
ATOM 3497 C CA . HIS A 1 459 ? 31.580 3.489 8.619 1.00 90.50 459 HIS A CA 1
ATOM 3498 C C . HIS A 1 459 ? 31.662 3.987 10.079 1.00 90.50 459 HIS A C 1
ATOM 3500 O O . HIS A 1 459 ? 30.826 4.782 10.526 1.00 90.50 459 HIS A O 1
ATOM 3506 N N . PRO A 1 460 ? 32.698 3.600 10.850 1.00 91.75 460 PRO A N 1
ATOM 3507 C CA . PRO A 1 460 ? 32.837 3.975 12.262 1.00 91.75 460 PRO A CA 1
ATOM 3508 C C . PRO A 1 460 ? 33.062 5.480 12.499 1.00 91.75 460 PRO A C 1
ATOM 3510 O O . PRO A 1 460 ? 33.019 5.938 13.641 1.00 91.75 460 PRO A O 1
ATOM 3513 N N . GLU A 1 461 ? 33.346 6.258 11.454 1.00 89.50 461 GLU A N 1
ATOM 3514 C CA . GLU A 1 461 ? 33.477 7.718 11.485 1.00 89.50 461 GLU A CA 1
ATOM 3515 C C . GLU A 1 461 ? 32.148 8.484 11.373 1.00 89.50 461 GLU A C 1
ATOM 3517 O O . GLU A 1 461 ? 32.144 9.712 11.535 1.00 89.50 461 GLU A O 1
ATOM 3522 N N . VAL A 1 462 ? 31.050 7.781 11.088 1.00 93.00 462 VAL A N 1
ATOM 3523 C CA . VAL A 1 462 ? 29.714 8.348 10.889 1.00 93.00 462 VAL A CA 1
ATOM 3524 C C . VAL A 1 462 ? 28.939 8.371 12.201 1.00 93.00 462 VAL A C 1
ATOM 3526 O O . VAL A 1 462 ? 28.904 7.389 12.944 1.00 93.00 462 VAL A O 1
ATOM 3529 N N . VAL A 1 463 ? 28.255 9.485 12.462 1.00 95.31 463 VAL A N 1
ATOM 3530 C CA . VAL A 1 463 ? 27.184 9.553 13.463 1.00 95.31 463 VAL A CA 1
ATOM 3531 C C . VAL A 1 463 ? 25.839 9.726 12.765 1.00 95.31 463 VAL A C 1
ATOM 3533 O O . VAL A 1 463 ? 25.668 10.631 11.948 1.00 95.31 463 VAL A O 1
ATOM 3536 N N . LEU A 1 464 ? 24.881 8.864 13.100 1.00 97.06 464 LEU A N 1
ATOM 3537 C CA . LEU A 1 464 ? 23.492 8.957 12.662 1.00 97.06 464 LEU A CA 1
ATOM 3538 C C . LEU A 1 464 ? 22.658 9.622 13.752 1.00 97.06 464 LEU A C 1
ATOM 3540 O O . LEU A 1 464 ? 22.624 9.124 14.874 1.00 97.06 464 LEU A O 1
ATOM 3544 N N . TYR A 1 465 ? 21.949 10.690 13.404 1.00 98.12 465 TYR A N 1
ATOM 3545 C CA . TYR A 1 465 ? 20.889 11.301 14.197 1.00 98.12 465 TYR A CA 1
ATOM 3546 C C . TYR A 1 465 ? 19.525 10.912 13.639 1.00 98.12 465 TYR A C 1
ATOM 3548 O O . TYR A 1 465 ? 19.289 11.049 12.440 1.00 98.12 465 TYR A O 1
ATOM 3556 N N . TYR A 1 466 ? 18.620 10.489 14.517 1.00 98.31 466 TYR A N 1
ATOM 3557 C CA . TYR A 1 466 ? 17.263 10.095 14.150 1.00 98.31 466 TYR A CA 1
ATOM 3558 C C . TYR A 1 466 ? 16.267 11.198 14.503 1.00 98.31 466 TYR A C 1
ATOM 3560 O O . TYR A 1 466 ? 16.176 11.609 15.662 1.00 98.31 466 TYR A O 1
ATOM 3568 N N . LYS A 1 467 ? 15.497 11.648 13.514 1.00 98.44 467 LYS A N 1
ATOM 3569 C CA . LYS A 1 467 ? 14.419 12.626 13.657 1.00 98.44 467 LYS A CA 1
ATOM 3570 C C . LYS A 1 467 ? 13.083 12.038 13.239 1.00 98.44 467 LYS A C 1
ATOM 3572 O O . LYS A 1 467 ? 12.967 11.302 12.259 1.00 98.44 467 LYS A O 1
ATOM 3577 N N . HIS A 1 468 ? 12.044 12.408 13.973 1.00 98.50 468 HIS A N 1
ATOM 3578 C CA . HIS A 1 468 ? 10.696 11.932 13.700 1.00 98.50 468 HIS A CA 1
ATOM 3579 C C . HIS A 1 468 ? 10.031 12.734 12.577 1.00 98.50 468 HIS A C 1
ATOM 3581 O O . HIS A 1 468 ? 9.930 13.957 12.645 1.00 98.50 468 HIS A O 1
ATOM 3587 N N . PHE A 1 469 ? 9.493 12.039 11.575 1.00 97.50 469 PHE A N 1
ATOM 3588 C CA . PHE A 1 469 ? 8.666 12.644 10.531 1.00 97.50 469 PHE A CA 1
ATOM 3589 C C . PHE A 1 469 ? 7.396 11.816 10.280 1.00 97.50 469 PHE A C 1
ATOM 3591 O O . PHE A 1 469 ? 7.266 11.206 9.221 1.00 97.50 469 PHE A O 1
ATOM 3598 N N . PRO A 1 470 ? 6.446 11.764 11.238 1.00 95.62 470 PRO A N 1
ATOM 3599 C CA . PRO A 1 470 ? 5.166 11.096 11.020 1.00 95.62 470 PRO A CA 1
ATOM 3600 C C . PRO A 1 470 ? 4.448 11.699 9.804 1.00 95.62 470 PRO A C 1
ATOM 3602 O O . PRO A 1 470 ? 4.098 12.883 9.820 1.00 95.62 470 PRO A O 1
ATOM 3605 N N . LEU A 1 471 ? 4.232 10.894 8.762 1.00 83.50 471 LEU A N 1
ATOM 3606 C CA . LEU A 1 471 ? 3.612 11.319 7.505 1.00 83.50 471 LEU A CA 1
ATOM 3607 C C . LEU A 1 471 ? 2.120 11.592 7.692 1.00 83.50 471 LEU A C 1
ATOM 3609 O O . LEU A 1 471 ? 1.590 12.564 7.154 1.00 83.50 471 LEU A O 1
ATOM 3613 N N . ASN A 1 472 ? 1.451 10.757 8.493 1.00 85.50 472 ASN A N 1
ATOM 3614 C CA . ASN A 1 472 ? 0.054 10.938 8.863 1.00 85.50 472 ASN A CA 1
ATOM 3615 C C . ASN A 1 472 ? -0.068 11.340 10.347 1.00 85.50 472 ASN A C 1
ATOM 3617 O O . ASN A 1 472 ? 0.059 10.477 11.224 1.00 85.50 472 ASN A O 1
ATOM 3621 N N . PRO A 1 473 ? -0.373 12.617 10.655 1.00 79.12 473 PRO A N 1
ATOM 3622 C CA . PRO A 1 473 ? -0.498 13.094 12.032 1.00 79.12 473 PRO A CA 1
ATOM 3623 C C . PRO A 1 473 ? -1.709 12.514 12.780 1.00 79.12 473 PRO A C 1
ATOM 3625 O O . PRO A 1 473 ? -1.761 12.623 14.002 1.00 79.12 473 PRO A O 1
ATOM 3628 N N . ASN A 1 474 ? -2.663 11.902 12.071 1.00 82.81 474 ASN A N 1
ATOM 3629 C CA . ASN A 1 474 ? -3.854 11.281 12.656 1.00 82.81 474 ASN A CA 1
ATOM 3630 C C . ASN A 1 474 ? -3.706 9.761 12.861 1.00 82.81 474 ASN A C 1
ATOM 3632 O O . ASN A 1 474 ? -4.667 9.117 13.265 1.00 82.81 474 ASN A O 1
ATOM 3636 N N . SER A 1 475 ? -2.542 9.186 12.545 1.00 89.31 475 SER A N 1
ATOM 3637 C CA . SER A 1 475 ? -2.238 7.765 12.768 1.00 89.31 475 SER A CA 1
ATOM 3638 C C . SER A 1 475 ? -1.600 7.525 14.144 1.00 89.31 475 SER A C 1
ATOM 3640 O O . SER A 1 475 ? -1.384 8.468 14.904 1.00 89.31 475 SER A O 1
ATOM 3642 N N . ASP A 1 476 ? -1.226 6.281 14.447 1.00 93.12 476 ASP A N 1
ATOM 3643 C CA . ASP A 1 476 ? -0.444 5.933 15.641 1.00 93.12 476 ASP A CA 1
ATOM 3644 C C . ASP A 1 476 ? 1.037 6.360 15.584 1.00 93.12 476 ASP A C 1
ATOM 3646 O O . ASP A 1 476 ? 1.697 6.434 16.624 1.00 93.12 476 ASP A O 1
ATOM 3650 N N . SER A 1 477 ? 1.564 6.761 14.418 1.00 93.06 477 SER A N 1
ATOM 3651 C CA . SER A 1 477 ? 2.970 7.170 14.251 1.00 93.06 477 SER A CA 1
ATOM 3652 C C . SER A 1 477 ? 3.447 8.269 15.208 1.00 93.06 477 SER A C 1
ATOM 3654 O O . SER A 1 477 ? 4.533 8.134 15.780 1.00 93.06 477 SER A O 1
ATOM 3656 N N . PRO A 1 478 ? 2.691 9.362 15.456 1.00 97.12 478 PRO A N 1
ATOM 3657 C CA . PRO A 1 478 ? 3.084 10.354 16.452 1.00 97.12 478 PRO A CA 1
ATOM 3658 C C . PRO A 1 478 ? 3.068 9.783 17.874 1.00 97.12 478 PRO A C 1
ATOM 3660 O O . PRO A 1 478 ? 3.798 10.264 18.735 1.00 97.12 478 PRO A O 1
ATOM 3663 N N . GLY A 1 479 ? 2.224 8.790 18.170 1.00 97.44 479 GLY A N 1
ATOM 3664 C CA . GLY A 1 479 ? 2.245 8.046 19.434 1.00 97.44 479 GLY A CA 1
ATOM 3665 C C . GLY A 1 479 ? 3.531 7.241 19.593 1.00 97.44 479 GLY A C 1
ATOM 3666 O O . GLY A 1 479 ? 4.244 7.430 20.579 1.00 97.44 479 GLY A O 1
ATOM 3667 N N . ALA A 1 480 ? 3.868 6.442 18.584 1.00 97.88 480 ALA A N 1
ATOM 3668 C CA . ALA A 1 480 ? 5.092 5.646 18.523 1.00 97.88 480 ALA A CA 1
ATOM 3669 C C . ALA A 1 480 ? 6.365 6.509 18.639 1.00 97.88 480 ALA A C 1
ATOM 3671 O O . ALA A 1 480 ? 7.234 6.227 19.465 1.00 97.88 480 ALA A O 1
ATOM 3672 N N . ALA A 1 481 ? 6.428 7.634 17.914 1.00 98.56 481 ALA A N 1
ATOM 3673 C CA . ALA A 1 481 ? 7.519 8.611 18.000 1.00 98.56 481 ALA A CA 1
ATOM 3674 C C . ALA A 1 481 ? 7.693 9.192 19.415 1.00 98.56 481 ALA A C 1
ATOM 3676 O O . ALA A 1 481 ? 8.803 9.308 19.938 1.00 98.56 481 ALA A O 1
ATOM 3677 N N . ARG A 1 482 ? 6.585 9.522 20.089 1.00 98.62 482 ARG A N 1
ATOM 3678 C CA . ARG A 1 482 ? 6.637 9.955 21.493 1.00 98.62 482 ARG A CA 1
ATOM 3679 C C . ARG A 1 482 ? 7.094 8.818 22.410 1.00 98.62 482 ARG A C 1
ATOM 3681 O O . ARG A 1 482 ? 7.824 9.080 23.363 1.00 98.62 482 ARG A O 1
ATOM 3688 N N . GLY A 1 483 ? 6.716 7.575 22.108 1.00 98.50 483 GLY A N 1
ATOM 3689 C CA . GLY A 1 483 ? 7.169 6.370 22.805 1.00 98.50 483 GLY A CA 1
ATOM 3690 C C . GLY A 1 483 ? 8.685 6.205 22.787 1.00 98.50 483 GLY A C 1
ATOM 3691 O O . GLY A 1 483 ? 9.290 5.984 23.838 1.00 98.50 483 GLY A O 1
ATOM 3692 N N . THR A 1 484 ? 9.331 6.402 21.637 1.00 98.75 484 THR A N 1
ATOM 3693 C CA . THR A 1 484 ? 10.797 6.333 21.549 1.00 98.75 484 THR A CA 1
ATOM 3694 C C . THR A 1 484 ? 11.489 7.452 22.321 1.00 98.75 484 THR A C 1
ATOM 3696 O O . THR A 1 484 ? 12.460 7.189 23.031 1.00 98.75 484 THR A O 1
ATOM 3699 N N . LEU A 1 485 ? 10.973 8.685 22.282 1.00 98.50 485 LEU A N 1
ATOM 3700 C CA . LEU A 1 485 ? 11.534 9.795 23.067 1.00 98.50 485 LEU A CA 1
ATOM 3701 C C . LEU A 1 485 ? 11.304 9.624 24.578 1.00 98.50 485 LEU A C 1
ATOM 3703 O O . LEU A 1 485 ? 12.170 9.962 25.386 1.00 98.50 485 LEU A O 1
ATOM 3707 N N . ALA A 1 486 ? 10.171 9.050 24.988 1.00 98.44 486 ALA A N 1
ATOM 3708 C CA . ALA A 1 486 ? 9.938 8.664 26.378 1.00 98.44 486 ALA A CA 1
ATOM 3709 C C . ALA A 1 486 ? 10.932 7.576 26.828 1.00 98.44 486 ALA A C 1
ATOM 3711 O O . ALA A 1 486 ? 11.489 7.658 27.927 1.00 98.44 486 ALA A O 1
ATOM 3712 N N . ALA A 1 487 ? 11.228 6.604 25.959 1.00 98.56 487 ALA A N 1
ATOM 3713 C CA . ALA A 1 487 ? 12.250 5.587 26.203 1.00 98.56 487 ALA A CA 1
ATOM 3714 C C . ALA A 1 487 ? 13.664 6.191 26.282 1.00 98.56 487 ALA A C 1
ATOM 3716 O O . ALA A 1 487 ? 14.478 5.767 27.107 1.00 98.56 487 ALA A O 1
ATOM 3717 N N . GLN A 1 488 ? 13.953 7.229 25.490 1.00 97.81 488 GLN A N 1
ATOM 3718 C CA . GLN A 1 488 ? 15.231 7.946 25.507 1.00 97.81 488 GLN A CA 1
ATOM 3719 C C . GLN A 1 488 ? 15.548 8.557 26.875 1.00 97.81 488 GLN A C 1
ATOM 3721 O O . GLN A 1 488 ? 16.695 8.499 27.313 1.00 97.81 488 GLN A O 1
ATOM 3726 N N . GLN A 1 489 ? 14.548 9.078 27.595 1.00 97.19 489 GLN A N 1
ATOM 3727 C CA . GLN A 1 489 ? 14.743 9.614 28.952 1.00 97.19 489 GLN A CA 1
ATOM 3728 C C . GLN A 1 489 ? 15.206 8.547 29.960 1.00 97.19 489 GLN A C 1
ATOM 3730 O O . GLN A 1 489 ? 15.692 8.878 31.042 1.00 97.19 489 GLN A O 1
ATOM 3735 N N . GLN A 1 490 ? 15.071 7.268 29.605 1.00 97.75 490 GLN A N 1
ATOM 3736 C CA . GLN A 1 490 ? 15.552 6.118 30.369 1.00 97.75 490 GLN A CA 1
ATOM 3737 C C . GLN A 1 490 ? 16.715 5.392 29.672 1.00 97.75 490 GLN A C 1
ATOM 3739 O O . GLN A 1 490 ? 17.095 4.303 30.098 1.00 97.75 490 GLN A O 1
ATOM 3744 N N . GLY A 1 491 ? 17.288 5.989 28.621 1.00 97.31 491 GLY A N 1
ATOM 3745 C CA . GLY A 1 491 ? 18.426 5.455 27.874 1.00 97.31 491 GLY A CA 1
ATOM 3746 C C . GLY A 1 491 ? 18.096 4.302 26.924 1.00 97.31 491 GLY A C 1
ATOM 3747 O O . GLY A 1 491 ? 19.020 3.604 26.533 1.00 97.31 491 GLY A O 1
ATOM 3748 N N . LYS A 1 492 ? 16.818 4.092 26.569 1.00 98.25 492 LYS A N 1
ATOM 3749 C CA . LYS A 1 492 ? 16.342 2.937 25.778 1.00 98.25 492 LYS A CA 1
ATOM 3750 C C . LYS A 1 492 ? 15.697 3.312 24.439 1.00 98.25 492 LYS A C 1
ATOM 3752 O O . LYS A 1 492 ? 14.735 2.678 24.006 1.00 98.25 492 LYS A O 1
ATOM 3757 N N . PHE A 1 493 ? 16.165 4.398 23.819 1.00 98.50 493 PHE A N 1
ATOM 3758 C CA . PHE A 1 493 ? 15.608 4.874 22.548 1.00 98.50 493 PHE A CA 1
ATOM 3759 C C . PHE A 1 493 ? 15.694 3.794 21.465 1.00 98.50 493 PHE A C 1
ATOM 3761 O O . PHE A 1 493 ? 14.681 3.464 20.859 1.00 98.50 493 PHE A O 1
ATOM 3768 N N . TRP A 1 494 ? 16.889 3.229 21.254 1.00 97.88 494 TRP A N 1
ATOM 3769 C CA . TRP A 1 494 ? 17.157 2.298 20.157 1.00 97.88 494 TRP A CA 1
ATOM 3770 C C . TRP A 1 494 ? 16.459 0.952 20.342 1.00 97.88 494 TRP A C 1
ATOM 3772 O O . TRP A 1 494 ? 16.010 0.356 19.373 1.00 97.88 494 TRP A O 1
ATOM 3782 N N . GLU A 1 495 ? 16.299 0.494 21.580 1.00 98.19 495 GLU A N 1
ATOM 3783 C CA . GLU A 1 495 ? 15.555 -0.724 21.887 1.00 98.19 495 GLU A CA 1
ATOM 3784 C C . GLU A 1 495 ? 14.056 -0.555 21.624 1.00 98.19 495 GLU A C 1
ATOM 3786 O O . GLU A 1 495 ? 13.432 -1.459 21.076 1.00 98.19 495 GLU A O 1
ATOM 3791 N N . MET A 1 496 ? 13.475 0.599 21.974 1.00 98.19 496 MET A N 1
ATOM 3792 C CA . MET A 1 496 ? 12.077 0.902 21.645 1.00 98.19 496 MET A CA 1
ATOM 3793 C C . MET A 1 496 ? 11.890 1.120 20.139 1.00 98.19 496 MET A C 1
ATOM 3795 O O . MET A 1 496 ? 10.931 0.625 19.565 1.00 98.19 496 MET A O 1
ATOM 3799 N N . HIS A 1 497 ? 12.821 1.820 19.494 1.00 98.38 497 HIS A N 1
ATOM 3800 C CA . HIS A 1 497 ? 12.853 2.024 18.046 1.00 98.38 497 HIS A CA 1
ATOM 3801 C C . HIS A 1 497 ? 12.852 0.693 17.282 1.00 98.38 497 HIS A C 1
ATOM 3803 O O . HIS A 1 497 ? 11.989 0.470 16.436 1.00 98.38 497 HIS A O 1
ATOM 3809 N N . ASP A 1 498 ? 13.770 -0.214 17.625 1.00 95.62 498 ASP A N 1
ATOM 3810 C CA . ASP A 1 498 ? 13.869 -1.527 16.989 1.00 95.62 498 ASP A CA 1
ATOM 3811 C C . ASP A 1 498 ? 12.625 -2.382 17.280 1.00 95.62 498 ASP A C 1
ATOM 3813 O O . ASP A 1 498 ? 12.158 -3.100 16.398 1.00 95.62 498 ASP A O 1
ATOM 3817 N N . MET A 1 499 ? 12.055 -2.282 18.490 1.00 93.31 499 MET A N 1
ATOM 3818 C CA . MET A 1 499 ? 10.810 -2.972 18.837 1.00 93.31 499 MET A CA 1
ATOM 3819 C C . MET A 1 499 ? 9.634 -2.481 17.985 1.00 93.31 499 MET A C 1
ATOM 3821 O O . MET A 1 499 ? 8.872 -3.299 17.478 1.00 93.31 499 MET A O 1
ATOM 3825 N N . LEU A 1 500 ? 9.491 -1.169 17.793 1.00 93.38 500 LEU A N 1
ATOM 3826 C CA . LEU A 1 500 ? 8.396 -0.595 17.008 1.00 93.38 500 LEU A CA 1
ATOM 3827 C C . LEU A 1 500 ? 8.518 -0.941 15.521 1.00 93.38 500 LEU A C 1
ATOM 3829 O O . LEU A 1 500 ? 7.528 -1.340 14.915 1.00 93.38 500 LEU A O 1
ATOM 3833 N N . PHE A 1 501 ? 9.720 -0.879 14.941 1.00 90.62 501 PHE A N 1
ATOM 3834 C CA . PHE A 1 501 ? 9.924 -1.316 13.554 1.00 90.62 501 PHE A CA 1
ATOM 3835 C C . PHE A 1 501 ? 9.750 -2.827 13.367 1.00 90.62 501 PHE A C 1
ATOM 3837 O O . PHE A 1 501 ? 9.261 -3.264 12.332 1.00 90.62 501 PHE A O 1
ATOM 3844 N N . ALA A 1 502 ? 10.062 -3.648 14.370 1.00 84.12 502 ALA A N 1
ATOM 3845 C CA . ALA A 1 502 ? 9.773 -5.080 14.307 1.00 84.12 502 ALA A CA 1
ATOM 3846 C C . ALA A 1 502 ? 8.267 -5.407 14.392 1.00 84.12 502 ALA A C 1
ATOM 3848 O O . ALA A 1 502 ? 7.872 -6.521 14.050 1.00 84.12 502 ALA A O 1
ATOM 3849 N N . ASN A 1 503 ? 7.432 -4.461 14.840 1.00 80.31 503 ASN A N 1
ATOM 3850 C CA . ASN A 1 503 ? 6.008 -4.665 15.102 1.00 80.31 503 ASN A CA 1
ATOM 3851 C C . ASN A 1 503 ? 5.138 -3.545 14.494 1.00 80.31 503 ASN A C 1
ATOM 3853 O O . ASN A 1 503 ? 4.208 -3.076 15.138 1.00 80.31 503 ASN A O 1
ATOM 3857 N N . GLN A 1 504 ? 5.402 -3.121 13.249 1.00 83.06 504 GLN A N 1
ATOM 3858 C CA . GLN A 1 504 ? 4.731 -1.954 12.632 1.00 83.06 504 GLN A CA 1
ATOM 3859 C C . GLN A 1 504 ? 3.193 -2.036 12.563 1.00 83.06 504 GLN A C 1
ATOM 3861 O O . GLN A 1 504 ? 2.545 -1.003 12.441 1.00 83.06 504 GLN A O 1
ATOM 3866 N N . ALA A 1 505 ? 2.610 -3.237 12.643 1.00 76.06 505 ALA A N 1
ATOM 3867 C CA . ALA A 1 505 ? 1.157 -3.433 12.700 1.00 76.06 505 ALA A CA 1
ATOM 3868 C C . ALA A 1 505 ? 0.545 -3.140 14.087 1.00 76.06 505 ALA A C 1
ATOM 3870 O O . ALA A 1 505 ? -0.666 -3.006 14.204 1.00 76.06 505 ALA A O 1
ATOM 3871 N N . ALA A 1 506 ? 1.369 -3.054 15.133 1.00 82.69 506 ALA A N 1
ATOM 3872 C CA . ALA A 1 506 ? 0.967 -2.893 16.526 1.00 82.69 506 ALA A CA 1
ATOM 3873 C C . ALA A 1 506 ? 1.816 -1.792 17.177 1.00 82.69 506 ALA A C 1
ATOM 3875 O O . ALA A 1 506 ? 2.694 -2.044 17.995 1.00 82.69 506 ALA A O 1
ATOM 3876 N N . ILE A 1 507 ? 1.605 -0.545 16.755 1.00 91.62 507 ILE A N 1
ATOM 3877 C CA . ILE A 1 507 ? 2.326 0.624 17.290 1.00 91.62 507 ILE A CA 1
ATOM 3878 C C . ILE A 1 507 ? 1.394 1.616 17.993 1.00 91.62 507 ILE A C 1
ATOM 3880 O O . ILE A 1 507 ? 1.773 2.766 18.246 1.00 91.62 507 ILE A O 1
ATOM 3884 N N . GLY A 1 508 ? 0.179 1.165 18.316 1.00 90.00 508 GLY A N 1
ATOM 3885 C CA . GLY A 1 508 ? -0.805 1.931 19.060 1.00 90.00 508 GLY A CA 1
ATOM 3886 C C . GLY A 1 508 ? -0.327 2.235 20.475 1.00 90.00 508 GLY A C 1
ATOM 3887 O O . GLY A 1 508 ? 0.668 1.700 20.970 1.00 90.00 508 GLY A O 1
ATOM 3888 N N . ARG A 1 509 ? -1.043 3.123 21.172 1.00 95.94 509 ARG A N 1
ATOM 3889 C CA . ARG A 1 509 ? -0.657 3.533 22.534 1.00 95.94 509 ARG A CA 1
ATOM 3890 C C . ARG A 1 509 ? -0.466 2.334 23.468 1.00 95.94 509 ARG A C 1
ATOM 3892 O O . ARG A 1 509 ? 0.517 2.308 24.206 1.00 95.94 509 ARG A O 1
ATOM 3899 N N . ASP A 1 510 ? -1.400 1.390 23.454 1.00 90.12 510 ASP A N 1
ATOM 3900 C CA . ASP A 1 510 ? -1.364 0.235 24.352 1.00 90.12 510 ASP A CA 1
ATOM 3901 C C . ASP A 1 510 ? -0.177 -0.685 24.031 1.00 90.12 510 ASP A C 1
ATOM 3903 O O . ASP A 1 510 ? 0.492 -1.159 24.951 1.00 90.12 510 ASP A O 1
ATOM 3907 N N . ASP A 1 511 ? 0.169 -0.836 22.750 1.00 90.44 511 ASP A N 1
ATOM 3908 C CA . ASP A 1 511 ? 1.356 -1.575 22.311 1.00 90.44 511 ASP A CA 1
ATOM 3909 C C . ASP A 1 511 ? 2.645 -0.887 22.766 1.00 90.44 511 ASP A C 1
ATOM 3911 O O . ASP A 1 511 ? 3.527 -1.517 23.344 1.00 90.44 511 ASP A O 1
ATOM 3915 N N . VAL A 1 512 ? 2.738 0.437 22.604 1.00 95.88 512 VAL A N 1
ATOM 3916 C CA . VAL A 1 512 ? 3.884 1.233 23.072 1.00 95.88 512 VAL A CA 1
ATOM 3917 C C . VAL A 1 512 ? 4.084 1.075 24.586 1.00 95.88 512 VAL A C 1
ATOM 3919 O O . VAL A 1 512 ? 5.220 0.957 25.054 1.00 95.88 512 VAL A O 1
ATOM 3922 N N . LEU A 1 513 ? 3.002 1.041 25.371 1.00 94.44 513 LEU A N 1
ATOM 3923 C CA . LEU A 1 513 ? 3.068 0.793 26.816 1.00 94.44 513 LEU A CA 1
ATOM 3924 C C . LEU A 1 513 ? 3.503 -0.644 27.130 1.00 94.44 513 LEU A C 1
ATOM 3926 O O . LEU A 1 513 ? 4.356 -0.850 28.000 1.00 94.44 513 LEU A O 1
ATOM 3930 N N . LEU A 1 514 ? 2.976 -1.628 26.399 1.00 85.69 514 LEU A N 1
ATOM 3931 C CA . LEU A 1 514 ? 3.377 -3.029 26.511 1.00 85.69 514 LEU A CA 1
ATOM 3932 C C . LEU A 1 514 ? 4.872 -3.203 26.213 1.00 85.69 514 LEU A C 1
ATOM 3934 O O . LEU A 1 514 ? 5.588 -3.844 26.986 1.00 85.69 514 LEU A O 1
ATOM 3938 N N . TYR A 1 515 ? 5.372 -2.599 25.139 1.00 96.50 515 TYR A N 1
ATOM 3939 C CA . TYR A 1 515 ? 6.780 -2.652 24.755 1.00 96.50 515 TYR A CA 1
ATOM 3940 C C . TYR A 1 515 ? 7.670 -1.968 25.784 1.00 96.50 515 TYR A C 1
ATOM 3942 O O . TYR A 1 515 ? 8.717 -2.508 26.145 1.00 96.50 515 TYR A O 1
ATOM 3950 N N . ALA A 1 516 ? 7.243 -0.834 26.344 1.00 96.88 516 ALA A N 1
ATOM 3951 C CA . ALA A 1 516 ? 7.969 -0.183 27.428 1.00 96.88 516 ALA A CA 1
ATOM 3952 C C . ALA A 1 516 ? 8.101 -1.096 28.657 1.00 96.88 516 ALA A C 1
ATOM 3954 O O . ALA A 1 516 ? 9.182 -1.196 29.253 1.00 96.88 516 ALA A O 1
ATOM 3955 N N . GLN A 1 517 ? 7.034 -1.824 28.993 1.00 89.38 517 GLN A N 1
ATOM 3956 C CA . GLN A 1 517 ? 7.042 -2.798 30.078 1.00 89.38 517 GLN A CA 1
ATOM 3957 C C . GLN A 1 517 ? 7.963 -3.988 29.773 1.00 89.38 517 GLN A C 1
ATOM 3959 O O . GLN A 1 517 ? 8.765 -4.368 30.628 1.00 89.38 517 GLN A O 1
ATOM 3964 N N . GLN A 1 518 ? 7.892 -4.556 28.565 1.00 86.44 518 GLN A N 1
ATOM 3965 C CA . GLN A 1 518 ? 8.746 -5.671 28.127 1.00 86.44 518 GLN A CA 1
ATOM 3966 C C . GLN A 1 518 ? 10.228 -5.296 28.116 1.00 86.44 518 GLN A C 1
ATOM 3968 O O . GLN A 1 518 ? 11.082 -6.084 28.523 1.00 86.44 518 GLN A O 1
ATOM 3973 N N . LEU A 1 519 ? 10.532 -4.061 27.724 1.00 95.06 519 LEU A N 1
ATOM 3974 C CA . LEU A 1 519 ? 11.873 -3.497 27.771 1.00 95.06 519 LEU A CA 1
ATOM 3975 C C . LEU A 1 519 ? 12.311 -3.151 29.201 1.00 95.06 519 LEU A C 1
ATOM 3977 O O . LEU A 1 519 ? 13.433 -2.687 29.390 1.00 95.06 519 LEU A O 1
ATOM 3981 N N . GLY A 1 520 ? 11.479 -3.372 30.223 1.00 93.50 520 GLY A N 1
ATOM 3982 C CA . GLY A 1 520 ? 11.817 -3.157 31.630 1.00 93.50 520 GLY A CA 1
ATOM 3983 C C . GLY A 1 520 ? 12.023 -1.683 31.974 1.00 93.50 520 GLY A C 1
ATOM 3984 O O . GLY A 1 520 ? 12.988 -1.339 32.664 1.00 93.50 520 GLY A O 1
ATOM 3985 N N . MET A 1 521 ? 11.191 -0.795 31.427 1.00 97.12 521 MET A N 1
ATOM 3986 C CA . MET A 1 521 ? 11.186 0.627 31.775 1.00 97.12 521 MET A CA 1
ATOM 3987 C C . MET A 1 521 ? 10.419 0.882 33.076 1.00 97.12 521 MET A C 1
ATOM 3989 O O . MET A 1 521 ? 9.548 0.113 33.483 1.00 97.12 521 MET A O 1
ATOM 3993 N N . ASN A 1 522 ? 10.721 1.998 33.741 1.00 98.38 522 ASN A N 1
ATOM 3994 C CA . ASN A 1 522 ? 9.862 2.502 34.803 1.00 98.38 522 ASN A CA 1
ATOM 3995 C C . ASN A 1 522 ? 8.599 3.098 34.162 1.00 98.38 522 ASN A C 1
ATOM 3997 O O . ASN A 1 522 ? 8.681 4.150 33.525 1.00 98.38 522 ASN A O 1
ATOM 4001 N N . MET A 1 523 ? 7.463 2.417 34.327 1.00 98.06 523 MET A N 1
ATOM 4002 C CA . MET A 1 523 ? 6.209 2.777 33.656 1.00 98.06 523 MET A CA 1
ATOM 4003 C C . MET A 1 523 ? 5.651 4.129 34.099 1.00 98.06 523 MET A C 1
ATOM 4005 O O . MET A 1 523 ? 5.226 4.905 33.255 1.00 98.06 523 MET A O 1
ATOM 4009 N N . GLU A 1 524 ? 5.766 4.481 35.382 1.00 97.88 524 GLU A N 1
ATOM 4010 C CA . GLU A 1 524 ? 5.325 5.792 35.880 1.00 97.88 524 GLU A CA 1
ATOM 4011 C C . GLU A 1 524 ? 6.088 6.940 35.198 1.00 97.88 524 GLU A C 1
ATOM 4013 O O . GLU A 1 524 ? 5.493 7.908 34.725 1.00 97.88 524 GLU A O 1
ATOM 4018 N N . LYS A 1 525 ? 7.416 6.813 35.081 1.00 98.12 525 LYS A N 1
ATOM 4019 C CA . LYS A 1 525 ? 8.246 7.791 34.362 1.00 98.12 525 LYS A CA 1
ATOM 4020 C C . LYS A 1 525 ? 7.986 7.774 32.858 1.00 98.12 525 LYS A C 1
ATOM 4022 O O . LYS A 1 525 ? 8.012 8.833 32.238 1.00 98.12 525 LYS A O 1
ATOM 4027 N N . PHE A 1 526 ? 7.774 6.593 32.278 1.00 98.56 526 PHE A N 1
ATOM 4028 C CA . PHE A 1 526 ? 7.542 6.435 30.845 1.00 98.56 526 PHE A CA 1
ATOM 4029 C C . PHE A 1 526 ? 6.228 7.087 30.417 1.00 98.56 526 PHE A C 1
ATOM 4031 O O . PHE A 1 526 ? 6.238 7.920 29.518 1.00 98.56 526 PHE A O 1
ATOM 4038 N N . GLU A 1 527 ? 5.122 6.773 31.092 1.00 98.19 527 GLU A N 1
ATOM 4039 C CA . GLU A 1 527 ? 3.803 7.347 30.809 1.00 98.19 527 GLU A CA 1
ATOM 4040 C C . GLU A 1 527 ? 3.804 8.866 30.995 1.00 98.19 527 GLU A C 1
ATOM 4042 O O . GLU A 1 527 ? 3.353 9.605 30.117 1.00 98.19 527 GLU A O 1
ATOM 4047 N N . ALA A 1 528 ? 4.407 9.353 32.087 1.00 98.25 528 ALA A N 1
ATOM 4048 C CA . ALA A 1 528 ? 4.550 10.787 32.320 1.00 98.25 528 ALA A CA 1
ATOM 4049 C C . ALA A 1 528 ? 5.332 11.486 31.192 1.00 98.25 528 ALA A C 1
ATOM 4051 O O . ALA A 1 528 ? 4.965 12.590 30.782 1.00 98.25 528 ALA A O 1
ATOM 4052 N N . ALA A 1 529 ? 6.391 10.856 30.671 1.00 98.19 529 ALA A N 1
ATOM 4053 C CA . ALA A 1 529 ? 7.167 11.381 29.551 1.00 98.19 529 ALA A CA 1
ATOM 4054 C C . ALA A 1 529 ? 6.394 11.315 28.223 1.00 98.19 529 ALA A C 1
ATOM 4056 O O . ALA A 1 529 ? 6.356 12.315 27.504 1.00 98.19 529 ALA A O 1
ATOM 4057 N N . LEU A 1 530 ? 5.737 10.188 27.932 1.00 97.81 530 LEU A N 1
ATOM 4058 C CA . LEU A 1 530 ? 4.935 9.942 26.727 1.00 97.81 530 LEU A CA 1
ATOM 4059 C C . LEU A 1 530 ? 3.837 11.002 26.536 1.00 97.81 530 LEU A C 1
ATOM 4061 O O . LEU A 1 530 ? 3.576 11.455 25.415 1.00 97.81 530 LEU A O 1
ATOM 4065 N N . ASP A 1 531 ? 3.220 11.432 27.639 1.00 96.81 531 ASP A N 1
ATOM 4066 C CA . ASP A 1 531 ? 2.135 12.416 27.629 1.00 96.81 531 ASP A CA 1
ATOM 4067 C C . ASP A 1 531 ? 2.603 13.867 27.812 1.00 96.81 531 ASP A C 1
ATOM 4069 O O . ASP A 1 531 ? 1.809 14.802 27.618 1.00 96.81 531 ASP A O 1
ATOM 4073 N N . SER A 1 532 ? 3.889 14.069 28.117 1.00 98.19 532 SER A N 1
ATOM 4074 C CA . SER A 1 532 ? 4.468 15.385 28.380 1.00 98.19 532 SER A CA 1
ATOM 4075 C C . SER A 1 532 ? 4.407 16.313 27.163 1.00 98.19 532 SER A C 1
ATOM 4077 O O . SER A 1 532 ? 4.517 15.905 26.005 1.00 98.19 532 SER A O 1
ATOM 4079 N N . SER A 1 533 ? 4.257 17.611 27.433 1.00 97.50 533 SER A N 1
ATOM 4080 C CA . SER A 1 533 ? 4.311 18.639 26.391 1.00 97.50 533 SER A CA 1
ATOM 4081 C C . SER A 1 533 ? 5.705 18.784 25.778 1.00 97.50 533 SER A C 1
ATOM 4083 O O . SER A 1 533 ? 5.805 19.170 24.621 1.00 97.50 533 SER A O 1
ATOM 4085 N N . GLU A 1 534 ? 6.761 18.454 26.523 1.00 95.88 534 GLU A N 1
ATOM 4086 C CA . GLU A 1 534 ? 8.144 18.473 26.034 1.00 95.88 534 GLU A CA 1
ATOM 4087 C C . GLU A 1 534 ? 8.347 17.453 24.906 1.00 95.88 534 GLU A C 1
ATOM 4089 O O . GLU A 1 534 ? 8.784 17.811 23.817 1.00 95.88 534 GLU A O 1
ATOM 4094 N N . VAL A 1 535 ? 7.949 16.194 25.128 1.00 97.50 535 VAL A N 1
ATOM 4095 C CA . VAL A 1 535 ? 8.091 15.118 24.133 1.00 97.50 535 VAL A CA 1
ATOM 4096 C C . VAL A 1 535 ? 7.227 15.379 22.895 1.00 97.50 535 VAL A C 1
ATOM 4098 O O . VAL A 1 535 ? 7.692 15.189 21.774 1.00 97.50 535 VAL A O 1
ATOM 4101 N N . LYS A 1 536 ? 6.000 15.889 23.072 1.00 96.88 536 LYS A N 1
ATOM 4102 C CA . LYS A 1 536 ? 5.136 16.308 21.950 1.00 96.88 536 LYS A CA 1
ATOM 4103 C C . LYS A 1 536 ? 5.802 17.384 21.090 1.00 96.88 536 LYS A C 1
ATOM 4105 O O . LYS A 1 536 ? 5.888 17.224 19.876 1.00 96.88 536 LYS A O 1
ATOM 4110 N N . LYS A 1 537 ? 6.334 18.433 21.725 1.00 96.62 537 LYS A N 1
ATOM 4111 C CA . LYS A 1 537 ? 7.023 19.528 21.030 1.00 96.62 537 LYS A CA 1
ATOM 4112 C C . LYS A 1 537 ? 8.273 19.066 20.294 1.00 96.62 537 LYS A C 1
ATOM 4114 O O . LYS A 1 537 ? 8.568 19.621 19.245 1.00 96.62 537 LYS A O 1
ATOM 4119 N N . GLN A 1 538 ? 8.993 18.073 20.811 1.00 96.88 538 GLN A N 1
ATOM 4120 C CA . GLN A 1 538 ? 10.166 17.540 20.120 1.00 96.88 538 GLN A CA 1
ATOM 4121 C C . GLN A 1 538 ? 9.783 16.818 18.817 1.00 96.88 538 GLN A C 1
ATOM 4123 O O . GLN A 1 538 ? 10.408 17.068 17.791 1.00 96.88 538 GLN A O 1
ATOM 4128 N N . VAL A 1 539 ? 8.727 15.991 18.821 1.00 97.38 539 VAL A N 1
ATOM 4129 C CA . VAL A 1 539 ? 8.219 15.346 17.589 1.00 97.38 539 VAL A CA 1
ATOM 4130 C C . VAL A 1 539 ? 7.713 16.390 16.588 1.00 97.38 539 VAL A C 1
ATOM 4132 O O . VAL A 1 539 ? 7.980 16.290 15.393 1.00 97.38 539 VAL A O 1
ATOM 4135 N N . GLU A 1 540 ? 7.000 17.413 17.066 1.00 95.75 540 GLU A N 1
ATOM 4136 C CA . GLU A 1 540 ? 6.534 18.525 16.227 1.00 95.75 540 GLU A CA 1
ATOM 4137 C C . GLU A 1 540 ? 7.698 19.332 15.634 1.00 95.75 540 GLU A C 1
ATOM 4139 O O . GLU A 1 540 ? 7.642 19.704 14.460 1.00 95.75 540 GLU A O 1
ATOM 4144 N N . LEU A 1 541 ? 8.752 19.574 16.422 1.00 95.44 541 LEU A N 1
ATOM 4145 C CA . LEU A 1 541 ? 9.967 20.255 15.983 1.00 95.44 541 LEU A CA 1
ATOM 4146 C C . LEU A 1 541 ? 10.650 19.466 14.869 1.00 95.44 541 LEU A C 1
ATOM 4148 O O . LEU A 1 541 ? 10.862 20.033 13.799 1.00 95.44 541 LEU A O 1
ATOM 4152 N N . ASP A 1 542 ? 10.930 18.179 15.088 1.00 97.62 542 ASP A N 1
ATOM 4153 C CA . ASP A 1 542 ? 11.542 17.313 14.077 1.00 97.62 542 ASP A CA 1
ATOM 4154 C C . ASP A 1 542 ? 10.728 17.349 12.775 1.00 97.62 542 ASP A C 1
ATOM 4156 O O . ASP A 1 542 ? 11.258 17.670 11.711 1.00 97.62 542 ASP A O 1
ATOM 4160 N N . ARG A 1 543 ? 9.407 17.148 12.861 1.00 95.19 543 ARG A N 1
ATOM 4161 C CA . ARG A 1 543 ? 8.521 17.203 11.692 1.00 95.19 543 ARG A CA 1
ATOM 4162 C C . ARG A 1 543 ? 8.619 18.549 10.967 1.00 95.19 543 ARG A C 1
ATOM 4164 O O . ARG A 1 543 ? 8.774 18.580 9.750 1.00 95.19 543 ARG A O 1
ATOM 4171 N N . SER A 1 544 ? 8.578 19.660 11.704 1.00 94.50 544 SER A N 1
ATOM 4172 C CA . SER A 1 544 ? 8.652 21.006 11.121 1.00 94.50 544 SER A CA 1
ATOM 4173 C C . SER A 1 544 ? 10.004 21.309 10.458 1.00 94.50 544 SER A C 1
ATOM 4175 O O . SER A 1 544 ? 10.045 21.976 9.424 1.00 94.50 544 SER A O 1
ATOM 4177 N N . GLU A 1 545 ? 11.111 20.790 10.999 1.00 92.88 545 GLU A N 1
ATOM 4178 C CA . GLU A 1 545 ? 12.441 20.920 10.395 1.00 92.88 545 GLU A CA 1
ATOM 4179 C C . GLU A 1 545 ? 12.529 20.135 9.081 1.00 92.88 545 GLU A C 1
ATOM 4181 O O . GLU A 1 545 ? 13.078 20.640 8.099 1.00 92.88 545 GLU A O 1
ATOM 4186 N N . GLY A 1 546 ? 11.926 18.943 9.031 1.00 91.75 546 GLY A N 1
ATOM 4187 C CA . GLY A 1 546 ? 11.790 18.169 7.800 1.00 91.75 546 GLY A CA 1
ATOM 4188 C C . GLY A 1 546 ? 10.957 18.897 6.738 1.00 91.75 546 GLY A C 1
ATOM 4189 O O . GLY A 1 546 ? 11.368 18.991 5.580 1.00 91.75 546 GLY A O 1
ATOM 4190 N N . GLU A 1 547 ? 9.825 19.493 7.124 1.00 88.75 547 GLU A N 1
ATOM 4191 C CA . GLU A 1 547 ? 8.977 20.279 6.214 1.00 88.75 547 GLU A CA 1
ATOM 4192 C C . GLU A 1 547 ? 9.733 21.499 5.668 1.00 88.75 547 GLU A C 1
ATOM 4194 O O . GLU A 1 547 ? 9.732 21.752 4.462 1.00 88.75 547 GLU A O 1
ATOM 4199 N N . ALA A 1 548 ? 10.453 22.221 6.532 1.00 83.62 548 ALA A N 1
ATOM 4200 C CA . ALA A 1 548 ? 11.284 23.364 6.145 1.00 83.62 548 ALA A CA 1
ATOM 4201 C C . ALA A 1 548 ? 12.481 22.969 5.253 1.00 83.62 548 ALA A C 1
ATOM 4203 O O . ALA A 1 548 ? 12.979 23.783 4.461 1.00 83.62 548 ALA A O 1
ATOM 4204 N N . ALA A 1 549 ? 12.937 21.719 5.357 1.00 81.31 549 ALA A N 1
ATOM 4205 C CA . ALA A 1 549 ? 13.928 21.114 4.472 1.00 81.31 549 ALA A CA 1
ATOM 4206 C C . ALA A 1 549 ? 13.323 20.568 3.159 1.00 81.31 549 ALA A C 1
ATOM 4208 O O . ALA A 1 549 ? 14.060 20.082 2.300 1.00 81.31 549 ALA A O 1
ATOM 4209 N N . GLY A 1 550 ? 12.005 20.687 2.960 1.00 78.88 550 GLY A N 1
ATOM 4210 C CA . GLY A 1 550 ? 11.311 20.264 1.742 1.00 78.88 550 GLY A CA 1
ATOM 4211 C C . GLY A 1 550 ? 11.076 18.755 1.657 1.00 78.88 550 GLY A C 1
ATOM 4212 O O . GLY A 1 550 ? 11.054 18.191 0.556 1.00 78.88 550 GLY A O 1
ATOM 4213 N N . LEU A 1 551 ? 10.957 18.075 2.800 1.00 84.50 551 LEU A N 1
ATOM 4214 C CA . LEU A 1 551 ? 10.585 16.665 2.838 1.00 84.50 551 LEU A CA 1
ATOM 4215 C C . LEU A 1 551 ? 9.104 16.474 2.507 1.00 84.50 551 LEU A C 1
ATOM 4217 O O . LEU A 1 551 ? 8.245 17.237 2.939 1.00 84.50 551 LEU A O 1
ATOM 4221 N N . GLN A 1 552 ? 8.828 15.431 1.728 1.00 78.00 552 GLN A N 1
ATOM 4222 C CA . GLN A 1 552 ? 7.477 15.003 1.340 1.00 78.00 552 GLN A CA 1
ATOM 4223 C C . GLN A 1 552 ? 7.234 13.517 1.647 1.00 78.00 552 GLN A C 1
ATOM 4225 O O . GLN A 1 552 ? 6.165 12.995 1.357 1.00 78.00 552 GLN A O 1
ATOM 4230 N N . GLY A 1 553 ? 8.239 12.827 2.188 1.00 77.94 553 GLY A N 1
ATOM 4231 C CA . GLY A 1 553 ? 8.247 11.382 2.363 1.00 77.94 553 GLY A CA 1
ATOM 4232 C C . GLY A 1 553 ? 9.421 10.942 3.230 1.00 77.94 553 GLY A C 1
ATOM 4233 O O . GLY A 1 553 ? 10.343 11.728 3.474 1.00 77.94 553 GLY A O 1
ATOM 4234 N N . THR A 1 554 ? 9.365 9.691 3.671 1.00 86.81 554 THR A N 1
ATOM 4235 C CA . THR A 1 554 ? 10.369 9.022 4.504 1.00 86.81 554 THR A CA 1
ATOM 4236 C C . THR A 1 554 ? 10.706 7.638 3.919 1.00 86.81 554 THR A C 1
ATOM 4238 O O . THR A 1 554 ? 9.870 7.083 3.200 1.00 86.81 554 THR A O 1
ATOM 4241 N N . PRO A 1 555 ? 11.891 7.065 4.206 1.00 92.31 555 PRO A N 1
ATOM 4242 C CA . PRO A 1 555 ? 13.003 7.687 4.922 1.00 92.31 555 PRO A CA 1
ATOM 4243 C C . PRO A 1 555 ? 13.628 8.818 4.098 1.00 92.31 555 PRO A C 1
ATOM 4245 O O . PRO A 1 555 ? 13.557 8.838 2.868 1.00 92.31 555 PRO A O 1
ATOM 4248 N N . ALA A 1 556 ? 14.220 9.796 4.776 1.00 90.00 556 ALA A N 1
ATOM 4249 C CA . ALA A 1 556 ? 14.982 10.851 4.121 1.00 90.00 556 ALA A CA 1
ATOM 4250 C C . ALA A 1 556 ? 16.288 11.113 4.863 1.00 90.00 556 ALA A C 1
ATOM 4252 O O . ALA A 1 556 ? 16.284 11.324 6.073 1.00 90.00 556 ALA A O 1
ATOM 4253 N N . PHE A 1 557 ? 17.389 11.156 4.115 1.00 91.81 557 PHE A N 1
ATOM 4254 C CA . PHE A 1 557 ? 18.733 11.291 4.663 1.00 91.81 557 PHE A CA 1
ATOM 4255 C C . PHE A 1 557 ? 19.357 12.633 4.289 1.00 91.81 557 PHE A C 1
ATOM 4257 O O . PHE A 1 557 ? 19.197 13.132 3.171 1.00 91.81 557 PHE A O 1
ATOM 4264 N N . PHE A 1 558 ? 20.113 13.204 5.219 1.00 90.62 558 PHE A N 1
ATOM 4265 C CA . PHE A 1 558 ? 20.959 14.369 4.992 1.00 90.62 558 PHE A CA 1
ATOM 4266 C C . PHE A 1 558 ? 22.371 14.059 5.463 1.00 90.62 558 PHE A C 1
ATOM 4268 O O . PHE A 1 558 ? 22.539 13.664 6.611 1.00 90.62 558 PHE A O 1
ATOM 4275 N N . ILE A 1 559 ? 23.372 14.285 4.614 1.00 88.31 559 ILE A N 1
ATOM 4276 C CA . ILE A 1 559 ? 24.790 14.119 4.955 1.00 88.31 559 ILE A CA 1
ATOM 4277 C C . ILE A 1 559 ? 25.404 15.512 5.074 1.00 88.31 559 ILE A C 1
ATOM 4279 O O . ILE A 1 559 ? 25.420 16.274 4.104 1.00 88.31 559 ILE A O 1
ATOM 4283 N N . ASP A 1 560 ? 25.863 15.866 6.271 1.00 83.62 560 ASP A N 1
ATOM 4284 C CA . ASP A 1 560 ? 26.369 17.199 6.630 1.00 83.62 560 ASP A CA 1
ATOM 4285 C C . ASP A 1 560 ? 25.392 18.328 6.242 1.00 83.62 560 ASP A C 1
ATOM 4287 O O . ASP A 1 560 ? 25.770 19.389 5.745 1.00 83.62 560 ASP A O 1
ATOM 4291 N N . GLY A 1 561 ? 24.094 18.070 6.433 1.00 82.19 561 GLY A N 1
ATOM 4292 C CA . GLY A 1 561 ? 23.009 19.007 6.133 1.00 82.19 561 GLY A CA 1
ATOM 4293 C C . GLY A 1 561 ? 22.560 19.036 4.668 1.00 82.19 561 GLY A C 1
ATOM 4294 O O . GLY A 1 561 ? 21.534 19.646 4.357 1.00 82.19 561 GLY A O 1
ATOM 4295 N N . VAL A 1 562 ? 23.265 18.364 3.758 1.00 82.44 562 VAL A N 1
ATOM 4296 C CA . VAL A 1 562 ? 22.889 18.276 2.339 1.00 82.44 562 VAL A CA 1
ATOM 4297 C C . VAL A 1 562 ? 21.989 17.066 2.123 1.00 82.44 562 VAL A C 1
ATOM 4299 O O . VAL A 1 562 ? 22.318 15.966 2.562 1.00 82.44 562 VAL A O 1
ATOM 4302 N N . ARG A 1 563 ? 20.849 17.253 1.447 1.00 85.06 563 ARG A N 1
ATOM 4303 C CA . ARG A 1 563 ? 19.893 16.164 1.203 1.00 85.06 563 ARG A CA 1
ATOM 4304 C C . ARG A 1 563 ? 20.525 15.099 0.313 1.00 85.06 563 ARG A C 1
ATOM 4306 O O . ARG A 1 563 ? 20.929 15.383 -0.813 1.00 85.06 563 ARG A O 1
ATOM 4313 N N . PHE A 1 564 ? 20.544 13.870 0.800 1.00 81.56 564 PHE A N 1
ATOM 4314 C CA . PHE A 1 564 ? 20.904 12.709 0.011 1.00 81.56 564 PHE A CA 1
ATOM 4315 C C . PHE A 1 564 ? 19.672 12.226 -0.768 1.00 81.56 564 PHE A C 1
ATOM 4317 O O . PHE A 1 564 ? 18.564 12.175 -0.233 1.00 81.56 564 PHE A O 1
ATOM 4324 N N . LEU A 1 565 ? 19.846 11.973 -2.067 1.00 71.25 565 LEU A N 1
ATOM 4325 C CA . LEU A 1 565 ? 18.744 11.691 -2.999 1.00 71.25 565 LEU A CA 1
ATOM 4326 C C . LEU A 1 565 ? 18.658 10.218 -3.418 1.00 71.25 565 LEU A C 1
ATOM 4328 O O . LEU A 1 565 ? 17.769 9.889 -4.202 1.00 71.25 565 LEU A O 1
ATOM 4332 N N . GLY A 1 566 ? 19.583 9.389 -2.936 1.00 64.50 566 GLY A N 1
ATOM 4333 C CA . GLY A 1 566 ? 19.637 7.960 -3.219 1.00 64.50 566 GLY A CA 1
ATOM 4334 C C . GLY A 1 566 ? 18.980 7.095 -2.143 1.00 64.50 566 GLY A C 1
ATOM 4335 O O . GLY A 1 566 ? 18.438 7.614 -1.163 1.00 64.50 566 GLY A O 1
ATOM 4336 N N . ASN A 1 567 ? 19.049 5.779 -2.325 1.00 68.94 567 ASN A N 1
ATOM 4337 C CA . ASN A 1 567 ? 18.665 4.771 -1.325 1.00 68.94 567 ASN A CA 1
ATOM 4338 C C . ASN A 1 567 ? 19.831 4.438 -0.364 1.00 68.94 567 ASN A C 1
ATOM 4340 O O . ASN A 1 567 ? 20.926 4.977 -0.502 1.00 68.94 567 ASN A O 1
ATOM 4344 N N . VAL A 1 568 ? 19.623 3.572 0.633 1.00 73.31 568 VAL A N 1
ATOM 4345 C CA . VAL A 1 568 ? 20.670 3.286 1.636 1.00 73.31 568 VAL A CA 1
ATOM 4346 C C . VAL A 1 568 ? 21.880 2.548 1.037 1.00 73.31 568 VAL A C 1
ATOM 4348 O O . VAL A 1 568 ? 23.008 2.826 1.437 1.00 73.31 568 VAL A O 1
ATOM 4351 N N . ASP A 1 569 ? 21.698 1.698 0.023 1.00 67.75 569 ASP A N 1
ATOM 4352 C CA . ASP A 1 569 ? 22.825 1.080 -0.701 1.00 67.75 569 ASP A CA 1
ATOM 4353 C C . ASP A 1 569 ? 23.717 2.136 -1.379 1.00 67.75 569 ASP A C 1
ATOM 4355 O O . ASP A 1 569 ? 24.947 2.100 -1.308 1.00 67.75 569 ASP A O 1
ATOM 4359 N N . GLU A 1 570 ? 23.102 3.132 -2.016 1.00 71.56 570 GLU A N 1
ATOM 4360 C CA . GLU A 1 570 ? 23.813 4.261 -2.616 1.00 71.56 570 GLU A CA 1
ATOM 4361 C C . GLU A 1 570 ? 24.439 5.171 -1.547 1.00 71.56 570 GLU A C 1
ATOM 4363 O O . GLU A 1 570 ? 25.434 5.846 -1.825 1.00 71.56 570 GLU A O 1
ATOM 4368 N N . LEU A 1 571 ? 23.871 5.210 -0.335 1.00 77.12 571 LEU A N 1
ATOM 4369 C CA . LEU A 1 571 ? 24.412 5.965 0.795 1.00 77.12 571 LEU A CA 1
ATOM 4370 C C . LEU A 1 571 ? 25.746 5.369 1.250 1.00 77.12 571 LEU A C 1
ATOM 4372 O O . LEU A 1 571 ? 26.707 6.121 1.401 1.00 77.12 571 LEU A O 1
ATOM 4376 N N . ASP A 1 572 ? 25.831 4.047 1.393 1.00 75.69 572 ASP A N 1
ATOM 4377 C CA . ASP A 1 572 ? 27.077 3.336 1.718 1.00 75.69 572 ASP A CA 1
ATOM 4378 C C . ASP A 1 572 ? 28.186 3.650 0.698 1.00 75.69 572 ASP A C 1
ATOM 4380 O O . ASP A 1 572 ? 29.295 4.079 1.036 1.00 75.69 572 ASP A O 1
ATOM 4384 N N . GLN A 1 573 ? 27.858 3.566 -0.594 1.00 71.56 573 GLN A N 1
ATOM 4385 C CA . GLN A 1 573 ? 28.791 3.921 -1.662 1.00 71.56 573 GLN A CA 1
ATOM 4386 C C . GLN A 1 573 ? 29.208 5.404 -1.602 1.00 71.56 573 GLN A C 1
ATOM 4388 O O . GLN A 1 573 ? 30.390 5.728 -1.757 1.00 71.56 573 GLN A O 1
ATOM 4393 N N . ALA A 1 574 ? 28.268 6.316 -1.341 1.00 70.38 574 ALA A N 1
ATOM 4394 C CA . ALA A 1 574 ? 28.546 7.749 -1.250 1.00 70.38 574 ALA A CA 1
ATOM 4395 C C . ALA A 1 574 ? 29.464 8.108 -0.068 1.00 70.38 574 ALA A C 1
ATOM 4397 O O . ALA A 1 574 ? 30.297 9.014 -0.185 1.00 70.38 574 ALA A O 1
ATOM 4398 N N . LEU A 1 575 ? 29.337 7.406 1.060 1.00 79.12 575 LEU A N 1
ATOM 4399 C CA . LEU A 1 575 ? 30.219 7.571 2.217 1.00 79.12 575 LEU A CA 1
ATOM 4400 C C . LEU A 1 575 ? 31.636 7.082 1.897 1.00 79.12 575 LEU A C 1
ATOM 4402 O O . LEU A 1 575 ? 32.607 7.799 2.153 1.00 79.12 575 LEU A O 1
ATOM 4406 N N . ASN A 1 576 ? 31.757 5.924 1.242 1.00 73.69 576 ASN A N 1
ATOM 4407 C CA . ASN A 1 576 ? 33.035 5.376 0.783 1.00 73.69 576 ASN A CA 1
ATOM 4408 C C . ASN A 1 576 ? 33.794 6.316 -0.167 1.00 73.69 576 ASN A C 1
ATOM 4410 O O . ASN A 1 576 ? 35.023 6.404 -0.105 1.00 73.69 576 ASN A O 1
ATOM 4414 N N . ASP A 1 577 ? 33.089 7.038 -1.037 1.00 67.00 577 ASP A N 1
ATOM 4415 C CA . ASP A 1 577 ? 33.720 7.975 -1.970 1.00 67.00 577 ASP A CA 1
ATOM 4416 C C . ASP A 1 577 ? 34.104 9.311 -1.325 1.00 67.00 577 ASP A C 1
ATOM 4418 O O . ASP A 1 577 ? 35.072 9.928 -1.762 1.00 67.00 577 ASP A O 1
ATOM 4422 N N . ARG A 1 578 ? 33.422 9.733 -0.253 1.00 66.06 578 ARG A N 1
ATOM 4423 C CA . ARG A 1 578 ? 33.823 10.897 0.562 1.00 66.06 578 ARG A CA 1
ATOM 4424 C C . ARG A 1 578 ? 35.001 10.615 1.496 1.00 66.06 578 ARG A C 1
ATOM 4426 O O . ARG A 1 578 ? 35.651 11.556 1.950 1.00 66.06 578 ARG A O 1
ATOM 4433 N N . ALA A 1 579 ? 35.248 9.348 1.822 1.00 57.25 579 ALA A N 1
ATOM 4434 C CA . ALA A 1 579 ? 36.366 8.931 2.664 1.00 57.25 579 ALA A CA 1
ATOM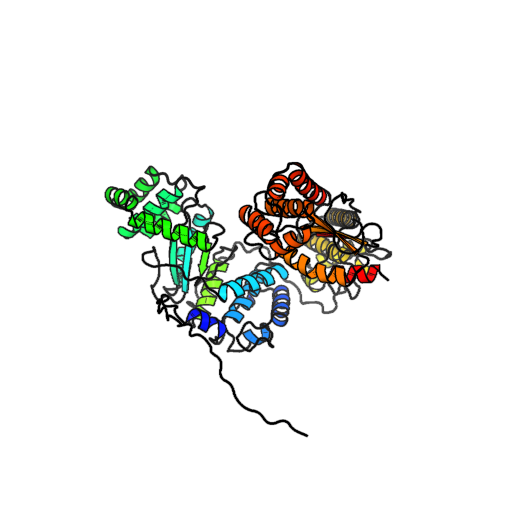 4435 C C . ALA A 1 579 ? 37.718 8.888 1.915 1.00 57.25 579 ALA A C 1
ATOM 4437 O O . ALA A 1 579 ? 38.766 8.871 2.570 1.00 57.25 579 ALA A O 1
ATOM 4438 N N . LYS A 1 580 ? 37.699 8.861 0.574 1.00 44.06 580 LYS A N 1
ATOM 4439 C CA . LYS A 1 580 ? 38.876 8.938 -0.315 1.00 44.06 580 LYS A CA 1
ATOM 4440 C C . LYS A 1 580 ? 39.252 10.389 -0.601 1.00 44.06 580 LYS A C 1
ATOM 4442 O O . LYS A 1 580 ? 40.476 10.647 -0.698 1.00 44.06 580 LYS A O 1
#